Protein AF-A0A7X6TGK0-F1 (afdb_monomer_lite)

Radius of gyration: 31.03 Å; chains: 1; bounding box: 70×60×87 Å

Foldseek 3Di:
DVVVLVVLVVCLVVLAAEEEEEFFFFCQDQVQLVVQLVVLLVLLVDQSAQHYEDELRRNDNPDDLLPLVVSLVSLLVSVLSNQVSQQVDWYQHPVRDTHGREYEYEDDDPLCVVSSLSSVLVNCPPPSNQAPEYHYEFALQALQSQVSLVVLLVSLLVSVVVVGAAYEYEYHNDQCQVVLVVLCQVQVAFRRGDPDVLLSLLSSLLSLLVCLAPSRLRRYQYEHEDPAPLSVVSSCVSNVVRVNLVRYEYEYEPPAPVVSVVVCCVVNVYHYYHYYDYDPVRVVSVVVVVVSVVCQQCPPLGNNVCRPPDDPPDPSNVSNVVSNVSSNVCNVPRRNDTSGDDALVPDDDDLCQFCLNVVDADFDGFDSSSDPNSSVLLVVLCVVLVDDQPPDAAEAFWQFLQDGHDPPFDKDFQFFPVPVVSRHGNHIYGADDLVRLVRLLVLQQVVPVCLQVDDLSRLLLLLSLLLVLLSNCLSVLLSLLCRQVVDDSNRRRVLSSLLSSLSRVQSSVLVVQVPPPPHDAGAQEEEEEEEESPSLRNRSSNSCNNRSSSRGAYDYEYDPSNLRSNSSSVVSSVVSPQGSSRYTGHHHDCPRNVLSNLLDPSHQEYEDEEAPVSVVVSCVSHVPHHYDYDHDDPDDDDDDPPDPVSVVVD

Sequence (650 aa):
HEELHAHLQRRKAQGIRMNINHLGEAVLGEGEAAHRLATYIRDMEDADIEYISIKISTIFSQISSLDFEHTVATLVERLSAIYRVAQQNFFIRPDGTRVAKFVNLDMEEYRDLEITYQAFIATLEQEEFRDYSAGIVLQAYLPDSFAIQRQLTEWARARVAAGGAPIKLRIVKGANMEMERLESVLNNWPLAPYDNKLEVDANYKRMVTFGMEPDNIAAVNLGVASHNLFELAYAAVLAKAKGVSHLFYFEMLEGMADHVRRALQETSGDVLLYAPVAGKDEFINAIAYLIRRLDENTAPENFLRYAPDLQVGSGEWRFLKEGFLAGCRTMATAQDRPNRIQDRTTETFAPEVSTLHRNSFVNAPDTDWSMAPNRRWAATIRDRWMQAPGNEPMQIPLVIGGAEILADRATADCCDPNRADARVVVGRHALATAEDAGRARETAHRDPDGWRSLSAAQRHEVLARVAMELRTSRGDLIGAAAADTGKVFTEADVEVSEAIDFAEFYPHAVREYDRRPNLEVRGRGVALVISPWNFPIAIPCGGIVAALAAGNTVVFKPASDAVFTAWVLCQCFWRAGVSRNTLQFVPCSGAEVGPVLTASPLVDCIILTGGTDTGLRILQQAPSVYLAAETGGKNATIVTDMADKDQAIK

Structure (mmCIF, N/CA/C/O backbone):
data_AF-A0A7X6TGK0-F1
#
_entry.id   AF-A0A7X6TGK0-F1
#
loop_
_atom_site.group_PDB
_atom_site.id
_atom_site.type_symbol
_atom_site.label_atom_id
_atom_site.label_alt_id
_atom_site.label_comp_id
_atom_site.label_asym_id
_atom_site.label_entity_id
_atom_site.label_seq_id
_atom_site.pdbx_PDB_ins_code
_atom_site.Cartn_x
_atom_site.Cartn_y
_atom_site.Cartn_z
_atom_site.occupancy
_atom_site.B_iso_or_equiv
_atom_site.auth_seq_id
_atom_site.auth_comp_id
_atom_site.auth_asym_id
_atom_site.auth_atom_id
_atom_site.pdbx_PDB_model_num
ATOM 1 N N . HIS A 1 1 ? -33.776 13.705 11.544 1.00 70.50 1 HIS A N 1
ATOM 2 C CA . HIS A 1 1 ? -33.590 14.385 12.843 1.00 70.50 1 HIS A CA 1
ATOM 3 C C . HIS A 1 1 ? -34.679 14.038 13.857 1.00 70.50 1 HIS A C 1
ATOM 5 O O . HIS A 1 1 ? -34.328 13.537 14.915 1.00 70.50 1 HIS A O 1
ATOM 11 N N . GLU A 1 2 ? -35.972 14.210 13.558 1.00 82.00 2 GLU A N 1
ATOM 12 C CA . GLU A 1 2 ? -37.053 13.990 14.544 1.00 82.00 2 GLU A CA 1
ATOM 13 C C . GLU A 1 2 ? -37.146 12.537 15.066 1.00 82.00 2 GLU A C 1
ATOM 15 O O . GLU A 1 2 ? -37.227 12.311 16.273 1.00 82.00 2 GLU A O 1
ATOM 20 N N . GLU A 1 3 ? -37.023 11.536 14.185 1.00 87.31 3 GLU A N 1
ATOM 21 C CA . GLU A 1 3 ? -37.020 10.116 14.584 1.00 87.31 3 GLU A CA 1
ATOM 22 C C . GLU A 1 3 ? -35.806 9.733 15.443 1.00 87.31 3 GLU A C 1
ATOM 24 O O . GLU A 1 3 ? -35.946 8.983 16.414 1.00 87.31 3 GLU A O 1
ATOM 29 N N . LEU A 1 4 ? -34.625 10.271 15.110 1.00 89.88 4 LEU A N 1
ATOM 30 C CA . LEU A 1 4 ? -33.403 10.064 15.887 1.00 89.88 4 LEU A CA 1
ATOM 31 C C . LEU A 1 4 ? -33.573 10.657 17.285 1.00 89.88 4 LEU A C 1
ATOM 33 O O . LEU A 1 4 ? -33.394 9.941 18.262 1.00 89.88 4 LEU A O 1
ATOM 37 N N . HIS A 1 5 ? -34.006 11.914 17.389 1.00 91.31 5 HIS A N 1
ATOM 38 C CA . HIS A 1 5 ? -34.250 12.565 18.674 1.00 91.31 5 HIS A CA 1
ATOM 39 C C . HIS A 1 5 ? -35.244 11.764 19.533 1.00 91.31 5 HIS A C 1
ATOM 41 O O . HIS A 1 5 ? -34.952 11.442 20.685 1.00 91.31 5 HIS A O 1
ATOM 47 N N . ALA A 1 6 ? -36.377 11.338 18.963 1.00 93.00 6 ALA A N 1
ATOM 48 C CA . ALA A 1 6 ? -37.344 10.498 19.670 1.00 93.00 6 ALA A CA 1
ATOM 49 C C . ALA A 1 6 ? -36.733 9.160 20.135 1.00 93.00 6 ALA A C 1
ATOM 51 O O . ALA A 1 6 ? -37.035 8.674 21.229 1.00 93.00 6 ALA A O 1
ATOM 52 N N . HIS A 1 7 ? -35.856 8.552 19.332 1.00 93.56 7 HIS A N 1
ATOM 53 C CA . HIS A 1 7 ? -35.113 7.360 19.732 1.00 93.56 7 HIS A CA 1
ATOM 54 C C . HIS A 1 7 ? -34.153 7.644 20.899 1.00 93.56 7 HIS A C 1
ATOM 56 O O . HIS A 1 7 ? -34.184 6.905 21.885 1.00 93.56 7 HIS A O 1
ATOM 62 N N . LEU A 1 8 ? -33.367 8.724 20.835 1.00 94.38 8 LEU A N 1
ATOM 63 C CA . LEU A 1 8 ? -32.431 9.117 21.893 1.00 94.38 8 LEU A CA 1
ATOM 64 C C . LEU A 1 8 ? -33.151 9.403 23.212 1.00 94.38 8 LEU A C 1
ATOM 66 O O . LEU A 1 8 ? -32.730 8.888 24.245 1.00 94.38 8 LEU A O 1
ATOM 70 N N . GLN A 1 9 ? -34.288 10.108 23.188 1.00 92.75 9 GLN A N 1
ATOM 71 C CA . GLN A 1 9 ? -35.087 10.339 24.398 1.00 92.75 9 GLN A CA 1
ATOM 72 C C . GLN A 1 9 ? -35.595 9.033 25.016 1.00 92.75 9 GLN A C 1
ATOM 74 O O . GLN A 1 9 ? -35.533 8.856 26.234 1.00 92.75 9 GLN A O 1
ATOM 79 N N . ARG A 1 10 ? -36.055 8.078 24.195 1.00 93.38 10 ARG A N 1
ATOM 80 C CA . ARG A 1 10 ? -36.480 6.759 24.694 1.00 93.38 10 ARG A CA 1
ATOM 81 C C . ARG A 1 10 ? -35.328 6.001 25.350 1.00 93.38 10 ARG A C 1
ATOM 83 O O . ARG A 1 10 ? -35.527 5.420 26.413 1.00 93.38 10 ARG A O 1
ATOM 90 N N . ARG A 1 11 ? -34.136 6.005 24.745 1.00 92.44 11 ARG A N 1
ATOM 91 C CA . ARG A 1 11 ? -32.946 5.340 25.303 1.00 92.44 11 ARG A CA 1
ATOM 92 C C . ARG A 1 11 ? -32.457 6.025 26.579 1.00 92.44 11 ARG A C 1
ATOM 94 O O . ARG A 1 11 ? -32.209 5.345 27.573 1.00 92.44 11 ARG A O 1
ATOM 101 N N . LYS A 1 12 ? -32.467 7.358 26.610 1.00 90.31 12 LYS A N 1
ATOM 102 C CA . LYS A 1 12 ? -32.185 8.163 27.804 1.00 90.31 12 LYS A CA 1
ATOM 103 C C . LYS A 1 12 ? -33.135 7.827 28.958 1.00 90.31 12 LYS A C 1
ATOM 105 O O . LYS A 1 12 ? -32.675 7.601 30.074 1.00 90.31 12 LYS A O 1
ATOM 110 N N . ALA A 1 13 ? -34.438 7.705 28.692 1.00 89.81 13 ALA A N 1
ATOM 111 C CA . ALA A 1 13 ? -35.435 7.299 29.690 1.00 89.81 13 ALA A CA 1
ATOM 112 C C . ALA A 1 13 ? -35.239 5.859 30.205 1.00 89.81 13 ALA A C 1
ATOM 114 O O . ALA A 1 13 ? -35.655 5.538 31.315 1.00 89.81 13 ALA A O 1
ATOM 115 N N . GLN A 1 14 ? -34.587 4.998 29.421 1.00 89.12 14 GLN A N 1
ATOM 116 C CA . GLN A 1 14 ? -34.208 3.640 29.819 1.00 89.12 14 GLN A CA 1
ATOM 117 C C . GLN A 1 14 ? -32.878 3.587 30.585 1.00 89.12 14 GLN A C 1
ATOM 119 O O . GLN A 1 14 ? -32.455 2.493 30.947 1.00 89.12 14 GLN A O 1
ATOM 124 N N . GLY A 1 15 ? -32.201 4.720 30.813 1.00 87.75 15 GLY A N 1
ATOM 125 C CA . GLY A 1 15 ? -30.879 4.755 31.445 1.00 87.75 15 GLY A CA 1
ATOM 126 C C . GLY A 1 15 ? -29.776 4.158 30.567 1.00 87.75 15 GLY A C 1
ATOM 127 O O . GLY A 1 15 ? -28.842 3.555 31.086 1.00 87.75 15 GLY A O 1
ATOM 128 N N . ILE A 1 16 ? -29.915 4.258 29.243 1.00 90.81 16 ILE A N 1
ATOM 129 C CA . ILE A 1 16 ? -28.948 3.757 28.263 1.00 90.81 16 ILE A CA 1
ATOM 130 C C . ILE A 1 16 ? -28.214 4.947 27.648 1.00 90.81 16 ILE A C 1
ATOM 132 O O . ILE A 1 16 ? -28.851 5.906 27.202 1.00 90.81 16 ILE A O 1
ATOM 136 N N . ARG A 1 17 ? -26.882 4.870 27.586 1.00 93.31 17 ARG A N 1
ATOM 137 C CA . ARG A 1 17 ? -26.058 5.867 26.895 1.00 93.31 17 ARG A CA 1
ATOM 138 C C . ARG A 1 17 ? -25.900 5.485 25.431 1.00 93.31 17 ARG A C 1
ATOM 140 O O . ARG A 1 17 ? -25.778 4.306 25.102 1.00 93.31 17 ARG A O 1
ATOM 147 N N . MET A 1 18 ? -25.861 6.487 24.562 1.00 95.38 18 MET A N 1
ATOM 148 C CA . MET A 1 18 ? -25.811 6.296 23.114 1.00 95.38 18 MET A CA 1
ATOM 149 C C . MET A 1 18 ? -24.537 6.912 22.550 1.00 95.38 18 MET A C 1
ATOM 151 O O . MET A 1 18 ? -24.260 8.079 22.809 1.00 95.38 18 MET A O 1
ATOM 155 N N . ASN A 1 19 ? -23.793 6.132 21.771 1.00 96.31 19 ASN A N 1
ATOM 156 C CA . ASN A 1 19 ? -22.743 6.609 20.885 1.00 96.31 19 ASN A CA 1
ATOM 157 C C . ASN A 1 19 ? -23.269 6.579 19.448 1.00 96.31 19 ASN A C 1
ATOM 159 O O . ASN A 1 19 ? -23.561 5.503 18.929 1.00 96.31 19 ASN A O 1
ATOM 163 N N . ILE A 1 20 ? -23.358 7.743 18.814 1.00 96.56 20 ILE A N 1
ATOM 164 C CA . ILE A 1 20 ? -23.847 7.877 17.444 1.00 96.56 20 ILE A CA 1
ATOM 165 C C . ILE A 1 20 ? -22.706 7.729 16.442 1.00 96.56 20 ILE A C 1
ATOM 167 O O . ILE A 1 20 ? -21.686 8.407 16.535 1.00 96.56 20 ILE A O 1
ATOM 171 N N . ASN A 1 21 ? -22.913 6.875 15.444 1.00 94.19 21 ASN A N 1
ATOM 172 C CA . ASN A 1 21 ? -22.033 6.754 14.290 1.00 94.19 21 ASN A CA 1
ATOM 173 C C . ASN A 1 21 ? -22.849 6.919 13.008 1.00 94.19 21 ASN A C 1
ATOM 175 O O . ASN A 1 21 ? -23.668 6.058 12.676 1.00 94.19 21 ASN A O 1
ATOM 179 N N . HIS A 1 22 ? -22.601 7.997 12.269 1.00 91.12 22 HIS A N 1
ATOM 180 C CA . HIS A 1 22 ? -23.240 8.210 10.973 1.00 91.12 22 HIS A CA 1
ATOM 181 C C . HIS A 1 22 ? -22.670 7.240 9.942 1.00 91.12 22 HIS A C 1
ATOM 183 O O . HIS A 1 22 ? -21.487 7.272 9.610 1.00 91.12 22 HIS A O 1
ATOM 189 N N . LEU A 1 23 ? -23.530 6.369 9.429 1.00 85.81 23 LEU A N 1
ATOM 190 C CA . LEU A 1 23 ? -23.281 5.607 8.219 1.00 85.81 23 LEU A CA 1
ATOM 191 C C . LEU A 1 23 ? -23.401 6.537 7.011 1.00 85.81 23 LEU A C 1
ATOM 193 O O . LEU A 1 23 ? -24.058 7.570 7.060 1.00 85.81 23 LEU A O 1
ATOM 197 N N . GLY A 1 24 ? -22.750 6.182 5.918 1.00 76.00 24 GLY A N 1
ATOM 198 C CA . GLY A 1 24 ? -22.977 6.795 4.619 1.00 76.00 24 GLY A CA 1
ATOM 199 C C . GLY A 1 24 ? -21.943 6.304 3.619 1.00 76.00 24 GLY A C 1
ATOM 200 O O . GLY A 1 24 ? -21.195 5.375 3.935 1.00 76.00 24 GLY A O 1
ATOM 201 N N . GLU A 1 25 ? -21.956 6.912 2.439 1.00 73.00 25 GLU A N 1
ATOM 202 C CA . GLU A 1 25 ? -21.088 6.548 1.314 1.00 73.00 25 GLU A CA 1
ATOM 203 C C . GLU A 1 25 ? -19.610 6.715 1.682 1.00 73.00 25 GLU A C 1
ATOM 205 O O . GLU A 1 25 ? -19.260 7.444 2.627 1.00 73.00 25 GLU A O 1
ATOM 210 N N . ALA A 1 26 ? -18.744 6.006 0.955 1.00 81.81 26 ALA A N 1
ATOM 211 C CA . ALA A 1 26 ? -17.317 6.262 1.034 1.00 81.81 26 ALA A CA 1
ATOM 212 C C . ALA A 1 26 ? -17.069 7.733 0.685 1.00 81.81 26 ALA A C 1
ATOM 214 O O . ALA A 1 26 ? -17.625 8.252 -0.273 1.00 81.81 26 ALA A O 1
ATOM 215 N N . VAL A 1 27 ? -16.240 8.415 1.471 1.00 88.31 27 VAL A N 1
ATOM 216 C CA . VAL A 1 27 ? -15.888 9.808 1.192 1.00 88.31 27 VAL A CA 1
ATOM 217 C C . VAL A 1 27 ? -14.822 9.809 0.101 1.00 88.31 27 VAL A C 1
ATOM 219 O O . VAL A 1 27 ? -13.668 9.469 0.359 1.00 88.31 27 VAL A O 1
ATOM 222 N N . LEU A 1 28 ? -15.220 10.149 -1.124 1.00 88.81 28 LEU A N 1
ATOM 223 C CA . LEU A 1 28 ? -14.357 10.101 -2.311 1.00 88.81 28 LEU A CA 1
ATOM 224 C C . LEU A 1 28 ? -13.767 11.469 -2.660 1.00 88.81 28 LEU A C 1
ATOM 226 O O . LEU A 1 28 ? -12.796 11.554 -3.411 1.00 88.81 28 LEU A O 1
ATOM 230 N N . GLY A 1 29 ? -14.330 12.545 -2.104 1.00 93.56 29 GLY A N 1
ATOM 231 C CA . GLY A 1 29 ? -13.850 13.902 -2.330 1.00 93.56 29 GLY A CA 1
ATOM 232 C C . GLY A 1 29 ? -13.959 14.819 -1.116 1.00 93.56 29 GLY A C 1
ATOM 233 O O . GLY A 1 29 ? -14.688 14.578 -0.154 1.00 93.56 29 GLY A O 1
ATOM 234 N N . GLU A 1 30 ? -13.253 15.946 -1.189 1.00 94.69 30 GLU A N 1
ATOM 235 C CA . GLU A 1 30 ? -13.165 16.905 -0.083 1.00 94.69 30 GLU A CA 1
ATOM 236 C C . GLU A 1 30 ? -14.485 17.627 0.224 1.00 94.69 30 GLU A C 1
ATOM 238 O O . GLU A 1 30 ? -14.712 18.039 1.360 1.00 94.69 30 GLU A O 1
ATOM 243 N N . GLY A 1 31 ? -15.393 17.734 -0.752 1.00 95.44 31 GLY A N 1
ATOM 244 C CA . GLY A 1 31 ? -16.740 18.264 -0.520 1.00 95.44 31 GLY A CA 1
ATOM 245 C C . GLY A 1 31 ? -17.571 17.376 0.414 1.00 95.44 31 GLY A C 1
ATOM 246 O O . GLY A 1 31 ? -18.211 17.877 1.339 1.00 95.44 31 GLY A O 1
ATOM 247 N N . GLU A 1 32 ? -17.516 16.058 0.216 1.00 92.75 32 GLU A N 1
ATOM 248 C CA . GLU A 1 32 ? -18.180 15.070 1.077 1.00 92.75 32 GLU A CA 1
ATOM 249 C C . GLU A 1 32 ? -17.526 15.014 2.459 1.00 92.75 32 GLU A C 1
ATOM 251 O O . GLU A 1 32 ? -18.230 15.016 3.473 1.00 92.75 32 GLU A O 1
ATOM 256 N N . ALA A 1 33 ? -16.189 15.058 2.511 1.00 95.88 33 ALA A N 1
ATOM 257 C CA . ALA A 1 33 ? -15.433 15.121 3.760 1.00 95.88 33 ALA A CA 1
ATOM 258 C C . ALA A 1 33 ? -15.834 16.348 4.596 1.00 95.88 33 ALA A C 1
ATOM 260 O O . ALA A 1 33 ? -16.122 16.235 5.790 1.00 95.88 33 ALA A O 1
ATOM 261 N N . ALA A 1 34 ? -15.922 17.523 3.962 1.00 96.62 34 ALA A N 1
ATOM 262 C CA . ALA A 1 34 ? -16.354 18.759 4.609 1.00 96.62 34 ALA A CA 1
ATOM 263 C C . ALA A 1 34 ? -17.819 18.691 5.073 1.00 96.62 34 ALA A C 1
ATOM 265 O O . ALA A 1 34 ? -18.145 19.151 6.170 1.00 96.62 34 ALA A O 1
ATOM 266 N N . HIS A 1 35 ? -18.707 18.086 4.275 1.00 94.75 35 HIS A N 1
ATOM 267 C CA . HIS A 1 35 ? -20.102 17.884 4.665 1.00 94.75 35 HIS A CA 1
ATOM 268 C C . HIS A 1 35 ? -20.218 16.995 5.909 1.00 94.75 35 HIS A C 1
ATOM 270 O O . HIS A 1 35 ? -20.934 17.337 6.856 1.00 94.75 35 HIS A O 1
ATOM 276 N N . ARG A 1 36 ? -19.477 15.882 5.938 1.00 94.44 36 ARG A N 1
ATOM 277 C CA . ARG A 1 36 ? -19.457 14.957 7.071 1.00 94.44 36 ARG A CA 1
ATOM 278 C C . ARG A 1 36 ? -18.873 15.603 8.325 1.00 94.44 36 ARG A C 1
ATOM 280 O O . ARG A 1 36 ? -19.468 15.486 9.395 1.00 94.44 36 ARG A O 1
ATOM 287 N N . LEU A 1 37 ? -17.774 16.345 8.187 1.00 96.88 37 LEU A N 1
ATOM 288 C CA . LEU A 1 37 ? -17.192 17.140 9.268 1.00 96.88 37 LEU A CA 1
ATOM 289 C C . LEU A 1 37 ? -18.224 18.110 9.868 1.00 96.88 37 LEU A C 1
ATOM 291 O O . LEU A 1 37 ? -18.382 18.175 11.087 1.00 96.88 37 LEU A O 1
ATOM 295 N N . ALA A 1 38 ? -18.983 18.812 9.021 1.00 97.31 38 ALA A N 1
ATOM 296 C CA . ALA A 1 38 ? -20.041 19.712 9.471 1.00 97.31 38 ALA A CA 1
ATOM 297 C C . ALA A 1 38 ? -21.187 18.975 10.189 1.00 97.31 38 ALA A C 1
ATOM 299 O O . ALA A 1 38 ? -21.777 19.528 11.116 1.00 97.31 38 ALA A O 1
ATOM 300 N N . THR A 1 39 ? -21.511 17.740 9.792 1.00 95.44 39 THR A N 1
ATOM 301 C CA . THR A 1 39 ? -22.480 16.894 10.511 1.00 95.44 39 THR A CA 1
ATOM 302 C C . THR A 1 39 ? -21.996 16.567 11.920 1.00 95.44 39 THR A C 1
ATOM 304 O O . THR A 1 39 ? -22.738 16.810 12.868 1.00 95.44 39 THR A O 1
ATOM 307 N N . TYR A 1 40 ? -20.745 16.129 12.081 1.00 97.44 40 TYR A N 1
ATOM 308 C CA . TYR A 1 40 ? -20.187 15.839 13.407 1.00 97.44 40 TYR A CA 1
ATOM 309 C C . TYR A 1 40 ? -20.130 17.075 14.310 1.00 97.44 40 TYR A C 1
ATOM 311 O O . TYR A 1 40 ? -20.412 16.980 15.503 1.00 97.44 40 TYR A O 1
ATOM 319 N N . ILE A 1 41 ? -19.818 18.248 13.750 1.00 98.06 41 ILE A N 1
ATOM 320 C CA . ILE A 1 41 ? -19.872 19.516 14.488 1.00 98.06 41 ILE A CA 1
ATOM 321 C C . ILE A 1 41 ? -21.295 19.790 14.994 1.00 98.06 41 ILE A C 1
ATOM 323 O O . ILE A 1 41 ? -21.466 20.055 16.182 1.00 98.06 41 ILE A O 1
ATOM 327 N N . ARG A 1 42 ? -22.319 19.650 14.139 1.00 97.25 42 ARG A N 1
ATOM 328 C CA . ARG A 1 42 ? -23.725 19.835 14.544 1.00 97.25 42 ARG A CA 1
ATOM 329 C C . ARG A 1 42 ? -24.158 18.849 15.628 1.00 97.25 42 ARG A C 1
ATOM 331 O O . ARG A 1 42 ? -24.855 19.243 16.559 1.00 97.25 42 ARG A O 1
ATOM 338 N N . ASP A 1 43 ? -23.721 17.593 15.566 1.00 96.69 43 ASP A N 1
ATOM 339 C CA . ASP A 1 43 ? -24.009 16.625 16.633 1.00 96.69 43 ASP A CA 1
ATOM 340 C C . ASP A 1 43 ? -23.387 17.058 17.971 1.00 96.69 43 ASP A C 1
ATOM 342 O O . ASP A 1 43 ? -23.987 16.937 19.043 1.00 96.69 43 ASP A O 1
ATOM 346 N N . MET A 1 44 ? -22.180 17.628 17.920 1.00 97.81 44 MET A N 1
ATOM 347 C CA . MET A 1 44 ? -21.518 18.204 19.090 1.00 97.81 44 MET A CA 1
ATOM 348 C C . MET A 1 44 ? -22.157 19.512 19.572 1.00 97.81 44 MET A C 1
ATOM 350 O O . MET A 1 44 ? -21.904 19.920 20.702 1.00 97.81 44 MET A O 1
ATOM 354 N N . GLU A 1 45 ? -23.116 20.086 18.852 1.00 97.12 45 GLU A N 1
ATOM 355 C CA . GLU A 1 45 ? -23.978 21.182 19.325 1.00 97.12 45 GLU A CA 1
ATOM 356 C C . GLU A 1 45 ? -25.329 20.672 19.866 1.00 97.12 45 GLU A C 1
ATOM 358 O O . GLU A 1 45 ? -25.855 21.227 20.827 1.00 97.12 45 GLU A O 1
ATOM 363 N N . ASP A 1 46 ? -25.846 19.551 19.354 1.00 95.88 46 ASP A N 1
ATOM 364 C CA . ASP A 1 46 ? -27.157 18.986 19.721 1.00 95.88 46 ASP A CA 1
ATOM 365 C C . ASP A 1 46 ? -27.247 18.559 21.203 1.00 95.88 46 ASP A C 1
ATOM 367 O O . ASP A 1 46 ? -26.491 17.708 21.674 1.00 95.88 46 ASP A O 1
ATOM 371 N N . ALA A 1 47 ? -28.180 19.131 21.967 1.00 94.31 47 ALA A N 1
ATOM 372 C CA . ALA A 1 47 ? -28.316 18.889 23.406 1.00 94.31 47 ALA A CA 1
ATOM 373 C C . ALA A 1 47 ? -28.633 17.425 23.781 1.00 94.31 47 ALA A C 1
ATOM 375 O O . ALA A 1 47 ? -28.448 17.038 24.940 1.00 94.31 47 ALA A O 1
ATOM 376 N N . ASP A 1 48 ? -29.088 16.612 22.827 1.00 93.88 48 ASP A N 1
ATOM 377 C CA . ASP A 1 48 ? -29.497 15.226 23.050 1.00 93.88 48 ASP A CA 1
ATOM 378 C C . ASP A 1 48 ? -28.421 14.199 22.700 1.00 93.88 48 ASP A C 1
ATOM 380 O O . ASP A 1 48 ? -28.598 13.007 22.967 1.00 93.88 48 ASP A O 1
ATOM 384 N N . ILE A 1 49 ? -27.289 14.653 22.160 1.00 96.06 49 ILE A N 1
ATOM 385 C CA . ILE A 1 49 ? -26.153 13.804 21.810 1.00 96.06 49 ILE A CA 1
ATOM 386 C C . ILE A 1 49 ? -25.031 14.000 22.836 1.00 96.06 49 ILE A C 1
ATOM 388 O O . ILE A 1 49 ? -24.409 15.058 22.927 1.00 96.06 49 ILE A O 1
ATOM 392 N N . GLU A 1 50 ? -24.763 12.951 23.620 1.00 95.69 50 GLU A N 1
ATOM 393 C CA . GLU A 1 50 ? -23.631 12.896 24.560 1.00 95.69 50 GLU A CA 1
ATOM 394 C C . GLU A 1 50 ? -22.324 12.504 23.853 1.00 95.69 50 GLU A C 1
ATOM 396 O O . GLU A 1 50 ? -21.256 13.006 24.200 1.00 95.69 50 GLU A O 1
ATOM 401 N N . TYR A 1 51 ? -22.398 11.574 22.896 1.00 97.44 51 TYR A N 1
ATOM 402 C CA . TYR A 1 51 ? -21.246 10.813 22.418 1.00 97.44 51 TYR A CA 1
ATOM 403 C C . TYR A 1 51 ? -21.372 10.516 20.917 1.00 97.44 51 TYR A C 1
ATOM 405 O O . TYR A 1 51 ? -22.398 9.985 20.484 1.00 97.44 51 TYR A O 1
ATOM 413 N N . ILE A 1 52 ? -20.311 10.775 20.144 1.00 98.12 52 ILE A N 1
ATOM 414 C CA . ILE A 1 52 ? -20.180 10.322 18.747 1.00 98.12 52 ILE A CA 1
ATOM 415 C C . ILE A 1 52 ? -18.922 9.477 18.512 1.00 98.12 52 ILE A C 1
ATOM 417 O O . ILE A 1 52 ? -17.913 9.610 19.212 1.00 98.12 52 ILE A O 1
ATOM 421 N N . SER A 1 53 ? -18.979 8.626 17.493 1.00 97.94 53 SER A N 1
ATOM 422 C CA . SER A 1 53 ? -17.846 7.909 16.917 1.00 97.94 53 SER A CA 1
ATOM 423 C C . SER A 1 53 ? -17.603 8.433 15.505 1.00 97.94 53 SER A C 1
ATOM 425 O O . SER A 1 53 ? -18.543 8.562 14.722 1.00 97.94 53 SER A O 1
ATOM 427 N N . ILE A 1 54 ? -16.346 8.729 15.190 1.00 97.31 54 ILE A N 1
ATOM 428 C CA . ILE A 1 54 ? -15.917 9.250 13.887 1.00 97.31 54 ILE A CA 1
ATOM 429 C C . ILE A 1 54 ? -14.753 8.420 13.352 1.00 97.31 54 ILE A C 1
ATOM 431 O O . ILE A 1 54 ? -14.048 7.771 14.120 1.00 97.31 54 ILE A O 1
ATOM 435 N N . LYS A 1 55 ? -14.530 8.468 12.043 1.00 96.75 55 LYS A N 1
ATOM 436 C CA . LYS A 1 55 ? -13.431 7.782 11.350 1.00 96.75 55 LYS A CA 1
ATOM 437 C C . LYS A 1 55 ? -12.600 8.790 10.575 1.00 96.75 55 LYS A C 1
ATOM 439 O O . LYS A 1 55 ? -13.180 9.739 10.037 1.00 96.75 55 LYS A O 1
ATOM 444 N N . ILE A 1 56 ? -11.289 8.581 10.474 1.00 97.00 56 ILE A N 1
ATOM 445 C CA . ILE A 1 56 ? -10.421 9.511 9.741 1.00 97.00 56 ILE A CA 1
ATOM 446 C C . ILE A 1 56 ? -10.805 9.576 8.257 1.00 97.00 56 ILE A C 1
ATOM 448 O O . ILE A 1 56 ? -10.891 10.675 7.710 1.00 97.00 56 ILE A O 1
ATOM 452 N N . SER A 1 57 ? -11.180 8.440 7.656 1.00 95.62 57 SER A N 1
ATOM 453 C CA . SER A 1 57 ? -11.635 8.360 6.260 1.00 95.62 57 SER A CA 1
ATOM 454 C C . SER A 1 57 ? -12.884 9.196 5.988 1.00 95.62 57 SER A C 1
ATOM 456 O O . SER A 1 57 ? -13.092 9.695 4.889 1.00 95.62 57 SER A O 1
ATOM 458 N N . THR A 1 58 ? -13.721 9.405 7.007 1.00 95.62 58 THR A N 1
ATOM 459 C CA . THR A 1 58 ? -14.971 10.159 6.858 1.00 95.62 58 THR A CA 1
ATOM 460 C C . THR A 1 58 ? -14.768 11.668 6.929 1.00 95.62 58 THR A C 1
ATOM 462 O O . THR A 1 58 ? -15.665 12.421 6.563 1.00 95.62 58 THR A O 1
ATOM 465 N N . ILE A 1 59 ? -13.607 12.118 7.407 1.00 96.56 59 ILE A N 1
ATOM 466 C CA . ILE A 1 59 ? -13.275 13.537 7.511 1.00 96.56 59 ILE A CA 1
ATOM 467 C C . ILE A 1 59 ? -12.127 13.932 6.597 1.00 96.56 59 ILE A C 1
ATOM 469 O O . ILE A 1 59 ? -11.842 15.116 6.558 1.00 96.56 59 ILE A O 1
ATOM 473 N N . PHE A 1 60 ? -11.491 13.024 5.855 1.00 97.25 60 PHE A N 1
ATOM 474 C CA . PHE A 1 60 ? -10.459 13.354 4.872 1.00 97.25 60 PHE A CA 1
ATOM 475 C C . PHE A 1 60 ? -10.432 12.321 3.740 1.00 97.25 60 PHE A C 1
ATOM 477 O O . PHE A 1 60 ? -10.285 11.132 4.005 1.00 97.25 60 PHE A O 1
ATOM 484 N N . SER A 1 61 ? -10.575 12.773 2.487 1.00 95.00 61 SER A N 1
ATOM 485 C CA . SER A 1 61 ? -10.695 11.875 1.325 1.00 95.00 61 SER A CA 1
ATOM 486 C C . SER A 1 61 ? -9.349 11.440 0.738 1.00 95.00 61 SER A C 1
ATOM 488 O O . SER A 1 61 ? -9.287 10.446 0.025 1.00 95.00 61 SER A O 1
ATOM 490 N N . GLN A 1 62 ? -8.269 12.176 1.026 1.00 94.56 62 GLN A N 1
ATOM 491 C CA . GLN A 1 62 ? -6.948 11.989 0.409 1.00 94.56 62 GLN A CA 1
ATOM 492 C C . GLN A 1 62 ? -5.922 11.403 1.393 1.00 94.56 62 GLN A C 1
ATOM 494 O O . GLN A 1 62 ? -4.766 11.823 1.421 1.00 94.56 62 GLN A O 1
ATOM 499 N N . ILE A 1 63 ? -6.342 10.454 2.237 1.00 95.31 63 ILE A N 1
ATOM 500 C CA . ILE A 1 63 ? -5.441 9.787 3.188 1.00 95.31 63 ILE A CA 1
ATOM 501 C C . ILE A 1 63 ? -4.348 9.051 2.413 1.00 95.31 63 ILE A C 1
ATOM 503 O O . ILE A 1 63 ? -4.628 8.183 1.588 1.00 95.31 63 ILE A O 1
ATOM 507 N N . SER A 1 64 ? -3.093 9.380 2.712 1.00 95.00 64 SER A N 1
ATOM 508 C CA . SER A 1 64 ? -1.932 8.752 2.094 1.00 95.00 64 SER A CA 1
ATOM 509 C C . SER A 1 64 ? -0.913 8.384 3.157 1.00 95.00 64 SER A C 1
ATOM 511 O O . SER A 1 64 ? -0.390 9.248 3.862 1.00 95.00 64 SER A O 1
ATOM 513 N N . SER A 1 65 ? -0.571 7.096 3.243 1.00 94.94 65 SER A N 1
ATOM 514 C CA . SER A 1 65 ? 0.528 6.668 4.106 1.00 94.94 65 SER A CA 1
ATOM 515 C C . SER A 1 65 ? 1.847 7.279 3.647 1.00 94.94 65 SER A C 1
ATOM 517 O O . SER A 1 65 ? 2.651 7.648 4.487 1.00 94.94 65 SER A O 1
ATOM 519 N N . LEU A 1 66 ? 2.074 7.438 2.339 1.00 94.12 66 LEU A N 1
ATOM 520 C CA . LEU A 1 66 ? 3.327 7.995 1.829 1.00 94.12 66 LEU A CA 1
ATOM 521 C C . LEU A 1 66 ? 3.485 9.485 2.177 1.00 94.12 66 LEU A C 1
ATOM 523 O O . LEU A 1 66 ? 4.580 9.904 2.547 1.00 94.12 66 LEU A O 1
ATOM 527 N N . ASP A 1 67 ? 2.394 10.255 2.129 1.00 94.81 67 ASP A N 1
ATOM 528 C CA . ASP A 1 67 ? 2.349 11.665 2.544 1.00 94.81 67 ASP A CA 1
ATOM 529 C C . ASP A 1 67 ? 1.877 11.809 4.003 1.00 94.81 67 ASP A C 1
ATOM 531 O O . ASP A 1 67 ? 0.886 12.471 4.332 1.00 94.81 67 ASP A O 1
ATOM 535 N N . PHE A 1 68 ? 2.578 11.098 4.889 1.00 97.25 68 PHE A N 1
ATOM 536 C CA . PHE A 1 68 ? 2.174 10.892 6.279 1.00 97.25 68 PHE A CA 1
ATOM 537 C C . PHE A 1 68 ? 2.028 12.199 7.065 1.00 97.25 68 PHE A C 1
ATOM 539 O O . PHE A 1 68 ? 1.038 12.395 7.766 1.00 97.25 68 PHE A O 1
ATOM 546 N N . GLU A 1 69 ? 3.013 13.095 6.964 1.00 96.81 69 GLU A N 1
ATOM 547 C CA . GLU A 1 69 ? 3.051 14.336 7.748 1.00 96.81 69 GLU A CA 1
ATOM 548 C C . GLU A 1 69 ? 1.911 15.280 7.361 1.00 96.81 69 GLU A C 1
ATOM 550 O O . GLU A 1 69 ? 1.223 15.801 8.240 1.00 96.81 69 GLU A O 1
ATOM 555 N N . HIS A 1 70 ? 1.668 15.458 6.058 1.00 97.56 70 HIS A N 1
ATOM 556 C CA . HIS A 1 70 ? 0.554 16.265 5.568 1.00 97.56 70 HIS A CA 1
ATOM 557 C C . HIS A 1 70 ? -0.790 15.650 5.965 1.00 97.56 70 HIS A C 1
ATOM 559 O O . HIS A 1 70 ? -1.640 16.346 6.520 1.00 97.56 70 HIS A O 1
ATOM 565 N N . THR A 1 71 ? -0.949 14.336 5.772 1.00 98.25 71 THR A N 1
ATOM 566 C CA . THR A 1 71 ? -2.166 13.605 6.148 1.00 98.25 71 THR A CA 1
ATOM 567 C C . THR A 1 71 ? -2.486 13.780 7.632 1.00 98.25 71 THR A C 1
ATOM 569 O O . THR A 1 71 ? -3.608 14.145 7.987 1.00 98.25 71 THR A O 1
ATOM 572 N N . VAL A 1 72 ? -1.501 13.577 8.515 1.00 98.62 72 VAL A N 1
ATOM 573 C CA . VAL A 1 72 ? -1.677 13.771 9.960 1.00 98.62 72 VAL A CA 1
ATOM 574 C C . VAL A 1 72 ? -2.004 15.230 10.276 1.00 98.62 72 VAL A C 1
ATOM 576 O O . VAL A 1 72 ? -2.942 15.473 11.029 1.00 98.62 72 VAL A O 1
ATOM 579 N N . ALA A 1 73 ? -1.309 16.204 9.683 1.00 98.62 73 ALA A N 1
ATOM 580 C CA . ALA A 1 73 ? -1.574 17.623 9.925 1.00 98.62 73 ALA A CA 1
ATOM 581 C C . ALA A 1 73 ? -3.006 18.035 9.532 1.00 98.62 73 ALA A C 1
ATOM 583 O O . ALA A 1 73 ? -3.687 18.716 10.300 1.00 98.62 73 ALA A O 1
ATOM 584 N N . THR A 1 74 ? -3.498 17.578 8.377 1.00 98.56 74 THR A N 1
ATOM 585 C CA . THR A 1 74 ? -4.873 17.838 7.929 1.00 98.56 74 THR A CA 1
ATOM 586 C C . THR A 1 74 ? -5.906 17.166 8.830 1.00 98.56 74 THR A C 1
ATOM 588 O O . THR A 1 74 ? -6.926 17.773 9.162 1.00 98.56 74 THR A O 1
ATOM 591 N N . LEU A 1 75 ? -5.656 15.931 9.271 1.00 98.62 75 LEU A N 1
ATOM 592 C CA . LEU A 1 75 ? -6.539 15.250 10.219 1.00 98.62 75 LEU A CA 1
ATOM 593 C C . LEU A 1 75 ? -6.565 15.959 11.573 1.00 98.62 75 LEU A C 1
ATOM 595 O O . LEU A 1 75 ? -7.642 16.127 12.138 1.00 98.62 75 LEU A O 1
ATOM 599 N N . VAL A 1 76 ? -5.415 16.426 12.061 1.00 98.88 76 VAL A N 1
ATOM 600 C CA . VAL A 1 76 ? -5.311 17.207 13.298 1.00 98.88 76 VAL A CA 1
ATOM 601 C C . VAL A 1 76 ? -6.167 18.471 13.217 1.00 98.88 76 VAL A C 1
ATOM 603 O O . VAL A 1 76 ? -6.956 18.721 14.122 1.00 98.88 76 VAL A O 1
ATOM 606 N N . GLU A 1 77 ? -6.100 19.227 12.118 1.00 98.69 77 GLU A N 1
ATOM 607 C CA . GLU A 1 77 ? -6.939 20.418 11.917 1.00 98.69 77 GLU A CA 1
ATOM 608 C C . GLU A 1 77 ? -8.442 20.096 12.030 1.00 98.69 77 GLU A C 1
ATOM 610 O O . GLU A 1 77 ? -9.196 20.782 12.733 1.00 98.69 77 GLU A O 1
ATOM 615 N N . ARG A 1 78 ? -8.887 19.021 11.370 1.00 98.56 78 ARG A N 1
ATOM 616 C CA . ARG A 1 78 ? -10.305 18.629 11.322 1.00 98.56 78 ARG A CA 1
ATOM 617 C C . ARG A 1 78 ? -10.791 18.040 12.641 1.00 98.56 78 ARG A C 1
ATOM 619 O O . ARG A 1 78 ? -11.897 18.356 13.076 1.00 98.56 78 ARG A O 1
ATOM 626 N N . LEU A 1 79 ? -9.966 17.236 13.308 1.00 98.69 79 LEU A N 1
ATOM 627 C CA . LEU A 1 79 ? -10.250 16.724 14.649 1.00 98.69 79 LEU A CA 1
ATOM 628 C C . LEU A 1 79 ? -10.333 17.871 15.662 1.00 98.69 79 LEU A C 1
ATOM 630 O O . LEU A 1 79 ? -11.299 17.922 16.426 1.00 98.69 79 LEU A O 1
ATOM 634 N N . SER A 1 80 ? -9.405 18.837 15.612 1.00 98.75 80 SER A N 1
ATOM 635 C CA . SER A 1 80 ? -9.446 20.041 16.451 1.00 98.75 80 SER A CA 1
ATOM 636 C C . SER A 1 80 ? -10.766 20.802 16.292 1.00 98.75 80 SER A C 1
ATOM 638 O O . SER A 1 80 ? -11.330 21.270 17.281 1.00 98.75 80 SER A O 1
ATOM 640 N N . ALA A 1 81 ? -11.304 20.915 15.071 1.00 98.50 81 ALA A N 1
ATOM 641 C CA . ALA A 1 81 ? -12.590 21.575 14.838 1.00 98.50 81 ALA A CA 1
ATOM 642 C C . ALA A 1 81 ? -13.753 20.889 15.580 1.00 98.50 81 ALA A C 1
ATOM 644 O O . ALA A 1 81 ? -14.559 21.572 16.213 1.00 98.50 81 ALA A O 1
ATOM 645 N N . ILE A 1 82 ? -13.814 19.553 15.561 1.00 98.50 82 ILE A N 1
ATOM 646 C CA . ILE A 1 82 ? -14.855 18.786 16.266 1.00 98.50 82 ILE A CA 1
ATOM 647 C C . ILE A 1 82 ? -14.645 18.867 17.784 1.00 98.50 82 ILE A C 1
ATOM 649 O O . ILE A 1 82 ? -15.588 19.137 18.529 1.00 98.50 82 ILE A O 1
ATOM 653 N N . TYR A 1 83 ? -13.412 18.657 18.255 1.00 98.50 83 TYR A N 1
ATOM 654 C CA . TYR A 1 83 ? -13.093 18.618 19.686 1.00 98.50 83 TYR A CA 1
ATOM 655 C C . TYR A 1 83 ? -13.364 19.955 20.369 1.00 98.50 83 TYR A C 1
ATOM 657 O O . TYR A 1 83 ? -13.899 19.979 21.475 1.00 98.50 83 TYR A O 1
ATOM 665 N N . ARG A 1 84 ? -13.088 21.072 19.690 1.00 98.25 84 ARG A N 1
ATOM 666 C CA . ARG A 1 84 ? -13.368 22.414 20.211 1.00 98.25 84 ARG A CA 1
ATOM 667 C C . ARG A 1 84 ? -14.853 22.617 20.493 1.00 98.25 84 ARG A C 1
ATOM 669 O O . ARG A 1 84 ? -15.217 23.125 21.5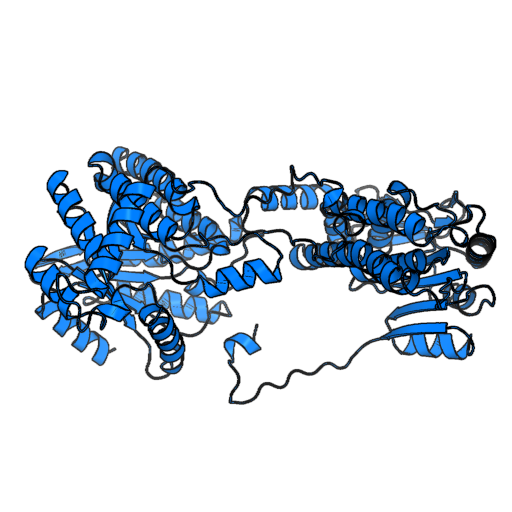50 1.00 98.25 84 ARG A O 1
ATOM 676 N N . VAL A 1 85 ? -15.715 22.174 19.579 1.00 98.19 85 VAL A N 1
ATOM 677 C CA . VAL A 1 85 ? -17.172 22.262 19.746 1.00 98.19 85 VAL A CA 1
ATOM 678 C C . VAL A 1 85 ? -17.647 21.297 20.834 1.00 98.19 85 VAL A C 1
ATOM 680 O O . VAL A 1 85 ? -18.461 21.681 21.674 1.00 98.19 85 VAL A O 1
ATOM 683 N N . ALA A 1 86 ? -17.100 20.080 20.886 1.00 97.81 86 ALA A N 1
ATOM 684 C CA . ALA A 1 86 ? -17.418 19.105 21.929 1.00 97.81 86 ALA A CA 1
ATOM 685 C C . ALA A 1 86 ? -17.046 19.603 23.340 1.00 97.81 86 ALA A C 1
ATOM 687 O O . ALA A 1 86 ? -17.835 19.452 24.269 1.00 97.81 86 ALA A O 1
ATOM 688 N N . GLN A 1 87 ? -15.889 20.252 23.499 1.00 95.94 87 GLN A N 1
ATOM 689 C CA . GLN A 1 87 ? -15.412 20.820 24.767 1.00 95.94 87 GLN A CA 1
ATOM 690 C C . GLN A 1 87 ? -16.243 22.027 25.236 1.00 95.94 87 GLN A C 1
ATOM 692 O O . GLN A 1 87 ? -16.385 22.256 26.437 1.00 95.94 87 GLN A O 1
ATOM 697 N N . GLN A 1 88 ? -16.793 22.810 24.304 1.00 95.75 88 GLN A N 1
ATOM 698 C CA . GLN A 1 88 ? -17.606 23.995 24.607 1.00 95.75 88 GLN A CA 1
ATOM 699 C C . GLN A 1 88 ? -19.063 23.656 24.963 1.00 95.75 88 GLN A C 1
ATOM 701 O O . GLN A 1 88 ? -19.752 24.468 25.586 1.00 95.75 88 GLN A O 1
ATOM 706 N N . ASN A 1 89 ? -19.526 22.457 24.605 1.00 97.06 89 ASN A N 1
ATOM 707 C CA . ASN A 1 89 ? -20.897 21.999 24.802 1.00 97.06 89 ASN A CA 1
ATOM 708 C C . ASN A 1 89 ? -20.987 20.871 25.836 1.00 97.06 89 ASN A C 1
ATOM 710 O O . ASN A 1 89 ? -20.013 20.203 26.174 1.00 97.06 89 ASN A O 1
ATOM 714 N N . PHE A 1 90 ? -22.185 20.668 26.385 1.00 96.12 90 PHE A N 1
ATOM 715 C CA . PHE A 1 90 ? -22.395 19.726 27.482 1.00 96.12 90 PHE A CA 1
ATOM 716 C C . PHE A 1 90 ? -23.699 18.964 27.313 1.00 96.12 90 PHE A C 1
ATOM 718 O O . PHE A 1 90 ? -24.686 19.508 26.822 1.00 96.12 90 PHE A O 1
ATOM 725 N N . PHE A 1 91 ? -23.707 17.726 27.790 1.00 95.94 91 PHE A N 1
ATOM 726 C CA . PHE A 1 91 ? -24.899 16.898 27.879 1.00 95.94 91 PHE A CA 1
ATOM 727 C C . PHE A 1 91 ? -25.403 16.852 29.325 1.00 95.94 91 PHE A C 1
ATOM 729 O O . PHE A 1 91 ? -24.616 16.765 30.272 1.00 95.94 91 PHE A O 1
ATOM 736 N N . ILE A 1 92 ? -26.725 16.910 29.499 1.00 93.69 92 ILE A N 1
ATOM 737 C CA . ILE A 1 92 ? -27.376 16.787 30.808 1.00 93.69 92 ILE A CA 1
ATOM 738 C C . ILE A 1 92 ? -27.935 15.375 30.951 1.00 93.69 92 ILE A C 1
ATOM 740 O O . ILE A 1 92 ? -28.880 14.988 30.250 1.00 93.69 92 ILE A O 1
ATOM 744 N N . ARG A 1 93 ? -27.354 14.605 31.870 1.00 89.94 93 ARG A N 1
ATOM 745 C CA . ARG A 1 93 ? -27.796 13.246 32.195 1.00 89.94 93 ARG A CA 1
ATOM 746 C C . ARG A 1 93 ? -29.143 13.246 32.938 1.00 89.94 93 ARG A C 1
ATOM 748 O O . ARG A 1 93 ? -29.558 14.286 33.450 1.00 89.94 93 ARG A O 1
ATOM 755 N N . PRO A 1 94 ? -29.854 12.101 32.998 1.00 86.19 94 PRO A N 1
ATOM 756 C CA . PRO A 1 94 ? -31.149 12.006 33.685 1.00 86.19 94 PRO A CA 1
ATOM 757 C C . PRO A 1 94 ? -31.123 12.405 35.168 1.00 86.19 94 PRO A C 1
ATOM 759 O O . PRO A 1 94 ? -32.135 12.847 35.699 1.00 86.19 94 PRO A O 1
ATOM 762 N N . ASP A 1 95 ? -29.971 12.272 35.823 1.00 87.50 95 ASP A N 1
ATOM 763 C CA . ASP A 1 95 ? -29.727 12.678 37.212 1.00 87.50 95 ASP A CA 1
ATOM 764 C C . ASP A 1 95 ? -29.437 14.187 37.374 1.00 87.50 95 ASP A C 1
ATOM 766 O O . ASP A 1 95 ? -29.218 14.659 38.487 1.00 87.50 95 ASP A O 1
ATOM 770 N N . GLY A 1 96 ? -29.439 14.954 36.277 1.00 89.25 96 GLY A N 1
ATOM 771 C CA . GLY A 1 96 ? -29.107 16.380 36.246 1.00 89.25 96 GLY A CA 1
ATOM 772 C C . GLY A 1 96 ? -27.609 16.675 36.131 1.00 89.25 96 GLY A C 1
ATOM 773 O O . GLY A 1 96 ? -27.228 17.845 36.044 1.00 89.25 96 GLY A O 1
ATOM 774 N N . THR A 1 97 ? -26.751 15.650 36.096 1.00 92.00 97 THR A N 1
ATOM 775 C CA . THR A 1 97 ? -25.301 15.829 35.989 1.00 92.00 97 THR A CA 1
ATOM 776 C C . THR A 1 97 ? -24.932 16.390 34.617 1.00 92.00 97 THR A C 1
ATOM 778 O O . THR A 1 97 ? -25.340 15.868 33.575 1.00 92.00 97 THR A O 1
ATOM 781 N N . ARG A 1 98 ? -24.122 17.453 34.616 1.00 94.69 98 ARG A N 1
ATOM 782 C CA . ARG A 1 98 ? -23.561 18.064 33.409 1.00 94.69 98 ARG A CA 1
ATOM 783 C C . ARG A 1 98 ? -22.238 17.390 33.061 1.00 94.69 98 ARG A C 1
ATOM 785 O O . ARG A 1 98 ? -21.294 17.461 33.843 1.00 94.69 98 ARG A O 1
ATOM 792 N N . VAL A 1 99 ? -22.168 16.761 31.892 1.00 93.06 99 VAL A N 1
ATOM 793 C CA . VAL A 1 99 ? -20.967 16.070 31.394 1.00 93.06 99 VAL A CA 1
ATOM 794 C C . VAL A 1 99 ? -20.501 16.693 30.084 1.00 93.06 99 VAL A C 1
ATOM 796 O O . VAL A 1 99 ? -21.319 17.192 29.309 1.00 93.06 99 VAL A O 1
ATOM 799 N N . ALA A 1 100 ? -19.189 16.696 29.851 1.00 93.75 100 ALA A N 1
ATOM 800 C CA . ALA A 1 100 ? -18.630 17.100 28.564 1.00 93.75 100 ALA A CA 1
ATOM 801 C C . ALA A 1 100 ? -19.102 16.140 27.466 1.00 93.75 100 ALA A C 1
ATOM 803 O O . ALA A 1 100 ? -19.294 14.946 27.724 1.00 93.75 100 ALA A O 1
ATOM 804 N N . LYS A 1 101 ? -19.286 16.660 26.251 1.00 97.44 101 LYS A N 1
ATOM 805 C CA . LYS A 1 101 ? -19.536 15.800 25.095 1.00 97.44 101 LYS A CA 1
ATOM 806 C C . LYS A 1 101 ? -18.280 15.024 24.730 1.00 97.44 101 LYS A C 1
ATOM 808 O O . LYS A 1 101 ? -17.167 15.468 25.005 1.00 97.44 101 LYS A O 1
ATOM 813 N N . PHE A 1 102 ? -18.474 13.852 24.140 1.00 97.81 102 PHE A N 1
ATOM 814 C CA . PHE A 1 102 ? -17.402 12.893 23.935 1.00 97.81 102 PHE A CA 1
ATOM 815 C C . PHE A 1 102 ? -17.278 12.486 22.468 1.00 97.81 102 PHE A C 1
ATOM 817 O O . PHE A 1 102 ? -18.252 12.075 21.837 1.00 97.81 102 PHE A O 1
ATOM 824 N N . VAL A 1 103 ? -16.054 12.537 21.945 1.00 98.50 103 VAL A N 1
ATOM 825 C CA . VAL A 1 103 ? -15.732 12.089 20.586 1.00 98.50 103 VAL A CA 1
ATOM 826 C C . VAL A 1 103 ? -14.779 10.906 20.664 1.00 98.50 103 VAL A C 1
ATOM 828 O O . VAL A 1 103 ? -13.764 10.952 21.359 1.00 98.50 103 VAL A O 1
ATOM 831 N N . ASN A 1 104 ? -15.113 9.835 19.951 1.00 98.44 104 ASN A N 1
ATOM 832 C CA . ASN A 1 104 ? -14.298 8.633 19.860 1.00 98.44 104 ASN A CA 1
ATOM 833 C C . ASN A 1 104 ? -13.834 8.400 18.429 1.00 98.44 104 ASN A C 1
ATOM 835 O O . ASN A 1 104 ? -14.653 8.284 17.522 1.00 98.44 104 ASN A O 1
ATOM 839 N N . LEU A 1 105 ? -12.530 8.264 18.248 1.00 98.19 105 LEU A N 1
ATOM 840 C CA . LEU A 1 105 ? -11.927 7.936 16.973 1.00 98.19 105 LEU A CA 1
ATOM 841 C C . LEU A 1 105 ? -11.951 6.417 16.769 1.00 98.19 105 LEU A C 1
ATOM 843 O O . LEU A 1 105 ? -11.275 5.666 17.477 1.00 98.19 105 LEU A O 1
ATOM 847 N N . ASP A 1 106 ? -12.796 5.965 15.848 1.00 97.69 106 ASP A N 1
ATOM 848 C CA . ASP A 1 106 ? -12.882 4.572 15.425 1.00 97.69 106 ASP A CA 1
ATOM 849 C C . ASP A 1 106 ? -11.651 4.182 14.589 1.00 97.69 106 ASP A C 1
ATOM 851 O O . ASP A 1 106 ? -11.029 5.022 13.944 1.00 97.69 106 ASP A O 1
ATOM 855 N N . MET A 1 107 ? -11.303 2.892 14.623 1.00 96.75 107 MET A N 1
ATOM 856 C CA . MET A 1 107 ? -10.149 2.329 13.919 1.00 96.75 107 MET A CA 1
ATOM 857 C C . MET A 1 107 ? -10.605 1.500 12.719 1.00 96.75 107 MET A C 1
ATOM 859 O O . MET A 1 107 ? -11.527 0.683 12.849 1.00 96.75 107 MET A O 1
ATOM 863 N N . GLU A 1 108 ? -9.946 1.700 11.581 1.00 93.12 108 GLU A N 1
ATOM 864 C CA . GLU A 1 108 ? -10.320 1.151 10.274 1.00 93.12 108 GLU A CA 1
ATOM 865 C C . GLU A 1 108 ? -9.362 0.021 9.848 1.00 93.12 108 GLU A C 1
ATOM 867 O O . GLU A 1 108 ? -9.138 -0.905 10.638 1.00 93.12 108 GLU A O 1
ATOM 872 N N . GLU A 1 109 ? -8.895 -0.004 8.601 1.00 94.81 109 GLU A N 1
ATOM 873 C CA . GLU A 1 109 ? -7.904 -0.964 8.103 1.00 94.81 109 GLU A CA 1
ATOM 874 C C . GLU A 1 109 ? -6.510 -0.749 8.723 1.00 94.81 109 GLU A C 1
ATOM 876 O O . GLU A 1 109 ? -6.181 0.322 9.239 1.00 94.81 109 GLU A O 1
ATOM 881 N N . TYR A 1 110 ? -5.658 -1.775 8.660 1.00 96.69 110 TYR A N 1
ATOM 882 C CA . TYR A 1 110 ? -4.307 -1.757 9.223 1.00 96.69 110 TYR A CA 1
ATOM 883 C C . TYR A 1 110 ? -3.460 -0.589 8.703 1.00 96.69 110 TYR A C 1
ATOM 885 O O . TYR A 1 110 ? -2.731 0.037 9.475 1.00 96.69 110 TYR A O 1
ATOM 893 N N . ARG A 1 111 ? -3.602 -0.246 7.417 1.00 95.06 111 ARG A N 1
ATOM 894 C CA . ARG A 1 111 ? -2.877 0.863 6.776 1.00 95.06 111 ARG A CA 1
ATOM 895 C C . ARG A 1 111 ? -3.103 2.228 7.444 1.00 95.06 111 ARG A C 1
ATOM 897 O O . ARG A 1 111 ? -2.238 3.099 7.360 1.00 95.06 111 ARG A O 1
ATOM 904 N N . ASP A 1 112 ? -4.237 2.388 8.127 1.00 95.88 112 ASP A N 1
ATOM 905 C CA . ASP A 1 112 ? -4.674 3.629 8.767 1.00 95.88 112 ASP A CA 1
ATOM 906 C C . ASP A 1 112 ? -4.349 3.668 10.269 1.00 95.88 112 ASP A C 1
ATOM 908 O O . ASP A 1 112 ? -4.514 4.708 10.914 1.00 95.88 112 ASP A O 1
ATOM 912 N N . LEU A 1 113 ? -3.848 2.567 10.842 1.00 96.56 113 LEU A N 1
ATOM 913 C CA . LEU A 1 113 ? -3.587 2.422 12.277 1.00 96.56 113 LEU A CA 1
ATOM 914 C C . LEU A 1 113 ? -2.621 3.479 12.816 1.00 96.56 113 LEU A C 1
ATOM 916 O O . LEU A 1 113 ? -2.916 4.149 13.809 1.00 96.56 113 LEU A O 1
ATOM 920 N N . GLU A 1 114 ? -1.468 3.634 12.164 1.00 97.00 114 GLU A N 1
ATOM 921 C CA . GLU A 1 114 ? -0.442 4.586 12.595 1.00 97.00 114 GLU A CA 1
ATOM 922 C C . GLU A 1 114 ? -0.912 6.034 12.400 1.00 97.00 114 GLU A C 1
ATOM 924 O O . GLU A 1 114 ? -0.721 6.864 13.287 1.00 97.00 114 GLU A O 1
ATOM 929 N N . ILE A 1 115 ? -1.580 6.326 11.279 1.00 98.38 115 ILE A N 1
ATOM 930 C CA . ILE A 1 115 ? -2.126 7.657 10.972 1.00 98.38 115 ILE A CA 1
ATOM 931 C C . ILE A 1 115 ? -3.165 8.053 12.024 1.00 98.38 115 ILE A C 1
ATOM 933 O O . ILE A 1 115 ? -3.087 9.138 12.597 1.00 98.38 115 ILE A O 1
ATOM 937 N N . THR A 1 116 ? -4.104 7.155 12.324 1.00 98.31 116 THR A N 1
ATOM 938 C CA . THR A 1 116 ? -5.162 7.368 13.319 1.00 98.31 116 THR A CA 1
ATOM 939 C C . THR A 1 116 ? -4.571 7.601 14.709 1.00 98.31 116 THR A C 1
ATOM 941 O O . THR A 1 116 ? -4.972 8.534 15.407 1.00 98.31 116 THR A O 1
ATOM 944 N N . TYR A 1 117 ? -3.586 6.787 15.105 1.00 98.31 117 TYR A N 1
ATOM 945 C CA . TYR A 1 117 ? -2.876 6.942 16.374 1.00 98.31 117 TYR A CA 1
ATOM 946 C C . TYR A 1 117 ? -2.153 8.294 16.467 1.00 98.31 117 TYR A C 1
ATOM 948 O O . TYR A 1 117 ? -2.350 9.020 17.443 1.00 98.31 117 TYR A O 1
ATOM 956 N N . GLN A 1 118 ? -1.371 8.672 15.451 1.00 98.44 118 GLN A N 1
ATOM 957 C CA . GLN A 1 118 ? -0.621 9.931 15.460 1.00 98.44 118 GLN A CA 1
ATOM 958 C C . GLN A 1 118 ? -1.540 11.155 15.404 1.00 98.44 118 GLN A C 1
ATOM 960 O O . GLN A 1 118 ? -1.336 12.097 16.165 1.00 98.44 118 GLN A O 1
ATOM 965 N N . ALA A 1 119 ? -2.593 11.135 14.580 1.00 98.62 119 ALA A N 1
ATOM 966 C CA . ALA A 1 119 ? -3.570 12.220 14.521 1.00 98.62 119 ALA A CA 1
ATOM 967 C C . ALA A 1 119 ? -4.286 12.419 15.868 1.00 98.62 119 ALA A C 1
ATOM 969 O O . ALA A 1 119 ? -4.476 13.555 16.305 1.00 98.62 119 ALA A O 1
ATOM 970 N N . PHE A 1 120 ? -4.633 11.333 16.567 1.00 98.75 120 PHE A N 1
ATOM 971 C CA . PHE A 1 120 ? -5.241 11.401 17.897 1.00 98.75 120 PHE A CA 1
ATOM 972 C C . PHE A 1 120 ? -4.311 12.049 18.932 1.00 98.75 120 PHE A C 1
ATOM 974 O O . PHE A 1 120 ? -4.722 12.981 19.628 1.00 98.75 120 PHE A O 1
ATOM 981 N N . ILE A 1 121 ? -3.063 11.576 19.011 1.00 98.50 121 ILE A N 1
ATOM 982 C CA . ILE A 1 121 ? -2.049 12.090 19.940 1.00 98.50 121 ILE A CA 1
ATOM 983 C C . ILE A 1 121 ? -1.755 13.564 19.650 1.00 98.50 121 ILE A C 1
ATOM 985 O O . ILE A 1 121 ? -1.942 14.404 20.529 1.00 98.50 121 ILE A O 1
ATOM 989 N N . ALA A 1 122 ? -1.389 13.890 18.408 1.00 98.62 122 ALA A N 1
ATOM 990 C CA . ALA A 1 122 ? -1.005 15.241 18.004 1.00 98.62 122 ALA A CA 1
ATOM 991 C C . ALA A 1 122 ? -2.148 16.257 18.167 1.00 98.62 122 ALA A C 1
ATOM 993 O O . ALA A 1 122 ? -1.905 17.424 18.475 1.00 98.62 122 ALA A O 1
ATOM 994 N N . THR A 1 123 ? -3.407 15.829 18.012 1.00 98.75 123 THR A N 1
ATOM 995 C CA . THR A 1 123 ? -4.553 16.696 18.319 1.00 98.75 123 THR A CA 1
ATOM 996 C C . THR A 1 123 ? -4.594 17.012 19.809 1.00 98.75 123 THR A C 1
ATOM 998 O O . THR A 1 123 ? -4.638 18.177 20.187 1.00 98.75 123 THR A O 1
ATOM 1001 N N . LEU A 1 124 ? -4.535 15.997 20.676 1.00 98.56 124 LEU A N 1
ATOM 1002 C CA . LEU A 1 124 ? -4.642 16.197 22.122 1.00 98.56 124 LEU A CA 1
ATOM 1003 C C . LEU A 1 124 ? -3.417 16.880 22.747 1.00 98.56 124 LEU A C 1
ATOM 1005 O O . LEU A 1 124 ? -3.541 17.427 23.841 1.00 98.56 124 LEU A O 1
ATOM 1009 N N . GLU A 1 125 ? -2.260 16.879 22.088 1.00 98.06 125 GLU A N 1
ATOM 1010 C CA . GLU A 1 125 ? -1.068 17.621 22.525 1.00 98.06 125 GLU A CA 1
ATOM 1011 C C . GLU A 1 125 ? -1.199 19.145 22.395 1.00 98.06 125 GLU A C 1
ATOM 1013 O O . GLU A 1 125 ? -0.426 19.877 23.014 1.00 98.06 125 GLU A O 1
ATOM 1018 N N . GLN A 1 126 ? -2.186 19.649 21.649 1.00 98.50 126 GLN A N 1
ATOM 1019 C CA . GLN A 1 126 ? -2.475 21.083 21.625 1.00 98.50 126 GLN A CA 1
ATOM 1020 C C . GLN A 1 126 ? -2.980 21.547 22.999 1.00 98.50 126 GLN A C 1
ATOM 1022 O O . GLN A 1 126 ? -3.872 20.932 23.587 1.00 98.50 126 GLN A O 1
ATOM 1027 N N . GLU A 1 127 ? -2.457 22.677 23.488 1.00 97.69 127 GLU A N 1
ATOM 1028 C CA . GLU A 1 127 ? -2.774 23.195 24.831 1.00 97.69 127 GLU A CA 1
ATOM 1029 C C . GLU A 1 127 ? -4.283 23.419 25.040 1.00 97.69 127 GLU A C 1
ATOM 1031 O O . GLU A 1 127 ? -4.784 23.191 26.138 1.00 97.69 127 GLU A O 1
ATOM 1036 N N . GLU A 1 128 ? -5.034 23.795 23.992 1.00 97.69 128 GLU A N 1
ATOM 1037 C CA . GLU A 1 128 ? -6.490 24.000 24.091 1.00 97.69 128 GLU A CA 1
ATOM 1038 C C . GLU A 1 128 ? -7.252 22.730 24.514 1.00 97.69 128 GLU A C 1
ATOM 1040 O O . GLU A 1 128 ? -8.286 22.824 25.181 1.00 97.69 128 GLU A O 1
ATOM 1045 N N . PHE A 1 129 ? -6.708 21.546 24.207 1.00 98.12 129 PHE A N 1
ATOM 1046 C CA . PHE A 1 129 ? -7.318 20.258 24.526 1.00 98.12 129 PHE A CA 1
ATOM 1047 C C . PHE A 1 129 ? -6.716 19.588 25.751 1.00 98.12 129 PHE A C 1
ATOM 1049 O O . PHE A 1 129 ? -7.080 18.449 26.022 1.00 98.12 129 PHE A O 1
ATOM 1056 N N . ARG A 1 130 ? -5.836 20.241 26.520 1.00 96.94 130 ARG A N 1
ATOM 1057 C CA . ARG A 1 130 ? -5.193 19.653 27.712 1.00 96.94 130 ARG A CA 1
ATOM 1058 C C . ARG A 1 130 ? -6.188 19.030 28.695 1.00 96.94 130 ARG A C 1
ATOM 1060 O O . ARG A 1 130 ? -5.961 17.915 29.162 1.00 96.94 130 ARG A O 1
ATOM 1067 N N . ASP A 1 131 ? -7.306 19.708 28.941 1.00 96.19 131 ASP A N 1
ATOM 1068 C CA . ASP A 1 131 ? -8.361 19.273 29.868 1.00 96.19 131 ASP A CA 1
ATOM 1069 C C . ASP A 1 131 ? -9.500 18.497 29.179 1.00 96.19 131 ASP A C 1
ATOM 1071 O O . ASP A 1 131 ? -10.484 18.119 29.818 1.00 96.19 131 ASP A O 1
ATOM 1075 N N . TYR A 1 132 ? -9.388 18.250 27.872 1.00 97.62 132 TYR A N 1
ATOM 1076 C CA . TYR A 1 132 ? -10.379 17.502 27.106 1.00 97.62 132 TYR A CA 1
ATOM 1077 C C . TYR A 1 132 ? -10.042 16.004 27.076 1.00 97.62 132 TYR A C 1
ATOM 1079 O O . TYR A 1 132 ? -8.889 15.602 26.883 1.00 97.62 132 TYR A O 1
ATOM 1087 N N . SER A 1 133 ? -11.072 15.174 27.267 1.00 97.69 133 SER A N 1
ATOM 1088 C CA . SER A 1 133 ? -10.993 13.714 27.194 1.00 97.69 133 SER A CA 1
ATOM 1089 C C . SER A 1 133 ? -11.641 13.231 25.900 1.00 97.69 133 SER A C 1
ATOM 1091 O O . SER A 1 133 ? -12.821 13.484 25.664 1.00 97.69 133 SER A O 1
ATOM 1093 N N . ALA A 1 134 ? -10.873 12.515 25.081 1.00 98.31 134 ALA A N 1
ATOM 1094 C CA . ALA A 1 134 ? -11.339 11.888 23.847 1.00 98.31 134 ALA A CA 1
ATOM 1095 C C . ALA A 1 134 ? -11.043 10.383 23.857 1.00 98.31 134 ALA A C 1
ATOM 1097 O O . ALA A 1 134 ? -10.262 9.885 24.677 1.00 98.31 134 ALA A O 1
ATOM 1098 N N . GLY A 1 135 ? -11.694 9.649 22.956 1.00 98.38 135 GLY A N 1
ATOM 1099 C CA . GLY A 1 135 ? -11.542 8.203 22.832 1.00 98.38 135 GLY A CA 1
ATOM 1100 C C . GLY A 1 135 ? -10.826 7.776 21.560 1.00 98.38 135 GLY A C 1
ATOM 1101 O O . GLY A 1 135 ? -10.956 8.432 20.533 1.00 98.38 135 GLY A O 1
ATOM 1102 N N . ILE A 1 136 ? -10.137 6.641 21.612 1.00 98.75 136 ILE A N 1
ATOM 1103 C CA . ILE A 1 136 ? -9.586 5.943 20.444 1.00 98.75 136 ILE A CA 1
ATOM 1104 C C . ILE A 1 136 ? -9.912 4.448 20.529 1.00 98.75 136 ILE A C 1
ATOM 1106 O O . ILE A 1 136 ? -10.054 3.892 21.622 1.00 98.75 136 ILE A O 1
ATOM 1110 N N . VAL A 1 137 ? -10.061 3.785 19.383 1.00 98.69 137 VAL A N 1
ATOM 1111 C CA . VAL A 1 137 ? -10.239 2.329 19.290 1.00 98.69 137 VAL A CA 1
ATOM 1112 C C . VAL A 1 137 ? -8.905 1.633 19.031 1.00 98.69 137 VAL A C 1
ATOM 1114 O O . VAL A 1 137 ? -8.136 2.072 18.184 1.00 98.69 137 VAL A O 1
ATOM 1117 N N . LEU A 1 138 ? -8.665 0.493 19.686 1.00 98.31 138 LEU A N 1
ATOM 1118 C CA . LEU A 1 138 ? -7.652 -0.478 19.254 1.00 98.31 138 LEU A CA 1
ATOM 1119 C C . LEU A 1 138 ? -8.283 -1.857 19.051 1.00 98.31 138 LEU A C 1
ATOM 1121 O O . LEU A 1 138 ? -9.189 -2.270 19.783 1.00 98.31 138 LEU A O 1
ATOM 1125 N N . GLN A 1 139 ? -7.794 -2.562 18.033 1.00 98.00 139 GLN A N 1
ATOM 1126 C CA . GLN A 1 139 ? -8.351 -3.826 17.567 1.00 98.00 139 GLN A CA 1
ATOM 1127 C C . GLN A 1 139 ? -7.461 -4.990 18.023 1.00 98.00 139 GLN A C 1
ATOM 1129 O O . GLN A 1 139 ? -6.343 -5.161 17.543 1.00 98.00 139 GLN A O 1
ATOM 1134 N N . ALA A 1 140 ? -7.963 -5.816 18.937 1.00 97.88 140 ALA A N 1
ATOM 1135 C CA . ALA A 1 140 ? -7.218 -6.925 19.526 1.00 97.88 140 ALA A CA 1
ATOM 1136 C C . ALA A 1 140 ? -6.834 -8.031 18.529 1.00 97.88 140 ALA A C 1
ATOM 1138 O O . ALA A 1 140 ? -6.011 -8.880 18.860 1.00 97.88 140 ALA A O 1
ATOM 1139 N N . TYR A 1 141 ? -7.399 -8.042 17.321 1.00 97.00 141 TYR A N 1
ATOM 1140 C CA . TYR A 1 141 ? -6.997 -8.955 16.257 1.00 97.00 141 TYR A CA 1
ATOM 1141 C C . TYR A 1 141 ? -5.639 -8.620 15.628 1.00 97.00 141 TYR A C 1
ATOM 1143 O O . TYR A 1 141 ? -5.114 -9.451 14.900 1.00 97.00 141 TYR A O 1
ATOM 1151 N N . LEU A 1 142 ? -5.060 -7.452 15.925 1.00 97.69 142 LEU A N 1
ATOM 1152 C CA . LEU A 1 142 ? -3.725 -7.073 15.478 1.00 97.69 142 LEU A CA 1
ATOM 1153 C C . LEU A 1 142 ? -2.723 -7.435 16.571 1.00 97.69 142 LEU A C 1
ATOM 1155 O O . LEU A 1 142 ? -2.934 -7.028 17.722 1.00 97.69 142 LEU A O 1
ATOM 1159 N N . PRO A 1 143 ? -1.620 -8.120 16.247 1.00 96.19 143 PRO A N 1
ATOM 1160 C CA . PRO A 1 143 ? -0.523 -8.323 17.189 1.00 96.19 143 PRO A CA 1
ATOM 1161 C C . PRO A 1 143 ? 0.031 -7.015 17.779 1.00 96.19 143 PRO A C 1
ATOM 1163 O O . PRO A 1 143 ? 0.351 -6.948 18.966 1.00 96.19 143 PRO A O 1
ATOM 1166 N N . ASP A 1 144 ? 0.043 -5.955 16.971 1.00 93.12 144 ASP A N 1
ATOM 1167 C CA . ASP A 1 144 ? 0.581 -4.614 17.256 1.00 93.12 144 ASP A CA 1
ATOM 1168 C C . ASP A 1 144 ? -0.197 -3.849 18.322 1.00 93.12 144 ASP A C 1
ATOM 1170 O O . ASP A 1 144 ? 0.358 -3.044 19.073 1.00 93.12 144 ASP A O 1
ATOM 1174 N N . SER A 1 145 ? -1.506 -4.108 18.391 1.00 96.44 145 SER A N 1
ATOM 1175 C CA . SER A 1 145 ? -2.458 -3.372 19.227 1.00 96.44 145 SER A CA 1
ATOM 1176 C C . SER A 1 145 ? -2.038 -3.300 20.694 1.00 96.44 145 SER A C 1
ATOM 1178 O O . SER A 1 145 ? -2.243 -2.274 21.341 1.00 96.44 145 SER A O 1
ATOM 1180 N N . PHE A 1 146 ? -1.411 -4.353 21.224 1.00 96.88 146 PHE A N 1
ATOM 1181 C CA . PHE A 1 146 ? -0.957 -4.373 22.610 1.00 96.88 146 PHE A CA 1
ATOM 1182 C C . PHE A 1 146 ? 0.270 -3.480 22.833 1.00 96.88 146 PHE A C 1
ATOM 1184 O O . PHE A 1 146 ? 0.337 -2.762 23.832 1.00 96.88 146 PHE A O 1
ATOM 1191 N N . ALA A 1 147 ? 1.221 -3.471 21.898 1.00 96.06 147 ALA A N 1
ATOM 1192 C CA . ALA A 1 147 ? 2.370 -2.572 21.959 1.00 96.06 147 ALA A CA 1
ATOM 1193 C C . ALA A 1 147 ? 1.926 -1.103 21.848 1.00 96.06 147 ALA A C 1
ATOM 1195 O O . ALA A 1 147 ? 2.353 -0.273 22.653 1.00 96.06 147 ALA A O 1
ATOM 1196 N N . ILE A 1 148 ? 0.996 -0.808 20.933 1.00 97.12 148 ILE A N 1
ATOM 1197 C CA . ILE A 1 148 ? 0.412 0.531 20.764 1.00 97.12 148 ILE A CA 1
ATOM 1198 C C . ILE A 1 148 ? -0.361 0.951 22.017 1.00 97.12 148 ILE A C 1
ATOM 1200 O O . ILE A 1 148 ? -0.195 2.072 22.488 1.00 97.12 148 ILE A O 1
ATOM 1204 N N . GLN A 1 149 ? -1.148 0.054 22.624 1.00 98.19 149 GLN A N 1
ATOM 1205 C CA . GLN A 1 149 ? -1.827 0.338 23.891 1.00 98.19 149 GLN A CA 1
ATOM 1206 C C . GLN A 1 149 ? -0.829 0.741 24.981 1.00 98.19 149 GLN A C 1
ATOM 1208 O O . GLN A 1 149 ? -1.079 1.702 25.703 1.00 98.19 149 GLN A O 1
ATOM 1213 N N . ARG A 1 150 ? 0.300 0.034 25.110 1.00 98.12 150 ARG A N 1
ATOM 1214 C CA . ARG A 1 150 ? 1.322 0.364 26.115 1.00 98.12 150 ARG A CA 1
ATOM 1215 C C . ARG A 1 150 ? 1.908 1.759 25.894 1.00 98.12 150 ARG A C 1
ATOM 1217 O O . ARG A 1 150 ? 2.007 2.511 26.859 1.00 98.12 150 ARG A O 1
ATOM 1224 N N . GLN A 1 151 ? 2.238 2.103 24.649 1.00 98.12 151 GLN A N 1
ATOM 1225 C CA . GLN A 1 151 ? 2.742 3.432 24.279 1.00 98.12 151 GLN A CA 1
ATOM 1226 C C . GLN A 1 151 ? 1.699 4.524 24.551 1.00 98.12 151 GLN A C 1
ATOM 1228 O O . GLN A 1 151 ? 2.003 5.540 25.172 1.00 98.12 151 GLN A O 1
ATOM 1233 N N . LEU A 1 152 ? 0.444 4.287 24.158 1.00 98.56 152 LEU A N 1
ATOM 1234 C CA . LEU A 1 152 ? -0.681 5.184 24.416 1.00 98.56 152 LEU A CA 1
ATOM 1235 C C . LEU A 1 152 ? -0.899 5.409 25.921 1.00 98.56 152 LEU A C 1
ATOM 1237 O O . LEU A 1 152 ? -1.118 6.539 26.350 1.00 98.56 152 LEU A O 1
ATOM 1241 N N . THR A 1 153 ? -0.818 4.354 26.735 1.00 98.69 153 THR A N 1
ATOM 1242 C CA . THR A 1 153 ? -0.939 4.451 28.195 1.00 98.69 153 THR A CA 1
ATOM 1243 C C . THR A 1 153 ? 0.225 5.212 28.817 1.00 98.69 153 THR A C 1
ATOM 1245 O O . THR A 1 153 ? -0.003 6.020 29.712 1.00 98.69 153 THR A O 1
ATOM 1248 N N . GLU A 1 154 ? 1.458 4.999 28.359 1.00 98.62 154 GLU A N 1
ATOM 1249 C CA . GLU A 1 154 ? 2.620 5.757 28.835 1.00 98.62 154 GLU A CA 1
ATOM 1250 C C . GLU A 1 154 ? 2.467 7.258 28.552 1.00 98.62 154 GLU A C 1
ATOM 1252 O O . GLU A 1 154 ? 2.582 8.073 29.471 1.00 98.62 154 GLU A O 1
ATOM 1257 N N . TRP A 1 155 ? 2.096 7.612 27.319 1.00 98.62 155 TRP A N 1
ATOM 1258 C CA . TRP A 1 155 ? 1.795 8.992 26.938 1.00 98.62 155 TRP A CA 1
ATOM 1259 C C . TRP A 1 155 ? 0.653 9.588 27.776 1.00 98.62 155 TRP A C 1
ATOM 1261 O O . TRP A 1 155 ? 0.790 10.677 28.337 1.00 98.62 155 TRP A O 1
ATOM 1271 N N . ALA A 1 156 ? -0.453 8.857 27.948 1.00 98.69 156 ALA A N 1
ATOM 1272 C CA . ALA A 1 156 ? -1.601 9.330 28.719 1.00 98.69 156 ALA A CA 1
ATOM 1273 C C . ALA A 1 156 ? -1.258 9.532 30.204 1.00 98.69 156 ALA A C 1
ATOM 1275 O O . ALA A 1 156 ? -1.726 10.486 30.825 1.00 98.69 156 ALA A O 1
ATOM 1276 N N . ARG A 1 157 ? -0.405 8.677 30.785 1.00 98.56 157 ARG A N 1
ATOM 1277 C CA . ARG A 1 157 ? 0.091 8.854 32.159 1.00 98.56 157 ARG A CA 1
ATOM 1278 C C . ARG A 1 157 ? 0.923 10.123 32.288 1.00 98.56 157 ARG A C 1
ATOM 1280 O O . ARG A 1 157 ? 0.737 10.853 33.258 1.00 98.56 157 ARG A O 1
ATOM 1287 N N . ALA A 1 158 ? 1.801 10.404 31.324 1.00 98.31 158 ALA A N 1
ATOM 1288 C CA . ALA A 1 158 ? 2.575 11.644 31.306 1.00 98.31 158 ALA A CA 1
ATOM 1289 C C . ALA A 1 158 ? 1.660 12.875 31.192 1.00 98.31 158 ALA A C 1
ATOM 1291 O O . ALA A 1 158 ? 1.811 13.828 31.956 1.00 98.31 158 ALA A O 1
ATOM 1292 N N . ARG A 1 159 ? 0.652 12.816 30.313 1.00 97.88 159 ARG A N 1
ATOM 1293 C CA . ARG A 1 159 ? -0.380 13.850 30.163 1.00 97.88 159 ARG A CA 1
ATOM 1294 C C . ARG A 1 159 ? -1.136 14.117 31.468 1.00 97.88 159 ARG A C 1
ATOM 1296 O O . ARG A 1 159 ? -1.251 15.270 31.876 1.00 97.88 159 ARG A O 1
ATOM 1303 N N . VAL A 1 160 ? -1.612 13.072 32.148 1.00 98.19 160 VAL A N 1
ATOM 1304 C CA . VAL A 1 160 ? -2.331 13.201 33.429 1.00 98.19 160 VAL A CA 1
ATOM 1305 C C . VAL A 1 160 ? -1.411 13.693 34.545 1.00 98.19 160 VAL A C 1
ATOM 1307 O O . VAL A 1 160 ? -1.804 14.550 35.332 1.00 98.19 160 VAL A O 1
ATOM 1310 N N . ALA A 1 161 ? -0.160 13.227 34.595 1.00 97.75 161 ALA A N 1
ATOM 1311 C CA . ALA A 1 161 ? 0.832 13.720 35.550 1.00 97.75 161 ALA A CA 1
ATOM 1312 C C . ALA A 1 161 ? 1.154 15.211 35.342 1.00 97.75 161 ALA A C 1
ATOM 1314 O O . ALA A 1 161 ? 1.410 15.927 36.308 1.00 97.75 161 ALA A O 1
ATOM 1315 N N . ALA A 1 162 ? 1.084 15.693 34.098 1.00 97.12 162 ALA A N 1
ATOM 1316 C CA . ALA A 1 162 ? 1.172 17.109 33.761 1.00 97.12 162 ALA A CA 1
ATOM 1317 C C . ALA A 1 162 ? -0.135 17.884 34.036 1.00 97.12 162 ALA A C 1
ATOM 1319 O O . ALA A 1 162 ? -0.203 19.076 33.752 1.00 97.12 162 ALA A O 1
ATOM 1320 N N . GLY A 1 163 ? -1.169 17.254 34.598 1.00 96.81 163 GLY A N 1
ATOM 1321 C CA . GLY A 1 163 ? -2.446 17.880 34.947 1.00 96.81 163 GLY A CA 1
ATOM 1322 C C . GLY A 1 163 ? -3.484 17.908 33.825 1.00 96.81 163 GLY A C 1
ATOM 1323 O O . GLY A 1 163 ? -4.487 18.589 33.983 1.00 96.81 163 GLY A O 1
ATOM 1324 N N . GLY A 1 164 ? -3.252 17.213 32.707 1.00 97.62 164 GLY A N 1
ATOM 1325 C CA . GLY A 1 164 ? -4.252 17.050 31.650 1.00 97.62 164 GLY A CA 1
ATOM 1326 C C . GLY A 1 164 ? -5.298 15.974 31.963 1.00 97.62 164 GLY A C 1
ATOM 1327 O O . GLY A 1 164 ? -5.150 15.176 32.891 1.00 97.62 164 GLY A O 1
ATOM 1328 N N . ALA A 1 165 ? -6.356 15.926 31.157 1.00 97.69 165 ALA A N 1
ATOM 1329 C CA . ALA A 1 165 ? -7.421 14.937 31.290 1.00 97.69 165 ALA A CA 1
ATOM 1330 C C . ALA A 1 165 ? -6.988 13.538 30.803 1.00 97.69 165 ALA A C 1
ATOM 1332 O O . ALA A 1 165 ? -6.213 13.434 29.841 1.00 97.69 165 ALA A O 1
ATOM 1333 N N . PRO A 1 166 ? -7.518 12.457 31.415 1.00 98.12 166 PRO A N 1
ATOM 1334 C CA . PRO A 1 166 ? -7.331 11.102 30.912 1.00 98.12 166 PRO A CA 1
ATOM 1335 C C . PRO A 1 166 ? -8.021 10.928 29.556 1.00 98.12 166 PRO A C 1
ATOM 1337 O O . PRO A 1 166 ? -8.912 11.695 29.182 1.00 98.12 166 PRO A O 1
ATOM 1340 N N . ILE A 1 167 ? -7.649 9.880 28.832 1.00 98.56 167 ILE A N 1
ATOM 1341 C CA . ILE A 1 167 ? -8.309 9.484 27.582 1.00 98.56 167 ILE A CA 1
ATOM 1342 C C . ILE A 1 167 ? -9.144 8.222 27.788 1.00 98.56 167 ILE A C 1
ATOM 1344 O O . ILE A 1 167 ? -9.066 7.566 28.827 1.00 98.56 167 ILE A O 1
ATOM 1348 N N . LYS A 1 168 ? -9.907 7.838 26.765 1.00 98.31 168 LYS A N 1
ATOM 1349 C CA . LYS A 1 168 ? -10.575 6.538 26.710 1.00 98.31 168 LYS A CA 1
ATOM 1350 C C . LYS A 1 168 ? -9.955 5.649 25.637 1.00 98.31 168 LYS A C 1
ATOM 1352 O O . LYS A 1 168 ? -9.745 6.082 24.509 1.00 98.31 168 LYS A O 1
ATOM 1357 N N . LEU A 1 169 ? -9.758 4.377 25.957 1.00 98.69 169 LEU A N 1
ATOM 1358 C CA . LEU A 1 169 ? -9.445 3.340 24.982 1.00 98.69 169 LEU A CA 1
ATOM 1359 C C . LEU A 1 169 ? -10.613 2.362 24.878 1.00 98.69 169 LEU A C 1
ATOM 1361 O O . LEU A 1 169 ? -10.923 1.653 25.837 1.00 98.69 169 LEU A O 1
ATOM 1365 N N . ARG A 1 170 ? -11.235 2.280 23.702 1.00 98.50 170 ARG A N 1
ATOM 1366 C CA . ARG A 1 170 ? -12.183 1.210 23.383 1.00 98.50 170 ARG A CA 1
ATOM 1367 C C . ARG A 1 170 ? -11.428 0.023 22.788 1.00 98.50 170 ARG A C 1
ATOM 1369 O O . ARG A 1 170 ? -10.836 0.129 21.717 1.00 98.50 170 ARG A O 1
ATOM 1376 N N . ILE A 1 171 ? -11.506 -1.127 23.448 1.00 98.38 171 ILE A N 1
ATOM 1377 C CA . ILE A 1 171 ? -10.924 -2.380 22.961 1.00 98.38 171 ILE A CA 1
ATOM 1378 C C . ILE A 1 171 ? -12.019 -3.174 22.249 1.00 98.38 171 ILE A C 1
ATOM 1380 O O . ILE A 1 171 ? -12.995 -3.603 22.869 1.00 98.38 171 ILE A O 1
ATOM 1384 N N . VAL A 1 172 ? -11.833 -3.391 20.948 1.00 97.19 172 VAL A N 1
ATOM 1385 C CA . VAL A 1 172 ? -12.652 -4.286 20.114 1.00 97.19 172 VAL A CA 1
ATOM 1386 C C . VAL A 1 172 ? -11.820 -5.497 19.697 1.00 97.19 172 VAL A C 1
ATOM 1388 O O . VAL A 1 172 ? -10.603 -5.495 19.850 1.00 97.19 172 VAL A O 1
ATOM 1391 N N . LYS A 1 173 ? -12.443 -6.534 19.126 1.00 94.75 173 LYS A N 1
ATOM 1392 C CA . LYS A 1 173 ? -11.679 -7.594 18.442 1.00 94.75 173 LYS A CA 1
ATOM 1393 C C . LYS A 1 173 ? -11.141 -7.090 17.101 1.00 94.75 173 LYS A C 1
ATOM 1395 O O . LYS A 1 173 ? -9.937 -7.020 16.925 1.00 94.75 173 LYS A O 1
ATOM 1400 N N . GLY A 1 174 ? -12.020 -6.663 16.203 1.00 92.31 174 GLY A N 1
ATOM 1401 C CA . GLY A 1 174 ? -11.682 -6.168 14.865 1.00 92.31 174 GLY A CA 1
ATOM 1402 C C . GLY A 1 174 ? -12.859 -6.394 13.917 1.00 92.31 174 GLY A C 1
ATOM 1403 O O . GLY A 1 174 ? -13.724 -7.214 14.226 1.00 92.31 174 GLY A O 1
ATOM 1404 N N . ALA A 1 175 ? -12.926 -5.645 12.814 1.00 88.25 175 ALA A N 1
ATOM 1405 C CA . ALA A 1 175 ? -14.087 -5.651 11.910 1.00 88.25 175 ALA A CA 1
ATOM 1406 C C . ALA A 1 175 ? -13.734 -5.747 10.412 1.00 88.25 175 ALA A C 1
ATOM 1408 O O . ALA A 1 175 ? -14.646 -5.762 9.588 1.00 88.25 175 ALA A O 1
ATOM 1409 N N . ASN A 1 176 ? -12.442 -5.817 10.062 1.00 90.06 176 ASN A N 1
ATOM 1410 C CA . ASN A 1 176 ? -11.972 -5.689 8.675 1.00 90.06 176 ASN A CA 1
ATOM 1411 C C . ASN A 1 176 ? -11.213 -6.925 8.156 1.00 90.06 176 ASN A C 1
ATOM 1413 O O . ASN A 1 176 ? -10.543 -6.838 7.138 1.00 90.06 176 ASN A O 1
ATOM 1417 N N . MET A 1 177 ? -11.340 -8.092 8.807 1.00 90.69 177 MET A N 1
ATOM 1418 C CA . MET A 1 177 ? -10.578 -9.316 8.476 1.00 90.69 177 MET A CA 1
ATOM 1419 C C . MET A 1 177 ? -10.565 -9.665 6.977 1.00 90.69 177 MET A C 1
ATOM 1421 O O . MET A 1 177 ? -9.521 -10.031 6.448 1.00 90.69 177 MET A O 1
ATOM 1425 N N . GLU A 1 178 ? -11.700 -9.555 6.283 1.00 88.81 178 GLU A N 1
ATOM 1426 C CA . GLU A 1 178 ? -11.757 -9.892 4.854 1.00 88.81 178 GLU A CA 1
ATOM 1427 C C . GLU A 1 178 ? -11.006 -8.879 3.975 1.00 88.81 178 GLU A C 1
ATOM 1429 O O . GLU A 1 178 ? -10.340 -9.282 3.023 1.00 88.81 178 GLU A O 1
ATOM 1434 N N . MET A 1 179 ? -11.024 -7.589 4.333 1.00 90.38 179 MET A N 1
ATOM 1435 C CA . MET A 1 179 ? -10.219 -6.566 3.651 1.00 90.38 179 MET A CA 1
ATOM 1436 C C . MET A 1 179 ? -8.724 -6.797 3.888 1.00 90.38 179 MET A C 1
ATOM 1438 O O . MET A 1 179 ? -7.945 -6.776 2.942 1.00 90.38 179 MET A O 1
ATOM 1442 N N . GLU A 1 180 ? -8.332 -7.128 5.121 1.00 95.88 180 GLU A N 1
ATOM 1443 C CA . GLU A 1 180 ? -6.934 -7.429 5.466 1.00 95.88 180 GLU A CA 1
ATOM 1444 C C . GLU A 1 180 ? -6.396 -8.664 4.721 1.00 95.88 180 GLU A C 1
ATOM 1446 O O . GLU A 1 180 ? -5.230 -8.707 4.319 1.00 95.88 180 GLU A O 1
ATOM 1451 N N . ARG A 1 181 ? -7.246 -9.679 4.501 1.00 94.94 181 ARG A N 1
ATOM 1452 C CA . ARG A 1 181 ? -6.910 -10.849 3.673 1.00 94.94 181 ARG A CA 1
ATOM 1453 C C . ARG A 1 181 ? -6.754 -10.483 2.206 1.00 94.94 181 ARG A C 1
ATOM 1455 O O . ARG A 1 181 ? -5.817 -10.960 1.570 1.00 94.94 181 ARG A O 1
ATOM 1462 N N . LEU A 1 182 ? -7.652 -9.654 1.678 1.00 94.12 182 LEU A N 1
ATOM 1463 C CA . LEU A 1 182 ? -7.567 -9.188 0.300 1.00 94.12 182 LEU A CA 1
ATOM 1464 C C . LEU A 1 182 ? -6.267 -8.406 0.071 1.00 94.12 182 LEU A C 1
ATOM 1466 O O . LEU A 1 182 ? -5.522 -8.738 -0.848 1.00 94.12 182 LEU A O 1
ATOM 1470 N N . GLU A 1 183 ? -5.951 -7.437 0.933 1.00 93.88 183 GLU A N 1
ATOM 1471 C CA . GLU A 1 183 ? -4.709 -6.660 0.836 1.00 93.88 183 GLU A CA 1
ATOM 1472 C C . GLU A 1 183 ? -3.460 -7.541 0.995 1.00 93.88 183 GLU A C 1
ATOM 1474 O O . GLU A 1 183 ? -2.474 -7.341 0.286 1.00 93.88 183 GLU A O 1
ATOM 1479 N N . SER A 1 184 ? -3.495 -8.539 1.885 1.00 95.06 184 SER A N 1
ATOM 1480 C CA . SER A 1 184 ? -2.413 -9.521 2.035 1.00 95.06 184 SER A CA 1
ATOM 1481 C C . SER A 1 184 ? -2.162 -10.300 0.740 1.00 95.06 184 SER A C 1
ATOM 1483 O O . SER A 1 184 ? -1.014 -10.416 0.313 1.00 95.06 184 SER A O 1
ATOM 1485 N N . VAL A 1 185 ? -3.216 -10.796 0.086 1.00 94.31 185 VAL A N 1
ATOM 1486 C CA . VAL A 1 185 ? -3.087 -11.587 -1.148 1.00 94.31 185 VAL A CA 1
ATOM 1487 C C . VAL A 1 185 ? -2.671 -10.723 -2.336 1.00 94.31 185 VAL A C 1
ATOM 1489 O O . VAL A 1 185 ? -1.756 -11.113 -3.057 1.00 94.31 185 VAL A O 1
ATOM 1492 N N . LEU A 1 186 ? -3.310 -9.564 -2.539 1.00 93.31 186 LEU A N 1
ATOM 1493 C CA . LEU A 1 186 ? -3.043 -8.699 -3.694 1.00 93.31 186 LEU A CA 1
ATOM 1494 C C . LEU A 1 186 ? -1.595 -8.207 -3.731 1.00 93.31 186 LEU A C 1
ATOM 1496 O O . LEU A 1 186 ? -0.983 -8.211 -4.792 1.00 93.31 186 LEU A O 1
ATOM 1500 N N . ASN A 1 187 ? -1.046 -7.837 -2.576 1.00 94.19 187 ASN A N 1
ATOM 1501 C CA . ASN A 1 187 ? 0.291 -7.251 -2.485 1.00 94.19 187 ASN A CA 1
ATOM 1502 C C . ASN A 1 187 ? 1.373 -8.272 -2.087 1.00 94.19 187 ASN A C 1
ATOM 1504 O O . ASN A 1 187 ? 2.527 -7.903 -1.859 1.00 94.19 187 ASN A O 1
ATOM 1508 N N . ASN A 1 188 ? 1.004 -9.552 -1.936 1.00 94.31 188 ASN A N 1
ATOM 1509 C CA . ASN A 1 188 ? 1.850 -10.604 -1.366 1.00 94.31 188 ASN A CA 1
ATOM 1510 C C . ASN A 1 188 ? 2.486 -10.205 -0.012 1.00 94.31 188 ASN A C 1
ATOM 1512 O O . ASN A 1 188 ? 3.666 -10.449 0.256 1.00 94.31 188 ASN A O 1
ATOM 1516 N N . TRP A 1 189 ? 1.702 -9.567 0.856 1.00 95.56 189 TRP A N 1
ATOM 1517 C CA . TRP A 1 189 ? 2.131 -9.212 2.206 1.00 95.56 189 TRP A CA 1
ATOM 1518 C C . TRP A 1 189 ? 1.683 -10.257 3.234 1.00 95.56 189 TRP A C 1
ATOM 1520 O O . TRP A 1 189 ? 0.657 -10.909 3.035 1.00 95.56 189 TRP A O 1
ATOM 1530 N N . PRO A 1 190 ? 2.381 -10.400 4.377 1.00 95.88 190 PRO A N 1
ATOM 1531 C CA . PRO A 1 190 ? 1.873 -11.176 5.511 1.00 95.88 190 PRO A CA 1
ATOM 1532 C C . PRO A 1 190 ? 0.466 -10.712 5.918 1.00 95.88 190 PRO A C 1
ATOM 1534 O O . PRO A 1 190 ? 0.155 -9.532 5.816 1.00 95.88 190 PRO A O 1
ATOM 1537 N N . LEU A 1 191 ? -0.409 -11.585 6.409 1.00 97.06 191 LEU A N 1
ATOM 1538 C CA . LEU A 1 191 ? -1.692 -11.126 6.956 1.00 97.06 191 LEU A CA 1
ATOM 1539 C C . LEU A 1 191 ? -1.435 -10.239 8.187 1.00 97.06 191 LEU A C 1
ATOM 1541 O O . LEU A 1 191 ? -0.728 -10.666 9.094 1.00 97.06 191 LEU A O 1
ATOM 1545 N N . ALA A 1 192 ? -1.966 -9.011 8.225 1.00 97.06 192 ALA A N 1
ATOM 1546 C CA . ALA A 1 192 ? -1.713 -8.094 9.341 1.00 97.06 192 ALA A CA 1
ATOM 1547 C C . ALA A 1 192 ? -2.322 -8.596 10.673 1.00 97.06 192 ALA A C 1
ATOM 1549 O O . ALA A 1 192 ? -1.584 -8.697 11.656 1.00 97.06 192 ALA A O 1
ATOM 1550 N N . PRO A 1 193 ? -3.611 -8.991 10.729 1.00 97.31 193 PRO A N 1
ATOM 1551 C CA . PRO A 1 193 ? -4.187 -9.642 11.906 1.00 97.31 193 PRO A CA 1
ATOM 1552 C C . PRO A 1 193 ? -3.611 -11.032 12.210 1.00 97.31 193 PRO A C 1
ATOM 1554 O O . PRO A 1 193 ? -3.006 -11.671 11.349 1.00 97.31 193 PRO A O 1
ATOM 1557 N N . TYR A 1 194 ? -3.896 -11.555 13.407 1.00 96.75 194 TYR A N 1
ATOM 1558 C CA . TYR A 1 194 ? -3.786 -12.994 13.672 1.00 96.75 194 TYR A CA 1
ATOM 1559 C C . TYR A 1 194 ? -4.661 -13.781 12.691 1.00 96.75 194 TYR A C 1
ATOM 1561 O O . TYR A 1 194 ? -5.794 -13.395 12.396 1.00 96.75 194 TYR A O 1
ATOM 1569 N N . ASP A 1 195 ? -4.172 -14.933 12.247 1.00 93.81 195 ASP A N 1
ATOM 1570 C CA . ASP A 1 195 ? -4.899 -15.828 11.344 1.00 93.81 195 ASP A CA 1
ATOM 1571 C C . ASP A 1 195 ? -5.912 -16.736 12.067 1.00 93.81 195 ASP A C 1
ATOM 1573 O O . ASP A 1 195 ? -6.693 -17.443 11.426 1.00 93.81 195 ASP A O 1
ATOM 1577 N N . ASN A 1 196 ? -5.933 -16.700 13.403 1.00 93.19 196 ASN A N 1
ATOM 1578 C CA . ASN A 1 196 ? -6.749 -17.567 14.238 1.00 93.19 196 ASN A CA 1
ATOM 1579 C C . ASN A 1 196 ? -7.420 -16.805 15.387 1.00 93.19 196 ASN A C 1
ATOM 1581 O O . ASN A 1 196 ? -6.875 -15.873 15.978 1.00 93.19 196 ASN A O 1
ATOM 1585 N N . LYS A 1 197 ? -8.617 -17.258 15.763 1.00 92.62 197 LYS A N 1
ATOM 1586 C CA . LYS A 1 197 ? -9.417 -16.644 16.826 1.00 92.62 197 LYS A CA 1
ATOM 1587 C C . LYS A 1 197 ? -8.790 -16.763 18.216 1.00 92.62 197 LYS A C 1
ATOM 1589 O O . LYS A 1 197 ? -8.988 -15.879 19.047 1.00 92.62 197 LYS A O 1
ATOM 1594 N N . LEU A 1 198 ? -8.083 -17.859 18.497 1.00 95.62 198 LEU A N 1
ATOM 1595 C CA . LEU A 1 198 ? -7.518 -18.113 19.821 1.00 95.62 198 LEU A CA 1
ATOM 1596 C C . LEU A 1 198 ? -6.560 -16.991 20.232 1.00 95.62 198 LEU A C 1
ATOM 1598 O O . LEU A 1 198 ? -6.648 -16.501 21.357 1.00 95.62 198 LEU A O 1
ATOM 1602 N N . GLU A 1 199 ? -5.692 -16.555 19.320 1.00 96.75 199 GLU A N 1
ATOM 1603 C CA . GLU A 1 199 ? -4.771 -15.450 19.570 1.00 96.75 199 GLU A CA 1
ATOM 1604 C C . GLU A 1 199 ? -5.473 -14.092 19.639 1.00 96.75 199 GLU A C 1
ATOM 1606 O O . GLU A 1 199 ? -5.137 -13.299 20.516 1.00 96.75 199 GLU A O 1
ATOM 1611 N N . VAL A 1 200 ? -6.518 -13.853 18.833 1.00 96.56 200 VAL A N 1
ATOM 1612 C CA . VAL A 1 200 ? -7.373 -12.654 18.972 1.00 96.56 200 VAL A CA 1
ATOM 1613 C C . VAL A 1 200 ? -7.968 -12.577 20.383 1.00 96.56 200 VAL A C 1
ATOM 1615 O O . VAL A 1 200 ? -7.902 -11.541 21.047 1.00 96.56 200 VAL A O 1
ATOM 1618 N N . ASP A 1 201 ? -8.536 -13.681 20.868 1.00 96.44 201 ASP A N 1
ATOM 1619 C CA . ASP A 1 201 ? -9.194 -13.753 22.175 1.00 96.44 201 ASP A CA 1
ATOM 1620 C C . ASP A 1 201 ? -8.187 -13.708 23.335 1.00 96.44 201 ASP A C 1
ATOM 1622 O O . ASP A 1 201 ? -8.516 -13.208 24.416 1.00 96.44 201 ASP A O 1
ATOM 1626 N N . ALA A 1 202 ? -6.972 -14.220 23.130 1.00 97.69 202 ALA A N 1
ATOM 1627 C CA . ALA A 1 202 ? -5.862 -14.126 24.072 1.00 97.69 202 ALA A CA 1
ATOM 1628 C C . ALA A 1 202 ? -5.326 -12.689 24.160 1.00 97.69 202 ALA A C 1
ATOM 1630 O O . ALA A 1 202 ? -5.168 -12.156 25.261 1.00 97.69 202 ALA A O 1
ATOM 1631 N N . ASN A 1 203 ? -5.117 -12.029 23.018 1.00 98.12 203 ASN A N 1
ATOM 1632 C CA . ASN A 1 203 ? -4.662 -10.647 22.967 1.00 98.12 203 ASN A CA 1
ATOM 1633 C C . ASN A 1 203 ? -5.714 -9.680 23.526 1.00 98.12 203 ASN A C 1
ATOM 1635 O O . ASN A 1 203 ? -5.367 -8.784 24.289 1.00 98.12 203 ASN A O 1
ATOM 1639 N N . TYR A 1 204 ? -7.006 -9.910 23.262 1.00 98.00 204 TYR A N 1
ATOM 1640 C CA . TYR A 1 204 ? -8.092 -9.128 23.867 1.00 98.00 204 TYR A CA 1
ATOM 1641 C C . TYR A 1 204 ? -8.006 -9.146 25.400 1.00 98.00 204 TYR A C 1
ATOM 1643 O O . TYR A 1 204 ? -8.036 -8.098 26.045 1.00 98.00 204 TYR A O 1
ATOM 1651 N N . LYS A 1 205 ? -7.819 -10.331 26.000 1.00 97.56 205 LYS A N 1
ATOM 1652 C CA . LYS A 1 205 ? -7.648 -10.473 27.457 1.00 97.56 205 LYS A CA 1
ATOM 1653 C C . LYS A 1 205 ? -6.367 -9.820 27.953 1.00 97.56 205 LYS A C 1
ATOM 1655 O O . LYS A 1 205 ? -6.394 -9.185 29.004 1.00 97.56 205 LYS A O 1
ATOM 1660 N N . ARG A 1 206 ? -5.266 -9.947 27.207 1.00 97.38 206 ARG A N 1
ATOM 1661 C CA . ARG A 1 206 ? -3.981 -9.301 27.516 1.00 97.38 206 ARG A CA 1
ATOM 1662 C C . ARG A 1 206 ? -4.141 -7.782 27.595 1.00 97.38 206 ARG A C 1
ATOM 1664 O O . ARG A 1 206 ? -3.735 -7.180 28.587 1.00 97.38 206 ARG A O 1
ATOM 1671 N N . MET A 1 207 ? -4.806 -7.192 26.605 1.00 98.12 207 MET A N 1
ATOM 1672 C CA . MET A 1 207 ? -5.088 -5.759 26.538 1.00 98.12 207 MET A CA 1
ATOM 1673 C C . MET A 1 207 ? -6.017 -5.288 27.664 1.00 98.12 207 MET A C 1
ATOM 1675 O O . MET A 1 207 ? -5.740 -4.277 28.313 1.00 98.12 207 MET A O 1
ATOM 1679 N N . VAL A 1 208 ? -7.093 -6.035 27.946 1.00 98.19 208 VAL A N 1
ATOM 1680 C CA . VAL A 1 208 ? -8.006 -5.739 29.064 1.00 98.19 208 VAL A CA 1
ATOM 1681 C C . VAL A 1 208 ? -7.279 -5.853 30.406 1.00 98.19 208 VAL A C 1
ATOM 1683 O O . VAL A 1 208 ? -7.418 -4.967 31.242 1.00 98.19 208 VAL A O 1
ATOM 1686 N N . THR A 1 209 ? -6.459 -6.891 30.603 1.00 98.00 209 THR A N 1
ATOM 1687 C CA . THR A 1 209 ? -5.697 -7.102 31.846 1.00 98.00 209 THR A CA 1
ATOM 1688 C C . THR A 1 209 ? -4.764 -5.943 32.126 1.00 98.00 209 THR A C 1
ATOM 1690 O O . THR A 1 209 ? -4.812 -5.358 33.203 1.00 98.00 209 THR A O 1
ATOM 1693 N N . PHE A 1 210 ? -3.940 -5.598 31.137 1.00 98.12 210 PHE A N 1
ATOM 1694 C CA . PHE A 1 210 ? -3.002 -4.493 31.245 1.00 98.12 210 PHE A CA 1
ATOM 1695 C C . PHE A 1 210 ? -3.726 -3.171 31.489 1.00 98.12 210 PHE A C 1
ATOM 1697 O O . PHE A 1 210 ? -3.346 -2.414 32.380 1.00 98.12 210 PHE A O 1
ATOM 1704 N N . GLY A 1 211 ? -4.780 -2.899 30.720 1.00 97.94 211 GLY A N 1
ATOM 1705 C CA . GLY A 1 211 ? -5.511 -1.649 30.839 1.00 97.94 211 GLY A CA 1
ATOM 1706 C C . GLY A 1 211 ? -6.267 -1.518 32.163 1.00 97.94 211 GLY A C 1
ATOM 1707 O O . GLY A 1 211 ? -6.431 -0.399 32.614 1.00 97.94 211 GLY A O 1
ATOM 1708 N N . MET A 1 212 ? -6.683 -2.620 32.805 1.00 97.50 212 MET A N 1
ATOM 1709 C CA . MET A 1 212 ? -7.375 -2.618 34.106 1.00 97.50 212 MET A CA 1
ATOM 1710 C C . MET A 1 212 ? -6.447 -2.523 35.326 1.00 97.50 212 MET A C 1
ATOM 1712 O O . MET A 1 212 ? -6.935 -2.524 36.460 1.00 97.50 212 MET A O 1
ATOM 1716 N N . GLU A 1 213 ? -5.128 -2.439 35.141 1.00 98.38 213 GLU A N 1
ATOM 1717 C CA . GLU A 1 213 ? -4.244 -2.094 36.255 1.00 98.38 213 GLU A CA 1
ATOM 1718 C C . GLU A 1 213 ? -4.564 -0.674 36.767 1.00 98.38 213 GLU A C 1
ATOM 1720 O O . GLU A 1 213 ? -4.731 0.228 35.941 1.00 98.38 213 GLU A O 1
ATOM 1725 N N . PRO A 1 214 ? -4.646 -0.438 38.096 1.00 97.75 214 PRO A N 1
ATOM 1726 C CA . PRO A 1 214 ? -5.113 0.836 38.656 1.00 97.75 214 PRO A CA 1
ATOM 1727 C C . PRO A 1 214 ? -4.394 2.074 38.110 1.00 97.75 214 PRO A C 1
ATOM 1729 O O . PRO A 1 214 ? -5.045 3.048 37.737 1.00 97.75 214 PRO A O 1
ATOM 1732 N N . ASP A 1 215 ? -3.068 2.009 37.988 1.00 96.44 215 ASP A N 1
ATOM 1733 C CA . ASP A 1 215 ? -2.253 3.106 37.456 1.00 96.44 215 ASP A CA 1
ATOM 1734 C C . ASP A 1 215 ? -2.515 3.376 35.967 1.00 96.44 215 ASP A C 1
ATOM 1736 O O . ASP A 1 215 ? -2.381 4.509 35.506 1.00 96.44 215 ASP A O 1
ATOM 1740 N N . ASN A 1 216 ? -2.865 2.337 35.205 1.00 98.44 216 ASN A N 1
ATOM 1741 C CA . ASN A 1 216 ? -3.104 2.441 33.770 1.00 98.44 216 ASN A CA 1
ATOM 1742 C C . ASN A 1 216 ? -4.508 2.982 33.500 1.00 98.44 216 ASN A C 1
ATOM 1744 O O . ASN A 1 216 ? -4.659 3.933 32.734 1.00 98.44 216 ASN A O 1
ATOM 1748 N N . ILE A 1 217 ? -5.526 2.426 34.166 1.00 98.25 217 ILE A N 1
ATOM 1749 C CA . ILE A 1 217 ? -6.924 2.807 33.934 1.00 98.25 217 ILE A CA 1
ATOM 1750 C C . ILE A 1 217 ? -7.259 4.213 34.444 1.00 98.25 217 ILE A C 1
ATOM 1752 O O . ILE A 1 217 ? -8.186 4.844 33.945 1.00 98.25 217 ILE A O 1
ATOM 1756 N N . ALA A 1 218 ? -6.491 4.726 35.411 1.00 97.88 218 ALA A N 1
ATOM 1757 C CA . ALA A 1 218 ? -6.605 6.109 35.867 1.00 97.88 218 ALA A CA 1
ATOM 1758 C C . ALA A 1 218 ? -6.222 7.129 34.778 1.00 97.88 218 ALA A C 1
ATOM 1760 O O . ALA A 1 218 ? -6.745 8.240 34.776 1.00 97.88 218 ALA A O 1
ATOM 1761 N N . ALA A 1 219 ? -5.321 6.758 33.861 1.00 98.44 219 ALA A N 1
ATOM 1762 C CA . ALA A 1 219 ? -4.921 7.593 32.728 1.00 98.44 219 ALA A CA 1
ATOM 1763 C C . ALA A 1 219 ? -5.662 7.242 31.428 1.00 98.44 219 ALA A C 1
ATOM 1765 O O . ALA A 1 219 ? -5.847 8.101 30.563 1.00 98.44 219 ALA A O 1
ATOM 1766 N N . VAL A 1 220 ? -6.073 5.979 31.286 1.00 98.62 220 VAL A N 1
ATOM 1767 C CA . VAL A 1 220 ? -6.757 5.444 30.109 1.00 98.62 220 VAL A CA 1
ATOM 1768 C C . VAL A 1 220 ? -7.990 4.658 30.544 1.00 98.62 220 VAL A C 1
ATOM 1770 O O . VAL A 1 220 ? -7.935 3.449 30.769 1.00 98.62 220 VAL A O 1
ATOM 1773 N N . ASN A 1 221 ? -9.129 5.337 30.626 1.00 98.00 221 ASN A N 1
ATOM 1774 C CA . ASN A 1 221 ? -10.411 4.702 30.905 1.00 98.00 221 ASN A CA 1
ATOM 1775 C C . ASN A 1 221 ? -10.732 3.652 29.830 1.00 98.00 221 ASN A C 1
ATOM 1777 O O . ASN A 1 221 ? -10.500 3.878 28.641 1.00 98.00 221 ASN A O 1
ATOM 1781 N N . LEU A 1 222 ? -11.311 2.515 30.218 1.00 97.38 222 LEU A N 1
ATOM 1782 C CA . LEU A 1 222 ? -11.540 1.412 29.280 1.00 97.38 222 LEU A CA 1
ATOM 1783 C C . LEU A 1 222 ? -12.989 1.299 28.808 1.00 97.38 222 LEU A C 1
ATOM 1785 O O . LEU A 1 222 ? -13.922 1.203 29.602 1.00 97.38 222 LEU A O 1
ATOM 1789 N N . GLY A 1 223 ? -13.162 1.214 27.494 1.00 96.88 223 GLY A N 1
ATOM 1790 C CA . GLY A 1 223 ? -14.372 0.730 26.840 1.00 96.88 223 GLY A CA 1
ATOM 1791 C C . GLY A 1 223 ? -14.224 -0.737 26.448 1.00 96.88 223 GLY A C 1
ATOM 1792 O O . GLY A 1 223 ? -13.469 -1.059 25.530 1.00 96.88 223 GLY A O 1
ATOM 1793 N N . VAL A 1 224 ? -14.935 -1.641 27.120 1.00 96.75 224 VAL A N 1
ATOM 1794 C CA . VAL A 1 224 ? -14.918 -3.080 26.817 1.00 96.75 224 VAL A CA 1
ATOM 1795 C C . VAL A 1 224 ? -16.019 -3.368 25.802 1.00 96.75 224 VAL A C 1
ATOM 1797 O O . VAL A 1 224 ? -17.177 -3.576 26.170 1.00 96.75 224 VAL A O 1
ATOM 1800 N N . ALA A 1 225 ? -15.658 -3.345 24.515 1.00 95.69 225 ALA A N 1
ATOM 1801 C CA . ALA A 1 225 ? -16.594 -3.547 23.415 1.00 95.69 225 ALA A CA 1
ATOM 1802 C C . ALA A 1 225 ? -16.661 -5.023 23.001 1.00 95.69 225 ALA A C 1
ATOM 1804 O O . ALA A 1 225 ? -15.756 -5.546 22.344 1.00 95.69 225 ALA A O 1
ATOM 1805 N N . SER A 1 226 ? -17.729 -5.716 23.404 1.00 94.19 226 SER A N 1
ATOM 1806 C CA . SER A 1 226 ? -17.922 -7.141 23.118 1.00 94.19 226 SER A CA 1
ATOM 1807 C C . SER A 1 226 ? -19.380 -7.562 23.295 1.00 94.19 226 SER A C 1
ATOM 1809 O O . SER A 1 226 ? -20.108 -7.013 24.112 1.00 94.19 226 SER A O 1
ATOM 1811 N N . HIS A 1 227 ? -19.783 -8.606 22.571 1.00 92.81 227 HIS A N 1
ATOM 1812 C CA . HIS A 1 227 ? -21.046 -9.317 22.808 1.00 92.81 227 HIS A CA 1
ATOM 1813 C C . HIS A 1 227 ? -20.825 -10.711 23.408 1.00 92.81 227 HIS A C 1
ATOM 1815 O O . HIS A 1 227 ? -21.779 -11.443 23.653 1.00 92.81 227 HIS A O 1
ATOM 1821 N N . ASN A 1 228 ? -19.566 -11.106 23.618 1.00 93.31 228 ASN A N 1
ATOM 1822 C CA . ASN A 1 228 ? -19.235 -12.390 24.214 1.00 93.31 228 ASN A CA 1
ATOM 1823 C C . ASN A 1 228 ? -19.348 -12.290 25.738 1.00 93.31 228 ASN A C 1
ATOM 1825 O O . ASN A 1 228 ? -18.538 -11.619 26.381 1.00 93.31 228 ASN A O 1
ATOM 1829 N N . LEU A 1 229 ? -20.332 -12.996 26.303 1.00 92.44 229 LEU A N 1
ATOM 1830 C CA . LEU A 1 229 ? -20.631 -12.983 27.735 1.00 92.44 229 LEU A CA 1
ATOM 1831 C C . LEU A 1 229 ? -19.422 -13.356 28.604 1.00 92.44 229 LEU A C 1
ATOM 1833 O O . LEU A 1 229 ? -19.255 -12.787 29.679 1.00 92.44 229 LEU A O 1
ATOM 1837 N N . PHE A 1 230 ? -18.561 -14.271 28.148 1.00 94.94 230 PHE A N 1
ATOM 1838 C CA . PHE A 1 230 ? -17.369 -14.656 28.902 1.00 94.94 230 PHE A CA 1
ATOM 1839 C C . PHE A 1 230 ? -16.349 -13.515 28.992 1.00 94.94 230 PHE A C 1
ATOM 1841 O O . PHE A 1 230 ? -15.788 -13.293 30.061 1.00 94.94 230 PHE A O 1
ATOM 1848 N N . GLU A 1 231 ? -16.145 -12.758 27.908 1.00 95.56 231 GLU A N 1
ATOM 1849 C CA . GLU A 1 231 ? -15.240 -11.595 27.909 1.00 95.56 231 GLU A CA 1
ATOM 1850 C C . GLU A 1 231 ? -15.785 -10.465 28.787 1.00 95.56 231 GLU A C 1
ATOM 1852 O O . GLU A 1 231 ? -15.044 -9.840 29.544 1.00 95.56 231 GLU A O 1
ATOM 1857 N N . LEU A 1 232 ? -17.100 -10.235 28.724 1.00 94.69 232 LEU A N 1
ATOM 1858 C CA . LEU A 1 232 ? -17.782 -9.229 29.535 1.00 94.69 232 LEU A CA 1
ATOM 1859 C C . LEU A 1 232 ? -17.695 -9.574 31.029 1.00 94.69 232 LEU A C 1
ATOM 1861 O O . LEU A 1 232 ? -17.326 -8.729 31.843 1.00 94.69 232 LEU A O 1
ATOM 1865 N N . ALA A 1 233 ? -17.970 -10.831 31.389 1.00 94.50 233 ALA A N 1
ATOM 1866 C CA . ALA A 1 233 ? -17.847 -11.316 32.760 1.00 94.50 233 ALA A CA 1
ATOM 1867 C C . ALA A 1 233 ? -16.396 -11.260 33.262 1.00 94.50 233 ALA A C 1
ATOM 1869 O O . ALA A 1 233 ? -16.156 -10.858 34.400 1.00 94.50 233 ALA A O 1
ATOM 1870 N N . TYR A 1 234 ? -15.427 -11.620 32.415 1.00 96.38 234 TYR A N 1
ATOM 1871 C CA . TYR A 1 234 ? -14.003 -11.518 32.724 1.00 96.38 234 TYR A CA 1
ATOM 1872 C C . TYR A 1 234 ? -13.600 -10.086 33.091 1.00 96.38 234 TYR A C 1
ATOM 1874 O O . TYR A 1 234 ? -13.041 -9.867 34.166 1.00 96.38 234 TYR A O 1
ATOM 1882 N N . ALA A 1 235 ? -13.957 -9.114 32.249 1.00 96.06 235 ALA A N 1
ATOM 1883 C CA . ALA A 1 235 ? -13.705 -7.700 32.502 1.00 96.06 235 ALA A CA 1
ATOM 1884 C C . ALA A 1 235 ? -14.392 -7.211 33.791 1.00 96.06 235 ALA A C 1
ATOM 1886 O O . ALA A 1 235 ? -13.756 -6.566 34.621 1.00 96.06 235 ALA A O 1
ATOM 1887 N N . ALA A 1 236 ? -15.662 -7.573 34.010 1.00 94.94 236 ALA A N 1
ATOM 1888 C CA . ALA A 1 236 ? -16.412 -7.185 35.208 1.00 94.94 236 ALA A CA 1
ATOM 1889 C C . ALA A 1 236 ? -15.737 -7.666 36.503 1.00 94.94 236 ALA A C 1
ATOM 1891 O O . ALA A 1 236 ? -15.568 -6.908 37.463 1.00 94.94 236 ALA A O 1
ATOM 1892 N N . VAL A 1 237 ? -15.357 -8.948 36.529 1.00 95.62 237 VAL A N 1
ATOM 1893 C CA . VAL A 1 237 ? -14.727 -9.588 37.688 1.00 95.62 237 VAL A CA 1
ATOM 1894 C C . VAL A 1 237 ? -13.339 -9.010 37.925 1.00 95.62 237 VAL A C 1
ATOM 1896 O O . VAL A 1 237 ? -12.999 -8.722 39.074 1.00 95.62 237 VAL A O 1
ATOM 1899 N N . LEU A 1 238 ? -12.560 -8.790 36.863 1.00 96.88 238 LEU A N 1
ATOM 1900 C CA . LEU A 1 238 ? -11.237 -8.187 36.965 1.00 96.88 238 LEU A CA 1
ATOM 1901 C C . LEU A 1 238 ? -11.313 -6.756 37.512 1.00 96.88 238 LEU A C 1
ATOM 1903 O O . LEU A 1 238 ? -10.613 -6.437 38.472 1.00 96.88 238 LEU A O 1
ATOM 1907 N N . ALA A 1 239 ? -12.213 -5.926 36.980 1.00 95.62 239 ALA A N 1
ATOM 1908 C CA . ALA A 1 239 ? -12.400 -4.557 37.449 1.00 95.62 239 ALA A CA 1
ATOM 1909 C C . ALA A 1 239 ? -12.795 -4.508 38.932 1.00 95.62 239 ALA A C 1
ATOM 1911 O O . ALA A 1 239 ? -12.252 -3.707 39.694 1.00 95.62 239 ALA A O 1
ATOM 1912 N N . LYS A 1 240 ? -13.691 -5.406 39.367 1.00 95.12 240 LYS A N 1
ATOM 1913 C CA . LYS A 1 240 ? -14.077 -5.529 40.779 1.00 95.12 240 LYS A CA 1
ATOM 1914 C C . LYS A 1 240 ? -12.904 -5.969 41.653 1.00 95.12 240 LYS A C 1
ATOM 1916 O O . LYS A 1 240 ? -12.699 -5.396 42.719 1.00 95.12 240 LYS A O 1
ATOM 1921 N N . ALA A 1 241 ? -12.130 -6.959 41.209 1.00 97.31 241 ALA A N 1
ATOM 1922 C CA . ALA A 1 241 ? -10.964 -7.456 41.938 1.00 97.31 241 ALA A CA 1
ATOM 1923 C C . ALA A 1 241 ? -9.868 -6.388 42.094 1.00 97.31 241 ALA A C 1
ATOM 1925 O O . ALA A 1 241 ? -9.172 -6.369 43.105 1.00 97.31 241 ALA A O 1
ATOM 1926 N N . LYS A 1 242 ? -9.737 -5.489 41.113 1.00 97.38 242 LYS A N 1
ATOM 1927 C CA . LYS A 1 242 ? -8.778 -4.375 41.112 1.00 97.38 242 LYS A CA 1
ATOM 1928 C C . LYS A 1 242 ? -9.321 -3.086 41.745 1.00 97.38 242 LYS A C 1
ATOM 1930 O O . LYS A 1 242 ? -8.556 -2.150 41.939 1.00 97.38 242 LYS A O 1
ATOM 1935 N N . GLY A 1 243 ? -10.614 -3.022 42.077 1.00 96.56 243 GLY A N 1
ATOM 1936 C CA . GLY A 1 243 ? -11.250 -1.830 42.655 1.00 96.56 243 GLY A CA 1
ATOM 1937 C C . GLY A 1 243 ? -11.480 -0.680 41.664 1.00 96.56 243 GLY A C 1
ATOM 1938 O O . GLY A 1 243 ? -11.643 0.463 42.081 1.00 96.56 243 GLY A O 1
ATOM 1939 N N . VAL A 1 244 ? -11.514 -0.963 40.358 1.00 96.56 244 VAL A N 1
ATOM 1940 C CA . VAL A 1 244 ? -11.539 0.044 39.274 1.00 96.56 244 VAL A CA 1
ATOM 1941 C C . VAL A 1 244 ? -12.850 0.059 38.481 1.00 96.56 244 VAL A C 1
ATOM 1943 O O . VAL A 1 244 ? -12.915 0.586 37.374 1.00 96.56 244 VAL A O 1
ATOM 1946 N N . SER A 1 245 ? -13.931 -0.495 39.041 1.00 93.38 245 SER A N 1
ATOM 1947 C CA . SER A 1 245 ? -15.230 -0.617 38.356 1.00 93.38 245 SER A CA 1
ATOM 1948 C C . SER A 1 245 ? -15.831 0.704 37.851 1.00 93.38 245 SER A C 1
ATOM 1950 O O . SER A 1 245 ? -16.672 0.670 36.967 1.00 93.38 245 SER A O 1
ATOM 1952 N N . HIS A 1 246 ? -15.410 1.851 38.389 1.00 92.31 246 HIS A N 1
ATOM 1953 C CA . HIS A 1 246 ? -15.897 3.184 38.016 1.00 92.31 246 HIS A CA 1
ATOM 1954 C C . HIS A 1 246 ? -15.125 3.826 36.846 1.00 92.31 246 HIS A C 1
ATOM 1956 O O . HIS A 1 246 ? -15.489 4.909 36.398 1.00 92.31 246 HIS A O 1
ATOM 1962 N N . LEU A 1 247 ? -14.054 3.183 36.363 1.00 94.00 247 LEU A N 1
ATOM 1963 C CA . LEU A 1 247 ? -13.193 3.692 35.286 1.00 94.00 247 LEU A CA 1
ATOM 1964 C C . LEU A 1 247 ? -13.311 2.879 33.987 1.00 94.00 247 LEU A C 1
ATOM 1966 O O . LEU A 1 247 ? -12.624 3.186 33.011 1.00 94.00 247 LEU A O 1
ATOM 1970 N N . PHE A 1 248 ? -14.192 1.873 33.950 1.00 93.38 248 PHE A N 1
ATOM 1971 C CA . PHE A 1 248 ? -14.483 1.087 32.752 1.00 93.38 248 PHE A CA 1
ATOM 1972 C C . PHE A 1 248 ? -15.980 1.084 32.421 1.00 93.38 248 PHE A C 1
ATOM 1974 O O . PHE A 1 248 ? -16.820 1.249 33.301 1.00 93.38 248 PHE A O 1
ATOM 1981 N N . TYR A 1 249 ? -16.299 0.851 31.148 1.00 91.31 249 TYR A N 1
ATOM 1982 C CA . TYR A 1 249 ? -17.663 0.826 30.627 1.00 91.31 249 TYR A CA 1
ATOM 1983 C C . TYR A 1 249 ? -17.860 -0.371 29.702 1.00 91.31 249 TYR A C 1
ATOM 1985 O O . TYR A 1 249 ? -16.954 -0.741 28.949 1.00 91.31 249 TYR A O 1
ATOM 1993 N N . PHE A 1 250 ? -19.059 -0.952 29.721 1.00 95.62 250 PHE A N 1
ATOM 1994 C CA . PHE A 1 250 ? -19.463 -1.921 28.708 1.00 95.62 250 PHE A CA 1
ATOM 1995 C C . PHE A 1 250 ? -19.940 -1.212 27.454 1.00 95.62 250 PHE A C 1
ATOM 1997 O O . PHE A 1 250 ? -20.728 -0.266 27.529 1.00 95.62 250 PHE A O 1
ATOM 2004 N N . GLU A 1 251 ? -19.497 -1.715 26.307 1.00 95.25 251 GLU A N 1
ATOM 2005 C CA . GLU A 1 251 ? -19.914 -1.205 25.011 1.00 95.25 251 GLU A CA 1
ATOM 2006 C C . GLU A 1 251 ? -20.449 -2.324 24.127 1.00 95.25 251 GLU A C 1
ATOM 2008 O O . GLU A 1 251 ? -19.852 -3.397 24.010 1.00 95.25 251 GLU A O 1
ATOM 2013 N N . MET A 1 252 ? -21.591 -2.076 23.498 1.00 94.38 252 MET A N 1
ATOM 2014 C CA . MET A 1 252 ? -22.260 -3.039 22.626 1.00 94.38 252 MET A CA 1
ATOM 2015 C C . MET A 1 252 ? -22.831 -2.324 21.407 1.00 94.38 252 MET A C 1
ATOM 2017 O O . MET A 1 252 ? -23.000 -1.108 21.418 1.00 94.38 252 MET A O 1
ATOM 2021 N N . LEU A 1 253 ? -23.131 -3.068 20.348 1.00 93.06 253 LEU A N 1
ATOM 2022 C CA . LEU A 1 253 ? -23.859 -2.514 19.213 1.00 93.06 253 LEU A CA 1
ATOM 2023 C C . LEU A 1 253 ? -25.349 -2.447 19.549 1.00 93.06 253 LEU A C 1
ATOM 2025 O O . LEU A 1 253 ? -25.918 -3.372 20.133 1.00 93.06 253 LEU A O 1
ATOM 2029 N N . GLU A 1 254 ? -25.977 -1.354 19.141 1.00 92.69 254 GLU A N 1
ATOM 2030 C CA . GLU A 1 254 ? -27.414 -1.163 19.254 1.00 92.69 254 GLU A CA 1
ATOM 2031 C C . GLU A 1 254 ? -28.176 -2.226 18.446 1.00 92.69 254 GLU A C 1
ATOM 2033 O O . GLU A 1 254 ? -27.808 -2.566 17.321 1.00 92.69 254 GLU A O 1
ATOM 2038 N N . GLY A 1 255 ? -29.250 -2.762 19.029 1.00 88.31 255 GLY A N 1
ATOM 2039 C CA . GLY A 1 255 ? -30.114 -3.754 18.376 1.00 88.31 255 GLY A CA 1
ATOM 2040 C C . GLY A 1 255 ? -29.566 -5.187 18.330 1.00 88.31 255 GLY A C 1
ATOM 2041 O O . GLY A 1 255 ? -30.193 -6.049 17.716 1.00 88.31 255 GLY A O 1
ATOM 2042 N N . MET A 1 256 ? -28.436 -5.480 18.988 1.00 86.19 256 MET A N 1
ATOM 2043 C CA . MET A 1 256 ? -27.877 -6.835 19.071 1.00 86.19 256 MET A CA 1
ATOM 2044 C C . MET A 1 256 ? -27.867 -7.374 20.505 1.00 86.19 256 MET A C 1
ATOM 2046 O O . MET A 1 256 ? -27.541 -6.664 21.451 1.00 86.19 256 MET A O 1
ATOM 2050 N N . ALA A 1 257 ? -28.187 -8.665 20.662 1.00 84.31 257 ALA A N 1
ATOM 2051 C CA . ALA A 1 257 ? -28.135 -9.386 21.941 1.00 84.31 257 ALA A CA 1
ATOM 2052 C C . ALA A 1 257 ? -28.785 -8.635 23.124 1.00 84.31 257 ALA A C 1
ATOM 2054 O O . ALA A 1 257 ? -28.219 -8.546 24.214 1.00 84.31 257 ALA A O 1
ATOM 2055 N N . ASP A 1 258 ? -30.010 -8.135 22.932 1.00 85.44 258 ASP A N 1
ATOM 2056 C CA . ASP A 1 258 ? -30.738 -7.321 23.921 1.00 85.44 258 ASP A CA 1
ATOM 2057 C C . ASP A 1 258 ? -30.885 -7.983 25.303 1.00 85.44 258 ASP A C 1
ATOM 2059 O O . ASP A 1 258 ? -30.977 -7.309 26.331 1.00 85.44 258 ASP A O 1
ATOM 2063 N N . HIS A 1 259 ? -30.911 -9.316 25.353 1.00 87.38 259 HIS A N 1
ATOM 2064 C CA . HIS A 1 259 ? -30.919 -10.062 26.609 1.00 87.38 259 HIS A CA 1
ATOM 2065 C C . HIS A 1 259 ? -29.602 -9.901 27.389 1.00 87.38 259 HIS A C 1
ATOM 2067 O O . HIS A 1 259 ? -29.653 -9.687 28.598 1.00 87.38 259 HIS A O 1
ATOM 2073 N N . VAL A 1 260 ? -28.444 -9.915 26.714 1.00 88.19 260 VAL A N 1
ATOM 2074 C CA . VAL A 1 260 ? -27.129 -9.664 27.332 1.00 88.19 260 VAL A CA 1
ATOM 2075 C C . VAL A 1 260 ? -27.034 -8.216 27.795 1.00 88.19 260 VAL A C 1
ATOM 2077 O O . VAL A 1 260 ? -26.654 -7.964 28.935 1.00 88.19 260 VAL A O 1
ATOM 2080 N N . ARG A 1 261 ? -27.451 -7.264 26.952 1.00 90.94 261 ARG A N 1
ATOM 2081 C CA . ARG A 1 261 ? -27.466 -5.837 27.296 1.00 90.94 261 ARG A CA 1
ATOM 2082 C C . ARG A 1 261 ? -28.252 -5.565 28.582 1.00 90.94 261 ARG A C 1
ATOM 2084 O O . ARG A 1 261 ? -27.755 -4.857 29.452 1.00 90.94 261 ARG A O 1
ATOM 2091 N N . ARG A 1 262 ? -29.470 -6.111 28.710 1.00 89.69 262 ARG A N 1
ATOM 2092 C CA . ARG A 1 262 ? -30.292 -5.954 29.926 1.00 89.69 262 ARG A CA 1
ATOM 2093 C C . ARG A 1 262 ? -29.591 -6.511 31.159 1.00 89.69 262 ARG A C 1
ATOM 2095 O O . ARG A 1 262 ? -29.512 -5.813 32.160 1.00 89.69 262 ARG A O 1
ATOM 2102 N N . ALA A 1 263 ? -29.024 -7.713 31.057 1.00 89.19 263 ALA A N 1
ATOM 2103 C CA . ALA A 1 263 ? -28.295 -8.328 32.162 1.00 89.19 263 ALA A CA 1
ATOM 2104 C C . ALA A 1 263 ? -27.081 -7.487 32.601 1.00 89.19 263 ALA A C 1
ATOM 2106 O O . ALA A 1 263 ? -26.837 -7.331 33.798 1.00 89.19 263 ALA A O 1
ATOM 2107 N N . LEU A 1 264 ? -26.340 -6.904 31.650 1.00 89.56 264 LEU A N 1
ATOM 2108 C CA . LEU A 1 264 ? -25.261 -5.968 31.967 1.00 89.56 264 LEU A CA 1
ATOM 2109 C C . LEU A 1 264 ? -25.800 -4.718 32.651 1.00 89.56 264 LEU A C 1
ATOM 2111 O O . LEU A 1 264 ? -25.286 -4.355 33.698 1.00 89.56 264 LEU A O 1
ATOM 2115 N N . GLN A 1 265 ? -26.857 -4.106 32.116 1.00 87.12 265 GLN A N 1
ATOM 2116 C CA . GLN A 1 265 ? -27.456 -2.902 32.688 1.00 87.12 265 GLN A CA 1
ATOM 2117 C C . GLN A 1 265 ? -27.940 -3.121 34.131 1.00 87.12 265 GLN A C 1
ATOM 2119 O O . GLN A 1 265 ? -27.694 -2.281 34.990 1.00 87.12 265 GLN A O 1
ATOM 2124 N N . GLU A 1 266 ? -28.562 -4.265 34.420 1.00 87.81 266 GLU A N 1
ATOM 2125 C CA . GLU A 1 266 ? -28.973 -4.657 35.776 1.00 87.81 266 GLU A CA 1
ATOM 2126 C C . GLU A 1 266 ? -27.778 -4.872 36.722 1.00 87.81 266 GLU A C 1
ATOM 2128 O O . GLU A 1 266 ? -27.910 -4.706 37.934 1.00 87.81 266 GLU A O 1
ATOM 2133 N N . THR A 1 267 ? -26.606 -5.223 36.181 1.00 83.50 267 THR A N 1
ATOM 2134 C CA . THR A 1 267 ? -25.395 -5.528 36.958 1.00 83.50 267 THR A CA 1
ATOM 2135 C C . THR A 1 267 ? -24.484 -4.310 37.156 1.00 83.50 267 THR A C 1
ATOM 2137 O O . THR A 1 267 ? -23.940 -4.130 38.245 1.00 83.50 267 THR A O 1
ATOM 2140 N N . SER A 1 268 ? -24.269 -3.496 36.117 1.00 81.19 268 SER A N 1
ATOM 2141 C CA . SER A 1 268 ? -23.340 -2.357 36.113 1.00 81.19 268 SER A CA 1
ATOM 2142 C C . SER A 1 268 ? -24.023 -1.003 36.274 1.00 81.19 268 SER A C 1
ATOM 2144 O O . SER A 1 268 ? -23.357 -0.047 36.659 1.00 81.19 268 SER A O 1
ATOM 2146 N N . GLY A 1 269 ? -25.314 -0.890 35.949 1.00 77.25 269 GLY A N 1
ATOM 2147 C CA . GLY A 1 269 ? -26.043 0.380 35.909 1.00 77.25 269 GLY A CA 1
ATOM 2148 C C . GLY A 1 269 ? -25.678 1.304 34.738 1.00 77.25 269 GLY A C 1
ATOM 2149 O O . GLY A 1 269 ? -26.394 2.272 34.504 1.00 77.25 269 GLY A O 1
ATOM 2150 N N . ASP A 1 270 ? -24.612 1.005 33.986 1.00 82.81 270 ASP A N 1
ATOM 2151 C CA . ASP A 1 270 ? -24.160 1.791 32.833 1.00 82.81 270 ASP A CA 1
ATOM 2152 C C . ASP A 1 270 ? -23.727 0.877 31.672 1.00 82.81 270 ASP A C 1
ATOM 2154 O O . ASP A 1 270 ? -22.920 -0.046 31.851 1.00 82.81 270 ASP A O 1
ATOM 2158 N N . VAL A 1 271 ? -24.290 1.130 30.487 1.00 91.44 271 VAL A N 1
ATOM 2159 C CA . VAL A 1 271 ? -23.978 0.474 29.209 1.00 91.44 271 VAL A CA 1
ATOM 2160 C C . VAL A 1 271 ? -24.063 1.525 28.103 1.00 91.44 271 VAL A C 1
ATOM 2162 O O . VAL A 1 271 ? -25.067 2.234 27.986 1.00 91.44 271 VAL A O 1
ATOM 2165 N N . LEU A 1 272 ? -23.025 1.590 27.269 1.00 94.69 272 LEU A N 1
ATOM 2166 C CA . LEU A 1 272 ? -22.965 2.462 26.101 1.00 94.69 272 LEU A CA 1
ATOM 2167 C C . LEU A 1 272 ? -23.278 1.659 24.833 1.00 94.69 272 LEU A C 1
ATOM 2169 O O . LEU A 1 272 ? -22.595 0.682 24.522 1.00 94.69 272 LEU A O 1
ATOM 2173 N N . LEU A 1 273 ? -24.300 2.075 24.089 1.00 95.56 273 LEU A N 1
ATOM 2174 C CA . LEU A 1 273 ? -24.683 1.439 22.832 1.00 95.56 273 LEU A CA 1
ATOM 2175 C C . LEU A 1 273 ? -24.179 2.245 21.644 1.00 95.56 273 LEU A C 1
ATOM 2177 O O . LEU A 1 273 ? -24.491 3.425 21.500 1.00 95.56 273 LEU A O 1
ATOM 2181 N N . TYR A 1 274 ? -23.407 1.591 20.786 1.00 95.12 274 TYR A N 1
ATOM 2182 C CA . TYR A 1 274 ? -22.981 2.114 19.499 1.00 95.12 274 TYR A CA 1
ATOM 2183 C C . TYR A 1 274 ? -24.133 1.982 18.506 1.00 95.12 274 TYR A C 1
ATOM 2185 O O . TYR A 1 274 ? -24.512 0.869 1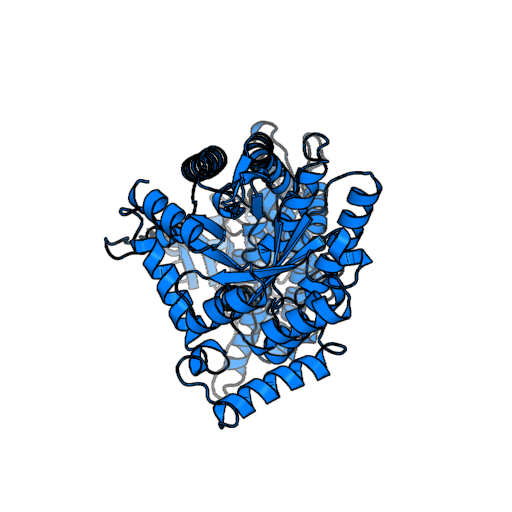8.136 1.00 95.12 274 TYR A O 1
ATOM 2193 N N . ALA A 1 275 ? -24.691 3.115 18.099 1.00 94.38 275 ALA A N 1
ATOM 2194 C CA . ALA A 1 275 ? -25.854 3.231 17.240 1.00 94.38 275 ALA A CA 1
ATOM 2195 C C . ALA A 1 275 ? -25.453 3.760 15.858 1.00 94.38 275 ALA A C 1
ATOM 2197 O O . ALA A 1 275 ? -25.194 4.958 15.701 1.00 94.38 275 ALA A O 1
ATOM 2198 N N . PRO A 1 276 ? -25.417 2.881 14.843 1.00 91.44 276 PRO A N 1
ATOM 2199 C CA . PRO A 1 276 ? -25.329 3.300 13.457 1.00 91.44 276 PRO A CA 1
ATOM 2200 C C . PRO A 1 276 ? -26.587 4.083 13.068 1.00 91.44 276 PRO A C 1
ATOM 2202 O O . PRO A 1 276 ? -27.704 3.611 13.279 1.00 91.44 276 PRO A O 1
ATOM 2205 N N . VAL A 1 277 ? -26.409 5.263 12.482 1.00 91.19 277 VAL A N 1
ATOM 2206 C CA . VAL A 1 277 ? -27.496 6.124 12.002 1.00 91.19 277 VAL A CA 1
ATOM 2207 C C . VAL A 1 277 ? -27.290 6.380 10.519 1.00 91.19 277 VAL A C 1
ATOM 2209 O O . VAL A 1 277 ? -26.182 6.687 10.106 1.00 91.19 277 VAL A O 1
ATOM 2212 N N . ALA A 1 278 ? -28.341 6.250 9.717 1.00 88.31 278 ALA A N 1
ATOM 2213 C CA . ALA A 1 278 ? -28.313 6.575 8.294 1.00 88.31 278 ALA A CA 1
ATOM 2214 C C . ALA A 1 278 ? -29.495 7.485 7.958 1.00 88.31 278 ALA A C 1
ATOM 2216 O O . ALA A 1 278 ? -30.588 7.315 8.513 1.00 88.31 278 ALA A O 1
ATOM 2217 N N . GLY A 1 279 ? -29.293 8.432 7.040 1.00 83.88 279 GLY A N 1
ATOM 2218 C CA . GLY A 1 279 ? -30.403 9.146 6.420 1.00 83.88 279 GLY A CA 1
ATOM 2219 C C . GLY A 1 279 ? -31.298 8.197 5.617 1.00 83.88 279 GLY A C 1
ATOM 2220 O O . GLY A 1 279 ? -30.870 7.129 5.182 1.00 83.88 279 GLY A O 1
ATOM 2221 N N . LYS A 1 280 ? -32.555 8.592 5.378 1.00 83.06 280 LYS A N 1
ATOM 2222 C CA . LYS A 1 280 ? -33.482 7.809 4.540 1.00 83.06 280 LYS A CA 1
ATOM 2223 C C . LYS A 1 280 ? -32.930 7.601 3.125 1.00 83.06 280 LYS A C 1
ATOM 2225 O O . LYS A 1 280 ? -33.075 6.516 2.570 1.00 83.06 280 LYS A O 1
ATOM 2230 N N . ASP A 1 281 ? -32.274 8.624 2.590 1.00 79.62 281 ASP A N 1
ATOM 2231 C CA . ASP A 1 281 ? -31.670 8.600 1.257 1.00 79.62 281 ASP A CA 1
ATOM 2232 C C . ASP A 1 281 ? -30.369 7.775 1.224 1.00 79.62 281 ASP A C 1
ATOM 2234 O O . ASP A 1 281 ? -29.987 7.261 0.181 1.00 79.62 281 ASP A O 1
ATOM 2238 N N . GLU A 1 282 ? -29.744 7.548 2.384 1.00 78.19 282 GLU A N 1
ATOM 2239 C CA . GLU A 1 282 ? -28.517 6.759 2.556 1.00 78.19 282 GLU A CA 1
ATOM 2240 C C . GLU A 1 282 ? -28.801 5.323 3.030 1.00 78.19 282 GLU A C 1
ATOM 2242 O O . GLU A 1 282 ? -27.894 4.604 3.451 1.00 78.19 282 GLU A O 1
ATOM 2247 N N . PHE A 1 283 ? -30.062 4.876 2.991 1.00 82.06 283 PHE A N 1
ATOM 2248 C CA . PHE A 1 283 ? -30.467 3.572 3.525 1.00 82.06 283 PHE A CA 1
ATOM 2249 C C . PHE A 1 283 ? -29.699 2.399 2.895 1.00 82.06 283 PHE A C 1
ATOM 2251 O O . PHE A 1 283 ? -29.415 1.412 3.574 1.00 82.06 283 PHE A O 1
ATOM 2258 N N . ILE A 1 284 ? -29.312 2.510 1.621 1.00 79.19 284 ILE A N 1
ATOM 2259 C CA . ILE A 1 284 ? -28.511 1.490 0.927 1.00 79.19 284 ILE A CA 1
ATOM 2260 C C . ILE A 1 284 ? -27.172 1.251 1.649 1.00 79.19 284 ILE A C 1
ATOM 2262 O O . ILE A 1 284 ? -26.754 0.103 1.792 1.00 79.19 284 ILE A O 1
ATOM 2266 N N . ASN A 1 285 ? -26.560 2.286 2.228 1.00 76.50 285 ASN A N 1
ATOM 2267 C CA . ASN A 1 285 ? -25.303 2.169 2.977 1.00 76.50 285 ASN A CA 1
ATOM 2268 C C . ASN A 1 285 ? -25.475 1.358 4.272 1.00 76.50 285 ASN A C 1
ATOM 2270 O O . ASN A 1 285 ? -24.556 0.673 4.730 1.00 76.50 285 ASN A O 1
ATOM 2274 N N . ALA A 1 286 ? -26.682 1.361 4.844 1.00 83.12 286 ALA A N 1
ATOM 2275 C CA . ALA A 1 286 ? -27.016 0.504 5.975 1.00 83.12 286 ALA A CA 1
ATOM 2276 C C . ALA A 1 286 ? -27.126 -0.981 5.580 1.00 83.12 286 ALA A C 1
ATOM 2278 O O . ALA A 1 286 ? -26.933 -1.843 6.438 1.00 83.12 286 ALA A O 1
ATOM 2279 N N . ILE A 1 287 ? -27.375 -1.307 4.304 1.00 84.44 287 ILE A N 1
ATOM 2280 C CA . ILE A 1 287 ? -27.418 -2.697 3.817 1.00 84.44 287 ILE A CA 1
ATOM 2281 C C . ILE A 1 287 ? -26.018 -3.314 3.835 1.00 84.44 287 ILE A C 1
ATOM 2283 O O . ILE A 1 287 ? -25.859 -4.422 4.344 1.00 84.44 287 ILE A O 1
ATOM 2287 N N . ALA A 1 288 ? -24.993 -2.598 3.361 1.00 79.12 288 ALA A N 1
ATOM 2288 C CA . ALA A 1 288 ? -23.605 -3.065 3.441 1.00 79.12 288 ALA A CA 1
ATOM 2289 C C . ALA A 1 288 ? -23.186 -3.314 4.901 1.00 79.12 288 ALA A C 1
ATOM 2291 O O . ALA A 1 288 ? -22.607 -4.352 5.237 1.00 79.12 288 ALA A O 1
ATOM 2292 N N . TYR A 1 289 ? -23.569 -2.401 5.802 1.00 83.12 289 TYR A N 1
ATOM 2293 C CA . TYR A 1 289 ? -23.387 -2.589 7.238 1.00 83.12 289 TYR A CA 1
ATOM 2294 C C . TYR A 1 289 ? -24.112 -3.846 7.755 1.00 83.12 289 TYR A C 1
ATOM 2296 O O . TYR A 1 289 ? -23.511 -4.633 8.490 1.00 83.12 289 TYR A O 1
ATOM 2304 N N . LEU A 1 290 ? -25.372 -4.060 7.359 1.00 86.75 290 LEU A N 1
ATOM 2305 C CA . LEU A 1 290 ? -26.183 -5.216 7.753 1.00 86.75 290 LEU A CA 1
ATOM 2306 C C . LEU A 1 290 ? -25.572 -6.542 7.285 1.00 86.75 290 LEU A C 1
ATOM 2308 O O . LEU A 1 290 ? -25.473 -7.461 8.094 1.00 86.75 290 LEU A O 1
ATOM 2312 N N . ILE A 1 291 ? -25.137 -6.639 6.024 1.00 85.81 291 ILE A N 1
ATOM 2313 C CA . ILE A 1 291 ? -24.500 -7.849 5.476 1.00 85.81 291 ILE A CA 1
ATOM 2314 C C . ILE A 1 291 ? -23.278 -8.215 6.317 1.00 85.81 291 ILE A C 1
ATOM 2316 O O . ILE A 1 291 ? -23.198 -9.329 6.829 1.00 85.81 291 ILE A O 1
ATOM 2320 N N . ARG A 1 292 ? -22.397 -7.244 6.587 1.00 82.44 292 ARG A N 1
ATOM 2321 C CA . ARG A 1 292 ? -21.227 -7.468 7.445 1.00 82.44 292 ARG A CA 1
ATOM 2322 C C . ARG A 1 292 ? -21.614 -7.949 8.847 1.00 82.44 292 ARG A C 1
ATOM 2324 O O . ARG A 1 292 ? -20.960 -8.829 9.400 1.00 82.44 292 ARG A O 1
ATOM 2331 N N . ARG A 1 293 ? -22.681 -7.401 9.444 1.00 86.31 293 ARG A N 1
ATOM 2332 C CA . ARG A 1 293 ? -23.179 -7.879 10.748 1.00 86.31 293 ARG A CA 1
ATOM 2333 C C . ARG A 1 293 ? -23.700 -9.316 10.673 1.00 86.31 293 ARG A C 1
ATOM 2335 O O . ARG A 1 293 ? -23.471 -10.074 11.612 1.00 86.31 293 ARG A O 1
ATOM 2342 N N . LEU A 1 294 ? -24.393 -9.696 9.599 1.00 86.81 294 LEU A N 1
ATOM 2343 C CA . LEU A 1 294 ? -24.889 -11.062 9.403 1.00 86.81 294 LEU A CA 1
ATOM 2344 C C . LEU A 1 294 ? -23.734 -12.056 9.248 1.00 86.81 294 LEU A C 1
ATOM 2346 O O . LEU A 1 294 ? -23.722 -13.075 9.942 1.00 86.81 294 LEU A O 1
ATOM 2350 N N . ASP A 1 295 ? -22.742 -11.736 8.422 1.00 82.88 295 ASP A N 1
ATOM 2351 C CA . ASP A 1 295 ? -21.565 -12.585 8.211 1.00 82.88 295 ASP A CA 1
ATOM 2352 C C . ASP A 1 295 ? -20.783 -12.779 9.514 1.00 82.88 295 ASP A C 1
ATOM 2354 O O . ASP A 1 295 ? -20.518 -13.909 9.933 1.00 82.88 295 ASP A O 1
ATOM 2358 N N . GLU A 1 296 ? -20.499 -11.688 10.233 1.00 80.19 296 GLU A N 1
ATOM 2359 C CA . GLU A 1 296 ? -19.811 -11.763 11.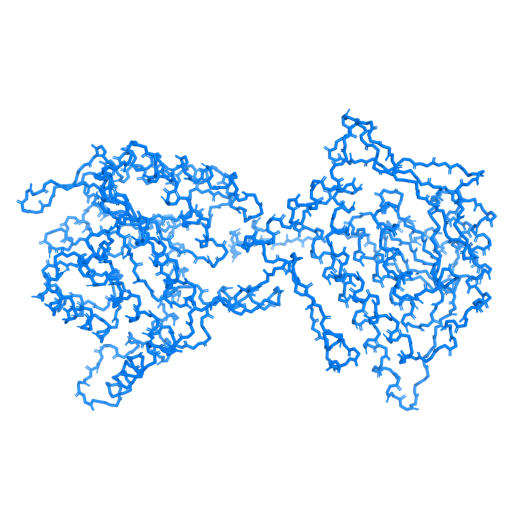520 1.00 80.19 296 GLU A CA 1
ATOM 2360 C C . GLU A 1 296 ? -20.596 -12.602 12.534 1.00 80.19 296 GLU A C 1
ATOM 2362 O O . GLU A 1 296 ? -20.027 -13.491 13.172 1.00 80.19 296 GLU A O 1
ATOM 2367 N N . ASN A 1 297 ? -21.896 -12.341 12.698 1.00 86.00 297 ASN A N 1
ATOM 2368 C CA . ASN A 1 297 ? -22.711 -12.968 13.740 1.00 86.00 297 ASN A CA 1
ATOM 2369 C C . ASN A 1 297 ? -23.001 -14.449 13.472 1.00 86.00 297 ASN A C 1
ATOM 2371 O O . ASN A 1 297 ? -23.257 -15.193 14.419 1.00 86.00 297 ASN A O 1
ATOM 2375 N N . THR A 1 298 ? -22.948 -14.888 12.213 1.00 88.19 298 THR A N 1
ATOM 2376 C CA . THR A 1 298 ? -23.193 -16.284 11.823 1.00 88.19 298 THR A CA 1
ATOM 2377 C C . THR A 1 298 ? -21.920 -17.126 11.744 1.00 88.19 298 THR A C 1
ATOM 2379 O O . THR A 1 298 ? -22.013 -18.352 11.617 1.00 88.19 298 THR A O 1
ATOM 2382 N N . ALA A 1 299 ? -20.734 -16.525 11.888 1.00 88.50 299 ALA A N 1
ATOM 2383 C CA . ALA A 1 299 ? -19.465 -17.246 11.845 1.00 88.50 299 ALA A CA 1
ATOM 2384 C C . ALA A 1 299 ? -19.410 -18.391 12.889 1.00 88.50 299 ALA A C 1
ATOM 2386 O O . ALA A 1 299 ? -19.849 -18.200 14.029 1.00 88.50 299 ALA A O 1
ATOM 2387 N N . PRO A 1 300 ? -18.860 -19.580 12.551 1.00 89.88 300 PRO A N 1
ATOM 2388 C CA . PRO A 1 300 ? -18.917 -20.779 13.401 1.00 89.88 300 PRO A CA 1
ATOM 2389 C C . PRO A 1 300 ? -18.376 -20.595 14.816 1.00 89.88 300 PRO A C 1
ATOM 2391 O O . PRO A 1 300 ? -18.864 -21.222 15.753 1.00 89.88 300 PRO A O 1
ATOM 2394 N N . GLU A 1 301 ? -17.384 -19.728 14.984 1.00 86.62 301 GLU A N 1
ATOM 2395 C CA . GLU A 1 301 ? -16.763 -19.485 16.279 1.00 86.62 301 GLU A CA 1
ATOM 2396 C C . GLU A 1 301 ? -17.312 -18.229 16.982 1.00 86.62 301 GLU A C 1
ATOM 2398 O O . GLU A 1 301 ? -16.876 -17.898 18.087 1.00 86.62 301 GLU A O 1
ATOM 2403 N N . ASN A 1 302 ? -18.219 -17.458 16.369 1.00 88.88 302 ASN A N 1
ATOM 2404 C CA . ASN A 1 302 ? -18.770 -16.258 17.002 1.00 88.88 302 ASN A CA 1
ATOM 2405 C C . ASN A 1 302 ? -19.730 -16.639 18.139 1.00 88.88 302 ASN A C 1
ATOM 2407 O O . ASN A 1 302 ? -20.598 -17.490 17.980 1.00 88.88 302 ASN A O 1
ATOM 2411 N N . PHE A 1 303 ? -19.598 -15.975 19.289 1.00 91.19 303 PHE A N 1
ATOM 2412 C CA . PHE A 1 303 ? -20.491 -16.164 20.432 1.00 91.19 303 PHE A CA 1
ATOM 2413 C C . PHE A 1 303 ? -21.958 -15.891 20.069 1.00 91.19 303 PHE A C 1
ATOM 2415 O O . PHE A 1 303 ? -22.845 -16.637 20.480 1.00 91.19 303 PHE A O 1
ATOM 2422 N N . LEU A 1 304 ? -22.215 -14.847 19.270 1.00 90.81 304 LEU A N 1
ATOM 2423 C CA . LEU A 1 304 ? -23.569 -14.424 18.905 1.00 90.81 304 LEU A CA 1
ATOM 2424 C C . LEU A 1 304 ? -24.344 -15.480 18.112 1.00 90.81 304 LEU A C 1
ATOM 2426 O O . LEU A 1 304 ? -25.563 -15.538 18.246 1.00 90.81 304 LEU A O 1
ATOM 2430 N N . ARG A 1 305 ? -23.649 -16.359 17.379 1.00 91.88 305 ARG A N 1
ATOM 2431 C CA . ARG A 1 305 ? -24.250 -17.499 16.675 1.00 91.88 305 ARG A CA 1
ATOM 2432 C C . ARG A 1 305 ? -25.038 -18.409 17.617 1.00 91.88 305 ARG A C 1
ATOM 2434 O O . ARG A 1 305 ? -26.064 -18.952 17.226 1.00 91.88 305 ARG A O 1
ATOM 2441 N N . TYR A 1 306 ? -24.548 -18.577 18.843 1.00 91.12 306 TYR A N 1
ATOM 2442 C CA . TYR A 1 306 ? -25.113 -19.500 19.828 1.00 91.12 306 TYR A CA 1
ATOM 2443 C C . TYR A 1 306 ? -25.962 -18.794 20.889 1.00 91.12 306 TYR A C 1
ATOM 2445 O O . TYR A 1 306 ? -26.686 -19.462 21.618 1.00 91.12 306 TYR A O 1
ATOM 2453 N N . ALA A 1 307 ? -25.882 -17.463 20.991 1.00 88.50 307 ALA A N 1
ATOM 2454 C CA . ALA A 1 307 ? -26.482 -16.689 22.077 1.00 88.50 307 ALA A CA 1
ATOM 2455 C C . ALA A 1 307 ? -28.008 -16.862 22.262 1.00 88.50 307 ALA A C 1
ATOM 2457 O O . ALA A 1 307 ? -28.417 -16.950 23.419 1.00 88.50 307 ALA A O 1
ATOM 2458 N N . PRO A 1 308 ? -28.857 -16.928 21.208 1.00 86.12 308 PRO A N 1
ATOM 2459 C CA . PRO A 1 308 ? -30.315 -16.974 21.381 1.00 86.12 308 PRO A CA 1
ATOM 2460 C C . PRO A 1 308 ? -30.837 -18.129 22.252 1.00 86.12 308 PRO A C 1
ATOM 2462 O O . PRO A 1 308 ? -31.760 -17.909 23.030 1.00 86.12 308 PRO A O 1
ATOM 2465 N N . ASP A 1 309 ? -30.214 -19.312 22.175 1.00 83.50 309 ASP A N 1
ATOM 2466 C CA . ASP A 1 309 ? -30.651 -20.539 22.866 1.00 83.50 309 ASP A CA 1
ATOM 2467 C C . ASP A 1 309 ? -29.553 -21.137 23.772 1.00 83.50 309 ASP A C 1
ATOM 2469 O O . ASP A 1 309 ? -29.561 -22.328 24.100 1.00 83.50 309 ASP A O 1
ATOM 2473 N N . LEU A 1 310 ? -28.571 -20.326 24.184 1.00 90.38 310 LEU A N 1
ATOM 2474 C CA . LEU A 1 310 ? -27.409 -20.810 24.928 1.00 90.38 310 LEU A CA 1
ATOM 2475 C C . LEU A 1 310 ? -27.781 -21.259 26.351 1.00 90.38 310 LEU A C 1
ATOM 2477 O O . LEU A 1 310 ? -28.033 -20.439 27.233 1.00 90.38 310 LEU A O 1
ATOM 2481 N N . GLN A 1 311 ? -27.737 -22.568 26.610 1.00 93.00 311 GLN A N 1
ATOM 2482 C CA . GLN A 1 311 ? -27.998 -23.137 27.938 1.00 93.00 311 GLN A CA 1
ATOM 2483 C C . GLN A 1 311 ? -26.706 -23.518 28.663 1.00 93.00 311 GLN A C 1
ATOM 2485 O O . GLN A 1 311 ? -25.828 -24.170 28.095 1.00 93.00 311 GLN A O 1
ATOM 2490 N N . VAL A 1 312 ? -26.598 -23.183 29.950 1.00 93.75 312 VAL A N 1
ATOM 2491 C CA . VAL A 1 312 ? -25.446 -23.572 30.776 1.00 93.75 312 VAL A CA 1
ATOM 2492 C C . VAL A 1 312 ? -25.319 -25.099 30.817 1.00 93.75 312 VAL A C 1
ATOM 2494 O O . VAL A 1 312 ? -26.249 -25.806 31.187 1.00 93.75 312 VAL A O 1
ATOM 2497 N N . GLY A 1 313 ? -24.143 -25.608 30.445 1.00 94.56 313 GLY A N 1
ATOM 2498 C CA . GLY A 1 313 ? -23.833 -27.045 30.418 1.00 94.56 313 GLY A CA 1
ATOM 2499 C C . GLY A 1 313 ? -24.106 -27.748 29.081 1.00 94.56 313 GLY A C 1
ATOM 2500 O O . GLY A 1 313 ? -23.627 -28.870 28.891 1.00 94.56 313 GLY A O 1
ATOM 2501 N N . SER A 1 314 ? -24.787 -27.083 28.140 1.00 96.56 314 SER A N 1
ATOM 2502 C CA . SER A 1 314 ? -24.959 -27.556 26.755 1.00 96.56 314 SER A CA 1
ATOM 2503 C C . SER A 1 314 ? -23.618 -27.802 26.044 1.00 96.56 314 SER A C 1
ATOM 2505 O O . SER A 1 314 ? -22.545 -27.441 26.545 1.00 96.56 314 SER A O 1
ATOM 2507 N N . GLY A 1 315 ? -23.660 -28.457 24.879 1.00 96.31 315 GLY A N 1
ATOM 2508 C CA . GLY A 1 315 ? -22.464 -28.663 24.055 1.00 96.31 315 GLY A CA 1
ATOM 2509 C C . GLY A 1 315 ? -21.860 -27.333 23.602 1.00 96.31 315 GLY A C 1
ATOM 2510 O O . GLY A 1 315 ? -20.661 -27.115 23.753 1.00 96.31 315 GLY A O 1
ATOM 2511 N N . GLU A 1 316 ? -22.714 -26.415 23.164 1.00 95.12 316 GLU A N 1
ATOM 2512 C CA . GLU A 1 316 ? -22.395 -25.064 22.706 1.00 95.12 316 GLU A CA 1
ATOM 2513 C C . GLU A 1 316 ? -21.778 -24.233 23.838 1.00 95.12 316 GLU A C 1
ATOM 2515 O O . GLU A 1 316 ? -20.756 -23.573 23.651 1.00 95.12 316 GLU A O 1
ATOM 2520 N N . TRP A 1 317 ? -22.336 -24.320 25.052 1.00 95.88 317 TRP A N 1
ATOM 2521 C CA . TRP A 1 317 ? -21.760 -23.665 26.228 1.00 95.88 317 TRP A CA 1
ATOM 2522 C C . TRP A 1 317 ? -20.376 -24.203 26.574 1.00 95.88 317 TRP A C 1
ATOM 2524 O O . TRP A 1 317 ? -19.474 -23.422 26.876 1.00 95.88 317 TRP A O 1
ATOM 2534 N N . ARG A 1 318 ? -20.190 -25.530 26.541 1.00 96.62 318 ARG A N 1
ATOM 2535 C CA . ARG A 1 318 ? -18.881 -26.150 26.797 1.00 96.62 318 ARG A CA 1
ATOM 2536 C C . ARG A 1 318 ? -17.857 -25.731 25.748 1.00 96.62 318 ARG A C 1
ATOM 2538 O O . ARG A 1 318 ? -16.770 -25.325 26.139 1.00 96.62 318 ARG A O 1
ATOM 2545 N N . PHE A 1 319 ? -18.236 -25.720 24.473 1.00 95.19 319 PHE A N 1
ATOM 2546 C CA . PHE A 1 319 ? -17.400 -25.239 23.375 1.00 95.19 319 PHE A CA 1
ATOM 2547 C C . PHE A 1 319 ? -16.946 -23.783 23.584 1.00 95.19 319 PHE A C 1
ATOM 2549 O O . PHE A 1 319 ? -15.747 -23.503 23.609 1.00 95.19 319 PHE A O 1
ATOM 2556 N N . LEU A 1 320 ? -17.882 -22.858 23.827 1.00 95.31 320 LEU A N 1
ATOM 2557 C CA . LEU A 1 320 ? -17.557 -21.443 24.056 1.00 95.31 320 LEU A CA 1
ATOM 2558 C C . LEU A 1 320 ? -16.713 -21.236 25.324 1.00 95.31 320 LEU A C 1
ATOM 2560 O O . LEU A 1 320 ? -15.765 -20.448 25.322 1.00 95.31 320 LEU A O 1
ATOM 2564 N N . LYS A 1 321 ? -17.022 -21.971 26.400 1.00 96.44 321 LYS A N 1
ATOM 2565 C CA . LYS A 1 321 ? -16.251 -21.953 27.649 1.00 96.44 321 LYS A CA 1
ATOM 2566 C C . LYS A 1 321 ? -14.822 -22.450 27.432 1.00 96.44 321 LYS A C 1
ATOM 2568 O O . LYS A 1 321 ? -13.886 -21.855 27.962 1.00 96.44 321 LYS A O 1
ATOM 2573 N N . GLU A 1 322 ? -14.640 -23.545 26.700 1.00 96.94 322 GLU A N 1
ATOM 2574 C CA . GLU A 1 322 ? -1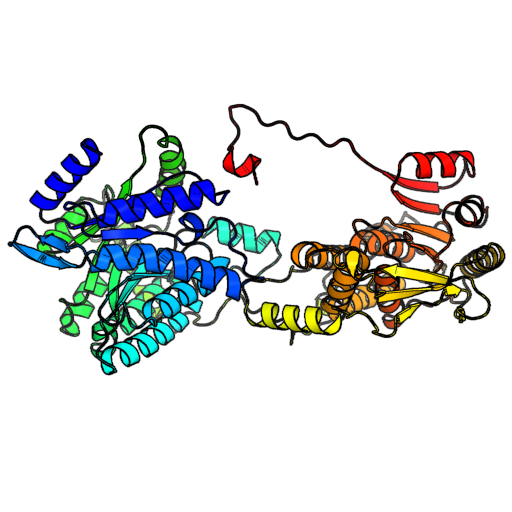3.321 -24.105 26.398 1.00 96.94 322 GLU A CA 1
ATOM 2575 C C . GLU A 1 322 ? -12.483 -23.133 25.568 1.00 96.94 322 GLU A C 1
ATOM 2577 O O . GLU A 1 322 ? -11.325 -22.906 25.926 1.00 96.94 322 GLU A O 1
ATOM 2582 N N . GLY A 1 323 ? -13.078 -22.493 24.555 1.00 95.81 323 GLY A N 1
ATOM 2583 C CA . GLY A 1 323 ? -12.435 -21.431 23.775 1.00 95.81 323 GLY A CA 1
ATOM 2584 C C . GLY A 1 323 ? -12.001 -20.245 24.641 1.00 95.81 323 GLY A C 1
ATOM 2585 O O . GLY A 1 323 ? -10.844 -19.828 24.591 1.00 95.81 323 GLY A O 1
ATOM 2586 N N . PHE A 1 324 ? -12.880 -19.763 25.526 1.00 97.00 324 PHE A N 1
ATOM 2587 C CA . PHE A 1 324 ? -12.540 -18.700 26.478 1.00 97.00 324 PHE A CA 1
ATOM 2588 C C . PHE A 1 324 ? -11.366 -19.089 27.393 1.00 97.00 324 PHE A C 1
ATOM 2590 O O . PHE A 1 324 ? -10.403 -18.331 27.529 1.00 97.00 324 PHE A O 1
ATOM 2597 N N . LEU A 1 325 ? -11.413 -20.282 27.997 1.00 97.81 325 LEU A N 1
ATOM 2598 C CA . LEU A 1 325 ? -10.353 -20.771 28.883 1.00 97.81 325 LEU A CA 1
ATOM 2599 C C . LEU A 1 325 ? -9.036 -21.010 28.136 1.00 97.81 325 LEU A C 1
ATOM 2601 O O . LEU A 1 325 ? -7.969 -20.818 28.719 1.00 97.81 325 LEU A O 1
ATOM 2605 N N . ALA A 1 326 ? -9.095 -21.434 26.872 1.00 97.50 326 ALA A N 1
ATOM 2606 C CA . ALA A 1 326 ? -7.922 -21.534 26.014 1.00 97.50 326 ALA A CA 1
ATOM 2607 C C . ALA A 1 326 ? -7.296 -20.152 25.802 1.00 97.50 326 ALA A C 1
ATOM 2609 O O . ALA A 1 326 ? -6.104 -20.002 26.056 1.00 97.50 326 ALA A O 1
ATOM 2610 N N . GLY A 1 327 ? -8.098 -19.131 25.480 1.00 97.19 327 GLY A N 1
ATOM 2611 C CA . GLY A 1 327 ? -7.625 -17.748 25.383 1.00 97.19 327 GLY A CA 1
ATOM 2612 C C . GLY A 1 327 ? -6.946 -17.260 26.668 1.00 97.19 327 GLY A C 1
ATOM 2613 O O . GLY A 1 327 ? -5.886 -16.644 26.606 1.00 97.19 327 GLY A O 1
ATOM 2614 N N . CYS A 1 328 ? -7.486 -17.598 27.848 1.00 97.19 328 CYS A N 1
ATOM 2615 C CA . CYS A 1 328 ? -6.840 -17.271 29.127 1.00 97.19 328 CYS A CA 1
ATOM 2616 C C . CYS A 1 328 ? -5.468 -17.944 29.297 1.00 97.19 328 CYS A C 1
ATOM 2618 O O . CYS A 1 328 ? -4.547 -17.317 29.814 1.00 97.19 328 CYS A O 1
ATOM 2620 N N . ARG A 1 329 ? -5.320 -19.211 28.883 1.00 97.62 329 ARG A N 1
ATOM 2621 C CA . ARG A 1 329 ? -4.040 -19.940 28.972 1.00 97.62 329 ARG A CA 1
ATOM 2622 C C . ARG A 1 329 ? -3.000 -19.398 27.992 1.00 97.62 329 ARG A C 1
ATOM 2624 O O . ARG A 1 329 ? -1.829 -19.333 28.344 1.00 97.62 329 ARG A O 1
ATOM 2631 N N . THR A 1 330 ? -3.434 -18.992 26.801 1.00 97.31 330 THR A N 1
ATOM 2632 C CA . THR A 1 330 ? -2.559 -18.481 25.734 1.00 97.31 330 THR A CA 1
ATOM 2633 C C . THR A 1 330 ? -2.213 -16.998 25.908 1.00 97.31 330 THR A C 1
ATOM 2635 O O . THR A 1 330 ? -1.280 -16.516 25.281 1.00 97.31 330 THR A O 1
ATOM 2638 N N . MET A 1 331 ? -2.899 -16.260 26.788 1.00 95.50 331 MET A N 1
ATOM 2639 C CA . MET A 1 331 ? -2.727 -14.810 26.983 1.00 95.50 331 MET A CA 1
ATOM 2640 C C . MET A 1 331 ? -1.265 -14.353 27.134 1.00 95.50 331 MET A C 1
ATOM 2642 O O . MET A 1 331 ? -0.882 -13.331 26.570 1.00 95.50 331 MET A O 1
ATOM 2646 N N . ALA A 1 332 ? -0.447 -15.100 27.882 1.00 93.00 332 ALA A N 1
ATOM 2647 C CA . ALA A 1 332 ? 0.957 -14.758 28.123 1.00 93.00 332 ALA A CA 1
ATOM 2648 C C . ALA A 1 332 ? 1.905 -15.156 26.976 1.00 93.00 332 ALA A C 1
ATOM 2650 O O . ALA A 1 332 ? 3.031 -14.673 26.933 1.00 93.00 332 ALA A O 1
ATOM 2651 N N . THR A 1 333 ? 1.471 -16.045 26.080 1.00 93.69 333 THR A N 1
ATOM 2652 C CA . THR A 1 333 ? 2.301 -16.630 25.014 1.00 93.69 333 THR A CA 1
ATOM 2653 C C . THR A 1 333 ? 1.841 -16.262 23.606 1.00 93.69 333 THR A C 1
ATOM 2655 O O . THR A 1 333 ? 2.535 -16.605 22.657 1.00 93.69 333 THR A O 1
ATOM 2658 N N . ALA A 1 334 ? 0.680 -15.616 23.452 1.00 91.81 334 ALA A N 1
ATOM 2659 C CA . ALA A 1 334 ? 0.208 -15.102 22.169 1.00 91.81 334 ALA A CA 1
ATOM 2660 C C . ALA A 1 334 ? 1.243 -14.137 21.582 1.00 91.81 334 ALA A C 1
ATOM 2662 O O . ALA A 1 334 ? 1.831 -13.344 22.329 1.00 91.81 334 ALA A O 1
ATOM 2663 N N . GLN A 1 335 ? 1.445 -14.180 20.265 1.00 91.69 335 GLN A N 1
ATOM 2664 C CA . GLN A 1 335 ? 2.390 -13.290 19.595 1.00 91.69 335 GLN A CA 1
ATOM 2665 C C . GLN A 1 335 ? 2.111 -11.818 19.961 1.00 91.69 335 GLN A C 1
ATOM 2667 O O . GLN A 1 335 ? 0.968 -11.401 20.114 1.00 91.69 335 GLN A O 1
ATOM 2672 N N . ASP A 1 336 ? 3.153 -11.023 20.193 1.00 89.81 336 ASP A N 1
ATOM 2673 C CA . ASP A 1 336 ? 3.057 -9.600 20.567 1.00 89.81 336 ASP A CA 1
ATOM 2674 C C . ASP A 1 336 ? 3.828 -8.685 19.608 1.00 89.81 336 ASP A C 1
ATOM 2676 O O . ASP A 1 336 ? 4.089 -7.521 19.912 1.00 89.81 336 ASP A O 1
ATOM 2680 N N . ARG A 1 337 ? 4.204 -9.232 18.448 1.00 92.62 337 ARG A N 1
ATOM 2681 C CA . ARG A 1 337 ? 4.955 -8.547 17.398 1.00 92.62 337 ARG A CA 1
ATOM 2682 C C . ARG A 1 337 ? 4.132 -8.452 16.116 1.00 92.62 337 ARG A C 1
ATOM 2684 O O . ARG A 1 337 ? 3.433 -9.422 15.820 1.00 92.62 337 ARG A O 1
ATOM 2691 N N . PRO A 1 338 ? 4.274 -7.361 15.347 1.00 94.62 338 PRO A N 1
ATOM 2692 C CA . PRO A 1 338 ? 3.670 -7.222 14.029 1.00 94.62 338 PRO A CA 1
ATOM 2693 C C . PRO A 1 338 ? 3.893 -8.432 13.130 1.00 94.62 338 PRO A C 1
ATOM 2695 O O . PRO A 1 338 ? 5.003 -8.963 13.067 1.00 94.62 338 PRO A O 1
ATOM 2698 N N . ASN A 1 339 ? 2.869 -8.801 12.360 1.00 96.00 339 ASN A N 1
ATOM 2699 C CA . ASN A 1 339 ? 3.058 -9.652 11.183 1.00 96.00 339 ASN A CA 1
ATOM 2700 C C . ASN A 1 339 ? 3.667 -8.860 10.015 1.00 96.00 339 ASN A C 1
ATOM 2702 O O . ASN A 1 339 ? 4.452 -9.398 9.233 1.00 96.00 339 ASN A O 1
ATOM 2706 N N . ARG A 1 340 ? 3.325 -7.570 9.894 1.00 94.81 340 ARG A N 1
ATOM 2707 C CA . ARG A 1 340 ? 3.902 -6.658 8.900 1.00 94.81 340 ARG A CA 1
ATOM 2708 C C . ARG A 1 340 ? 5.253 -6.159 9.389 1.00 94.81 340 ARG A C 1
ATOM 2710 O O . ARG A 1 340 ? 5.328 -5.370 10.321 1.00 94.81 340 ARG A O 1
ATOM 2717 N N . ILE A 1 341 ? 6.324 -6.639 8.762 1.00 94.50 341 ILE A N 1
ATOM 2718 C CA . ILE A 1 341 ? 7.710 -6.354 9.175 1.00 94.50 341 ILE A CA 1
ATOM 2719 C C . ILE A 1 341 ? 8.590 -5.837 8.032 1.00 94.50 341 ILE A C 1
ATOM 2721 O O . ILE A 1 341 ? 9.811 -5.829 8.159 1.00 94.50 341 ILE A O 1
ATOM 2725 N N . GLN A 1 342 ? 7.994 -5.456 6.897 1.00 95.62 342 GLN A N 1
ATOM 2726 C CA . GLN A 1 342 ? 8.765 -4.999 5.744 1.00 95.62 342 GLN A CA 1
ATOM 2727 C C . GLN A 1 342 ? 9.535 -3.721 6.096 1.00 95.62 342 GLN A C 1
ATOM 2729 O O . GLN A 1 342 ? 8.963 -2.747 6.587 1.00 95.62 342 GLN A O 1
ATOM 2734 N N . ASP A 1 343 ? 10.834 -3.744 5.816 1.00 97.06 343 ASP A N 1
ATOM 2735 C CA . ASP A 1 343 ? 11.726 -2.603 5.950 1.00 97.06 343 ASP A CA 1
ATOM 2736 C C . ASP A 1 343 ? 12.681 -2.570 4.754 1.00 97.06 343 ASP A C 1
ATOM 2738 O O . ASP A 1 343 ? 13.710 -3.246 4.733 1.00 97.06 343 ASP A O 1
ATOM 2742 N N . ARG A 1 344 ? 12.348 -1.745 3.758 1.00 96.50 344 ARG A N 1
ATOM 2743 C CA . ARG A 1 344 ? 13.148 -1.564 2.539 1.00 96.50 344 ARG A CA 1
ATOM 2744 C C . ARG A 1 344 ? 14.542 -0.972 2.796 1.00 96.50 344 ARG A C 1
ATOM 2746 O O . ARG A 1 344 ? 15.375 -1.001 1.895 1.00 96.50 344 ARG A O 1
ATOM 2753 N N . THR A 1 345 ? 14.832 -0.443 3.991 1.00 95.50 345 THR A N 1
ATOM 2754 C CA . THR A 1 345 ? 16.172 0.081 4.327 1.00 95.50 345 THR A CA 1
ATOM 2755 C C . THR A 1 345 ? 17.170 -1.010 4.704 1.00 95.50 345 THR A C 1
ATOM 2757 O O . THR A 1 345 ? 18.376 -0.813 4.549 1.00 95.50 345 THR A O 1
ATOM 2760 N N . THR A 1 346 ? 16.683 -2.147 5.206 1.00 94.81 346 THR A N 1
ATOM 2761 C CA . THR A 1 346 ? 17.514 -3.249 5.718 1.00 94.81 346 THR A CA 1
ATOM 2762 C C . THR A 1 346 ? 17.212 -4.591 5.054 1.00 94.81 346 THR A C 1
ATOM 2764 O O . THR A 1 346 ? 17.833 -5.599 5.397 1.00 94.81 346 THR A O 1
ATOM 2767 N N . GLU A 1 347 ? 16.282 -4.614 4.095 1.00 91.75 347 GLU A N 1
ATOM 2768 C CA . GLU A 1 347 ? 15.870 -5.822 3.391 1.00 91.75 347 GLU A CA 1
ATOM 2769 C C . GLU A 1 347 ? 17.061 -6.509 2.714 1.00 91.75 347 GLU A C 1
ATOM 2771 O O . GLU A 1 347 ? 17.853 -5.907 1.986 1.00 91.75 347 GLU A O 1
ATOM 2776 N N . THR A 1 348 ? 17.171 -7.810 2.957 1.00 90.25 348 THR A N 1
ATOM 2777 C CA . THR A 1 348 ? 18.125 -8.685 2.283 1.00 90.25 348 THR A CA 1
ATOM 2778 C C . THR A 1 348 ? 17.360 -9.855 1.697 1.00 90.25 348 THR A C 1
ATOM 2780 O O . THR A 1 348 ? 16.376 -10.328 2.266 1.00 90.25 348 THR A O 1
ATOM 2783 N N . PHE A 1 349 ? 17.804 -10.322 0.538 1.00 90.62 349 PHE A N 1
ATOM 2784 C CA . PHE A 1 349 ? 17.104 -11.351 -0.212 1.00 90.62 349 PHE A CA 1
ATOM 2785 C C . PHE A 1 349 ? 17.954 -12.612 -0.258 1.00 90.62 349 PHE A C 1
ATOM 2787 O O . PHE A 1 349 ? 19.083 -12.606 -0.753 1.00 90.62 349 PHE A O 1
ATOM 2794 N N . ALA A 1 350 ? 17.400 -13.702 0.258 1.00 90.06 350 ALA A N 1
ATOM 2795 C CA . ALA A 1 350 ? 18.022 -15.009 0.152 1.00 90.06 350 ALA A CA 1
ATOM 2796 C C . ALA A 1 350 ? 17.859 -15.553 -1.287 1.00 90.06 350 ALA A C 1
ATOM 2798 O O . ALA A 1 350 ? 16.835 -15.268 -1.923 1.00 90.06 350 ALA A O 1
ATOM 2799 N N . PRO A 1 351 ? 18.818 -16.330 -1.829 1.00 85.88 351 PRO A N 1
ATOM 2800 C CA . PRO A 1 351 ? 18.701 -16.915 -3.169 1.00 85.88 351 PRO A CA 1
ATOM 2801 C C . PRO A 1 351 ? 17.394 -17.696 -3.392 1.00 85.88 351 PRO A C 1
ATOM 2803 O O . PRO A 1 351 ? 16.844 -17.697 -4.491 1.00 85.88 351 PRO A O 1
ATOM 2806 N N . GLU A 1 352 ? 16.851 -18.306 -2.338 1.00 90.12 352 GLU A N 1
ATOM 2807 C CA . GLU A 1 352 ? 15.642 -19.135 -2.329 1.00 90.12 352 GLU A CA 1
ATOM 2808 C C . GLU A 1 352 ? 14.364 -18.386 -2.731 1.00 90.12 352 GLU A C 1
ATOM 2810 O O . GLU A 1 352 ? 13.374 -19.022 -3.097 1.00 90.12 352 GLU A O 1
ATOM 2815 N N . VAL A 1 353 ? 14.377 -17.049 -2.702 1.00 90.38 353 VAL A N 1
ATOM 2816 C CA . VAL A 1 353 ? 13.276 -16.225 -3.221 1.00 90.38 353 VAL A CA 1
ATOM 2817 C C . VAL A 1 353 ? 13.082 -16.423 -4.729 1.00 90.38 353 VAL A C 1
ATOM 2819 O O . VAL A 1 353 ? 11.959 -16.285 -5.213 1.00 90.38 353 VAL A O 1
ATOM 2822 N N . SER A 1 354 ? 14.134 -16.780 -5.475 1.00 94.81 354 SER A N 1
ATOM 2823 C CA . SER A 1 354 ? 14.027 -16.968 -6.921 1.00 94.81 354 SER A CA 1
ATOM 2824 C C . SER A 1 354 ? 13.294 -18.257 -7.303 1.00 94.81 354 SER A C 1
ATOM 2826 O O . SER A 1 354 ? 13.490 -19.334 -6.729 1.00 94.81 354 SER A O 1
ATOM 2828 N N . THR A 1 355 ? 12.518 -18.167 -8.381 1.00 94.88 355 THR A N 1
ATOM 2829 C CA . THR A 1 355 ? 11.858 -19.288 -9.067 1.00 94.88 355 THR A CA 1
ATOM 2830 C C . THR A 1 355 ? 12.814 -20.394 -9.503 1.00 94.88 355 THR A C 1
ATOM 2832 O O . THR A 1 355 ? 12.387 -21.544 -9.662 1.00 94.88 355 THR A O 1
ATOM 2835 N N . LEU A 1 356 ? 14.102 -20.077 -9.680 1.00 94.19 356 LEU A N 1
ATOM 2836 C CA . LEU A 1 356 ? 15.150 -21.054 -9.956 1.00 94.19 356 LEU A CA 1
ATOM 2837 C C . LEU A 1 356 ? 15.187 -22.136 -8.870 1.00 94.19 356 LEU A C 1
ATOM 2839 O O . LEU A 1 356 ? 15.162 -23.328 -9.191 1.00 94.19 356 LEU A O 1
ATOM 2843 N N . HIS A 1 357 ? 15.176 -21.706 -7.605 1.00 92.81 357 HIS A N 1
ATOM 2844 C CA . HIS A 1 357 ? 15.283 -22.560 -6.422 1.00 92.81 357 HIS A CA 1
ATOM 2845 C C . HIS A 1 357 ? 13.914 -23.019 -5.917 1.00 92.81 357 HIS A C 1
ATOM 2847 O O . HIS A 1 357 ? 13.736 -24.193 -5.596 1.00 92.81 357 HIS A O 1
ATOM 2853 N N . ARG A 1 358 ? 12.930 -22.113 -5.891 1.00 89.94 358 ARG A N 1
ATOM 2854 C CA . ARG A 1 358 ? 11.590 -22.380 -5.349 1.00 89.94 358 ARG A CA 1
ATOM 2855 C C . ARG A 1 358 ? 10.766 -23.338 -6.212 1.00 89.94 358 ARG A C 1
ATOM 2857 O O . ARG A 1 358 ? 9.865 -24.000 -5.708 1.00 89.94 358 ARG A O 1
ATOM 2864 N N . ASN A 1 359 ? 11.058 -23.404 -7.515 1.00 87.38 359 ASN A N 1
ATOM 2865 C CA . ASN A 1 359 ? 10.308 -24.184 -8.506 1.00 87.38 359 ASN A CA 1
ATOM 2866 C C . ASN A 1 359 ? 8.793 -23.861 -8.535 1.00 87.38 359 ASN A C 1
ATOM 2868 O O . ASN A 1 359 ? 7.994 -24.672 -8.994 1.00 87.38 359 ASN A O 1
ATOM 2872 N N . SER A 1 360 ? 8.415 -22.668 -8.070 1.00 93.69 360 SER A N 1
ATOM 2873 C CA . SER A 1 360 ? 7.075 -22.085 -8.150 1.00 93.69 360 SER A CA 1
ATOM 2874 C C . SER A 1 360 ? 7.198 -20.575 -8.331 1.00 93.69 360 SER A C 1
ATOM 2876 O O . SER A 1 360 ? 8.061 -19.962 -7.697 1.00 93.69 360 SER A O 1
ATOM 2878 N N . PHE A 1 361 ? 6.320 -19.980 -9.133 1.00 94.94 361 PHE A N 1
ATOM 2879 C CA . PHE A 1 361 ? 6.219 -18.530 -9.272 1.00 94.94 361 PHE A CA 1
ATOM 2880 C C . PHE A 1 361 ? 5.402 -17.913 -8.132 1.00 94.94 361 PHE A C 1
ATOM 2882 O O . PHE A 1 361 ? 4.352 -18.438 -7.766 1.00 94.94 361 PHE A O 1
ATOM 2889 N N . VAL A 1 362 ? 5.910 -16.815 -7.574 1.00 94.38 362 VAL A N 1
ATOM 2890 C CA . VAL A 1 362 ? 5.233 -15.969 -6.587 1.00 94.38 362 VAL A CA 1
ATOM 2891 C C . VAL A 1 362 ? 5.588 -14.528 -6.918 1.00 94.38 362 VAL A C 1
ATOM 2893 O O . VAL A 1 362 ? 6.774 -14.232 -7.071 1.00 94.38 362 VAL A O 1
ATOM 2896 N N . ASN A 1 363 ? 4.573 -13.670 -7.017 1.00 96.12 363 ASN A N 1
ATOM 2897 C CA . ASN A 1 363 ? 4.751 -12.257 -7.326 1.00 96.12 363 ASN A CA 1
ATOM 2898 C C . ASN A 1 363 ? 5.633 -11.553 -6.285 1.00 96.12 363 ASN A C 1
ATOM 2900 O O . ASN A 1 363 ? 5.591 -11.861 -5.088 1.00 96.12 363 ASN A O 1
ATOM 2904 N N . ALA A 1 364 ? 6.445 -10.607 -6.735 1.00 96.56 364 ALA A N 1
ATOM 2905 C CA . ALA A 1 364 ? 7.250 -9.758 -5.884 1.00 96.56 364 ALA A CA 1
ATOM 2906 C C . ALA A 1 364 ? 6.327 -8.909 -4.994 1.00 96.56 364 ALA A C 1
ATOM 2908 O O . ALA A 1 364 ? 5.382 -8.313 -5.501 1.00 96.56 364 ALA A O 1
ATOM 2909 N N . PRO A 1 365 ? 6.579 -8.842 -3.675 1.00 96.62 365 PRO A N 1
ATOM 2910 C CA . PRO A 1 365 ? 5.760 -8.025 -2.796 1.00 96.62 365 PRO A CA 1
ATOM 2911 C C . PRO A 1 365 ? 5.992 -6.540 -3.077 1.00 96.62 365 PRO A C 1
ATOM 2913 O O . PRO A 1 365 ? 7.147 -6.084 -3.107 1.00 96.62 365 PRO A O 1
ATOM 2916 N N . ASP A 1 366 ? 4.900 -5.792 -3.199 1.00 96.69 366 ASP A N 1
ATOM 2917 C CA . ASP A 1 366 ? 4.918 -4.332 -3.277 1.00 96.69 366 ASP A CA 1
ATOM 2918 C C . ASP A 1 366 ? 5.412 -3.719 -1.964 1.00 96.69 366 ASP A C 1
ATOM 2920 O O . ASP A 1 366 ? 5.565 -4.395 -0.936 1.00 96.69 366 ASP A O 1
ATOM 2924 N N . THR A 1 367 ? 5.755 -2.437 -1.990 1.00 97.56 367 THR A N 1
ATOM 2925 C CA . THR A 1 367 ? 6.176 -1.715 -0.793 1.00 97.56 367 THR A CA 1
ATOM 2926 C C . THR A 1 367 ? 4.966 -1.327 0.055 1.00 97.56 367 THR A C 1
ATOM 2928 O O . THR A 1 367 ? 4.085 -0.593 -0.381 1.00 97.56 367 THR A O 1
ATOM 2931 N N . ASP A 1 368 ? 4.943 -1.793 1.302 1.00 97.19 368 ASP A N 1
ATOM 2932 C CA . ASP A 1 368 ? 3.931 -1.437 2.294 1.00 97.19 368 ASP A CA 1
ATOM 2933 C C . ASP A 1 368 ? 4.223 -0.035 2.849 1.00 97.19 368 ASP A C 1
ATOM 2935 O O . ASP A 1 368 ? 5.022 0.143 3.774 1.00 97.19 368 ASP A O 1
ATOM 2939 N N . TRP A 1 369 ? 3.608 0.989 2.257 1.00 96.38 369 TRP A N 1
ATOM 2940 C CA . TRP A 1 369 ? 3.815 2.390 2.644 1.00 96.38 369 TRP A CA 1
ATOM 2941 C C . TRP A 1 369 ? 3.247 2.741 4.026 1.00 96.38 369 TRP A C 1
ATOM 2943 O O . TRP A 1 369 ? 3.613 3.779 4.587 1.00 96.38 369 TRP A O 1
ATOM 2953 N N . SER A 1 370 ? 2.411 1.875 4.615 1.00 95.25 370 SER A N 1
ATOM 2954 C CA . SER A 1 370 ? 1.942 2.043 5.998 1.00 95.25 370 SER A CA 1
ATOM 2955 C C . SER A 1 370 ? 3.071 1.858 7.018 1.00 95.25 370 SER A C 1
ATOM 2957 O O . SER A 1 370 ? 2.990 2.357 8.137 1.00 95.25 370 SER A O 1
ATOM 2959 N N . MET A 1 371 ? 4.180 1.231 6.615 1.00 96.06 371 MET A N 1
ATOM 2960 C CA . MET A 1 371 ? 5.339 0.983 7.468 1.00 96.06 371 MET A CA 1
ATOM 2961 C C . MET A 1 371 ? 6.291 2.188 7.512 1.00 96.06 371 MET A C 1
ATOM 2963 O O . MET A 1 371 ? 6.890 2.580 6.507 1.00 96.06 371 MET A O 1
ATOM 2967 N N . ALA A 1 372 ? 6.530 2.736 8.708 1.00 95.94 372 ALA A N 1
ATOM 2968 C CA . ALA A 1 372 ? 7.417 3.887 8.906 1.00 95.94 372 ALA A CA 1
ATOM 2969 C C . ALA A 1 372 ? 8.841 3.743 8.310 1.00 95.94 372 ALA A C 1
ATOM 2971 O O . ALA A 1 372 ? 9.343 4.725 7.752 1.00 95.94 372 ALA A O 1
ATOM 2972 N N . PRO A 1 373 ? 9.522 2.575 8.376 1.00 97.75 373 PRO A N 1
ATOM 2973 C CA . PRO A 1 373 ? 10.816 2.399 7.712 1.00 97.75 373 PRO A CA 1
ATOM 2974 C C . PRO A 1 373 ? 10.764 2.612 6.194 1.00 97.75 373 PRO A C 1
ATOM 2976 O O . PRO A 1 373 ? 11.656 3.255 5.641 1.00 97.75 373 PRO A O 1
ATOM 2979 N N . ASN A 1 374 ? 9.689 2.176 5.534 1.00 98.19 374 ASN A N 1
ATOM 2980 C CA . ASN A 1 374 ? 9.516 2.325 4.089 1.00 98.19 374 ASN A CA 1
ATOM 2981 C C . ASN A 1 374 ? 9.280 3.784 3.683 1.00 98.19 374 ASN A C 1
ATOM 2983 O O . ASN A 1 374 ? 9.781 4.228 2.652 1.00 98.19 374 ASN A O 1
ATOM 2987 N N . ARG A 1 375 ? 8.597 4.572 4.521 1.00 97.69 375 ARG A N 1
ATOM 2988 C CA . ARG A 1 375 ? 8.446 6.022 4.299 1.00 97.69 375 ARG A CA 1
ATOM 2989 C C . ARG A 1 375 ? 9.771 6.765 4.432 1.00 97.69 375 ARG A C 1
ATOM 2991 O O . ARG A 1 375 ? 10.095 7.615 3.606 1.00 97.69 375 ARG A O 1
ATOM 2998 N N . ARG A 1 376 ? 10.585 6.406 5.434 1.00 97.50 376 ARG A N 1
ATOM 2999 C CA . ARG A 1 376 ? 11.949 6.947 5.569 1.00 97.50 376 ARG A CA 1
ATOM 3000 C C . ARG A 1 376 ? 12.808 6.579 4.365 1.00 97.50 376 ARG A C 1
ATOM 3002 O O . ARG A 1 376 ? 13.503 7.438 3.834 1.00 97.50 376 ARG A O 1
ATOM 3009 N N . TRP A 1 377 ? 12.723 5.335 3.903 1.00 98.06 377 TRP A N 1
ATOM 3010 C CA . TRP A 1 377 ? 13.384 4.893 2.680 1.00 98.06 377 TRP A CA 1
ATOM 3011 C C . TRP A 1 377 ? 12.953 5.721 1.459 1.00 98.06 377 TRP A C 1
ATOM 3013 O O . TRP A 1 377 ? 13.819 6.237 0.752 1.00 98.06 377 TRP A O 1
ATOM 3023 N N . ALA A 1 378 ? 11.651 5.954 1.264 1.00 98.12 378 ALA A N 1
ATOM 3024 C CA . ALA A 1 378 ? 11.149 6.816 0.192 1.00 98.12 378 ALA A CA 1
ATOM 3025 C C . ALA A 1 378 ? 11.720 8.239 0.255 1.00 98.12 378 ALA A C 1
ATOM 3027 O O . ALA A 1 378 ? 12.151 8.769 -0.769 1.00 98.12 378 ALA A O 1
ATOM 3028 N N . ALA A 1 379 ? 11.799 8.838 1.446 1.00 96.94 379 ALA A N 1
ATOM 3029 C CA . ALA A 1 379 ? 12.421 10.149 1.616 1.00 96.94 379 ALA A CA 1
ATOM 3030 C C . ALA A 1 379 ? 13.894 10.145 1.160 1.00 96.94 379 ALA A C 1
ATOM 3032 O O . ALA A 1 379 ? 14.308 11.052 0.443 1.00 96.94 379 ALA A O 1
ATOM 3033 N N . THR A 1 380 ? 14.665 9.091 1.467 1.00 97.38 380 THR A N 1
ATOM 3034 C CA . THR A 1 380 ? 16.060 8.988 0.988 1.00 97.38 380 THR A CA 1
ATOM 3035 C C . THR A 1 380 ? 16.174 8.855 -0.532 1.00 97.38 380 THR A C 1
ATOM 3037 O O . THR A 1 380 ? 17.126 9.369 -1.118 1.00 97.38 380 THR A O 1
ATOM 3040 N N . ILE A 1 381 ? 15.211 8.192 -1.183 1.00 97.81 381 ILE A N 1
ATOM 3041 C CA . ILE A 1 381 ? 15.149 8.105 -2.648 1.00 97.81 381 ILE A CA 1
ATOM 3042 C C . ILE A 1 381 ? 14.857 9.488 -3.220 1.00 97.81 381 ILE A C 1
ATOM 3044 O O . ILE A 1 381 ? 15.588 9.947 -4.095 1.00 97.81 381 ILE A O 1
ATOM 3048 N N . ARG A 1 382 ? 13.831 10.174 -2.700 1.00 95.56 382 ARG A N 1
ATOM 3049 C CA . ARG A 1 382 ? 13.492 11.538 -3.115 1.00 95.56 382 ARG A CA 1
ATOM 3050 C C . ARG A 1 382 ? 14.717 12.441 -3.010 1.00 95.56 382 ARG A C 1
ATOM 3052 O O . ARG A 1 382 ? 15.090 13.055 -3.998 1.00 95.56 382 ARG A O 1
ATOM 3059 N N . ASP A 1 383 ? 15.379 12.471 -1.859 1.00 94.56 383 ASP A N 1
ATOM 3060 C CA . ASP A 1 383 ? 16.516 13.366 -1.623 1.00 94.56 383 ASP A CA 1
ATOM 3061 C C . ASP A 1 383 ? 17.712 13.056 -2.543 1.00 94.56 383 ASP A C 1
ATOM 3063 O O . ASP A 1 383 ? 18.437 13.963 -2.947 1.00 94.56 383 ASP A O 1
ATOM 3067 N N . ARG A 1 384 ? 17.909 11.783 -2.917 1.00 94.06 384 ARG A N 1
ATOM 3068 C CA . ARG A 1 384 ? 18.962 11.361 -3.855 1.00 94.06 384 ARG A CA 1
ATOM 3069 C C . ARG A 1 384 ? 18.653 11.738 -5.306 1.00 94.06 384 ARG A C 1
ATOM 3071 O O . ARG A 1 384 ? 19.555 12.152 -6.032 1.00 94.06 384 ARG A O 1
ATOM 3078 N N . TRP A 1 385 ? 17.413 11.533 -5.746 1.00 94.56 385 TRP A N 1
ATOM 3079 C CA . TRP A 1 385 ? 17.036 11.601 -7.164 1.00 94.56 385 TRP A CA 1
ATOM 3080 C C . TRP A 1 385 ? 16.409 12.940 -7.571 1.00 94.56 385 TRP A C 1
ATOM 3082 O O . TRP A 1 385 ? 16.423 13.292 -8.750 1.00 94.56 385 TRP A O 1
ATOM 3092 N N . MET A 1 386 ? 15.932 13.737 -6.614 1.00 91.81 386 MET A N 1
ATOM 3093 C CA . MET A 1 386 ? 15.370 15.066 -6.850 1.00 91.81 386 MET A CA 1
ATOM 3094 C C . MET A 1 386 ? 16.477 16.100 -7.128 1.00 91.81 386 MET A C 1
ATOM 3096 O O . MET A 1 386 ? 16.869 16.877 -6.262 1.00 91.81 386 MET A O 1
ATOM 3100 N N . GLN A 1 387 ? 16.960 16.157 -8.372 1.00 88.81 387 GLN A N 1
ATOM 3101 C CA . GLN A 1 387 ? 17.992 17.119 -8.803 1.00 88.81 387 GLN A CA 1
ATOM 3102 C C . GLN A 1 387 ? 17.500 18.571 -8.754 1.00 88.81 387 GLN A C 1
ATOM 3104 O O . GLN A 1 387 ? 16.332 18.822 -9.014 1.00 88.81 387 GLN A O 1
ATOM 3109 N N . ALA A 1 388 ? 18.352 19.548 -8.466 1.00 87.12 388 ALA A N 1
ATOM 3110 C CA . ALA A 1 388 ? 18.018 20.971 -8.540 1.00 87.12 388 ALA A CA 1
ATOM 3111 C C . ALA A 1 388 ? 18.557 21.609 -9.840 1.00 87.12 388 ALA A C 1
ATOM 3113 O O . ALA A 1 388 ? 19.415 21.034 -10.519 1.00 87.12 388 ALA A O 1
ATOM 3114 N N . PRO A 1 389 ? 18.086 22.813 -10.218 1.00 85.94 389 PRO A N 1
ATOM 3115 C CA . PRO A 1 389 ? 18.692 23.561 -11.313 1.00 85.94 389 PRO A CA 1
ATOM 3116 C C . PRO A 1 389 ? 20.191 23.783 -11.068 1.00 85.94 389 PRO A C 1
ATOM 3118 O O . PRO A 1 389 ? 20.587 24.280 -10.015 1.00 85.94 389 PRO A O 1
ATOM 3121 N N . GLY A 1 390 ? 21.021 23.432 -12.051 1.00 82.88 390 GLY A N 1
ATOM 3122 C CA . GLY A 1 390 ? 22.478 23.575 -11.973 1.00 82.88 390 GLY A CA 1
ATOM 3123 C C . GLY A 1 390 ? 23.235 22.343 -11.467 1.00 82.88 390 GLY A C 1
ATOM 3124 O O . GLY A 1 390 ? 24.463 22.355 -11.520 1.00 82.88 390 GLY A O 1
ATOM 3125 N N . ASN A 1 391 ? 22.549 21.275 -11.038 1.00 89.75 391 ASN A N 1
ATOM 3126 C CA . ASN A 1 391 ? 23.188 19.968 -10.871 1.00 89.75 391 ASN A CA 1
ATOM 3127 C C . ASN A 1 391 ? 23.784 19.490 -12.205 1.00 89.75 391 ASN A C 1
ATOM 3129 O O . ASN A 1 391 ? 23.201 19.707 -13.269 1.00 89.75 391 ASN A O 1
ATOM 3133 N N . GLU A 1 392 ? 24.950 18.842 -12.151 1.00 93.12 392 GLU A N 1
ATOM 3134 C CA . GLU A 1 392 ? 25.567 18.258 -13.341 1.00 93.12 392 GLU A CA 1
ATOM 3135 C C . GLU A 1 392 ? 24.744 17.043 -13.807 1.00 93.12 392 GLU A C 1
ATOM 3137 O O . GLU A 1 392 ? 24.568 16.103 -13.027 1.00 93.12 392 GLU A O 1
ATOM 3142 N N . PRO A 1 393 ? 24.230 17.032 -15.053 1.00 94.62 393 PRO A N 1
ATOM 3143 C CA . PRO A 1 393 ? 23.438 15.912 -15.544 1.00 94.62 393 PRO A CA 1
ATOM 3144 C C . PRO A 1 393 ? 24.268 14.636 -15.664 1.00 94.62 393 PRO A C 1
ATOM 3146 O O . PRO A 1 393 ? 25.407 14.670 -16.145 1.00 94.62 393 PRO A O 1
ATOM 3149 N N . MET A 1 394 ? 23.667 13.489 -15.339 1.00 95.75 394 MET A N 1
ATOM 3150 C CA . MET A 1 394 ? 24.299 12.191 -15.583 1.00 95.75 394 MET A CA 1
ATOM 3151 C C . MET A 1 394 ? 24.576 12.010 -17.077 1.00 95.75 394 MET A C 1
ATOM 3153 O O . MET A 1 394 ? 23.666 12.112 -17.899 1.00 95.75 394 MET A O 1
ATOM 3157 N N . GLN A 1 395 ? 25.820 11.705 -17.437 1.00 97.75 395 GLN A N 1
ATOM 3158 C CA . GLN A 1 395 ? 26.166 11.381 -18.818 1.00 97.75 395 GLN A CA 1
ATOM 3159 C C . GLN A 1 395 ? 25.817 9.919 -19.110 1.00 97.75 395 GLN A C 1
ATOM 3161 O O . GLN A 1 395 ? 26.313 9.014 -18.439 1.00 97.75 395 GLN A O 1
ATOM 3166 N N . ILE A 1 396 ? 24.971 9.690 -20.112 1.00 98.38 396 ILE A N 1
ATOM 3167 C CA . ILE A 1 396 ? 24.470 8.368 -20.494 1.00 98.38 396 ILE A CA 1
ATOM 3168 C C . ILE A 1 396 ? 25.056 7.981 -21.862 1.00 98.38 396 ILE A C 1
ATOM 3170 O O . ILE A 1 396 ? 24.684 8.567 -22.886 1.00 98.38 396 ILE A O 1
ATOM 3174 N N . PRO A 1 397 ? 25.980 7.008 -21.920 1.00 98.44 397 PRO A N 1
ATOM 3175 C CA . PRO A 1 397 ? 26.567 6.559 -23.174 1.00 98.44 397 PRO A CA 1
ATOM 3176 C C . PRO A 1 397 ? 25.645 5.581 -23.921 1.00 98.44 397 PRO A C 1
ATOM 3178 O O . PRO A 1 397 ? 24.715 4.999 -23.363 1.00 98.44 397 PRO A O 1
ATOM 3181 N N . LEU A 1 398 ? 25.958 5.331 -25.193 1.00 98.50 398 LEU A N 1
ATOM 3182 C CA . LEU A 1 398 ? 25.519 4.113 -25.883 1.00 98.50 398 LEU A CA 1
ATOM 3183 C C . LEU A 1 398 ? 26.308 2.917 -25.340 1.00 98.50 398 LEU A C 1
ATOM 3185 O O . LEU A 1 398 ? 27.467 3.087 -24.968 1.00 98.50 398 LEU A O 1
ATOM 3189 N N . VAL A 1 399 ? 25.749 1.706 -25.389 1.00 98.62 399 VAL A N 1
ATOM 3190 C CA . VAL A 1 399 ? 26.505 0.466 -25.125 1.00 98.62 399 VAL A CA 1
ATOM 3191 C C . VAL A 1 399 ? 26.400 -0.454 -26.326 1.00 98.62 399 VAL A C 1
ATOM 3193 O O . VAL A 1 399 ? 25.361 -1.074 -26.553 1.00 98.62 399 VAL A O 1
ATOM 3196 N N . ILE A 1 400 ? 27.475 -0.510 -27.114 1.00 98.00 400 ILE A N 1
ATOM 3197 C CA . ILE A 1 400 ? 27.515 -1.200 -28.408 1.00 98.00 400 ILE A CA 1
ATOM 3198 C C . ILE A 1 400 ? 28.817 -1.982 -28.521 1.00 98.00 400 ILE A C 1
ATOM 3200 O O . ILE A 1 400 ? 29.907 -1.426 -28.383 1.00 98.00 400 ILE A O 1
ATOM 3204 N N . GLY A 1 401 ? 28.704 -3.283 -28.789 1.00 95.25 401 GLY A N 1
ATOM 3205 C CA . GLY A 1 401 ? 29.848 -4.190 -28.864 1.00 95.25 401 GLY A CA 1
ATOM 3206 C C . GLY A 1 401 ? 30.737 -4.154 -27.621 1.00 95.25 401 GLY A C 1
ATOM 3207 O O . GLY A 1 401 ? 31.960 -4.101 -27.738 1.00 95.25 401 GLY A O 1
ATOM 3208 N N . GLY A 1 402 ? 30.116 -4.106 -26.438 1.00 93.81 402 GLY A N 1
ATOM 3209 C CA . GLY A 1 402 ? 30.813 -4.128 -25.153 1.00 93.81 402 GLY A CA 1
ATOM 3210 C C . GLY A 1 402 ? 31.389 -2.782 -24.701 1.00 93.81 402 GLY A C 1
ATOM 3211 O O . GLY A 1 402 ? 31.780 -2.662 -23.541 1.00 93.81 402 GLY A O 1
ATOM 3212 N N . ALA A 1 403 ? 31.410 -1.769 -25.571 1.00 96.88 403 ALA A N 1
ATOM 3213 C CA . ALA A 1 403 ? 31.983 -0.458 -25.288 1.00 96.88 403 ALA A CA 1
ATOM 3214 C C . ALA A 1 403 ? 30.912 0.591 -24.962 1.00 96.88 403 ALA A C 1
ATOM 3216 O O . ALA A 1 403 ? 29.854 0.625 -25.594 1.00 96.88 403 ALA A O 1
ATOM 3217 N N . GLU A 1 404 ? 31.226 1.475 -24.013 1.00 98.06 404 GLU A N 1
ATOM 3218 C CA . GLU A 1 404 ? 30.472 2.705 -23.760 1.00 98.06 404 GLU A CA 1
ATOM 3219 C C . GLU A 1 404 ? 30.927 3.802 -24.734 1.00 98.06 404 GLU A C 1
ATOM 3221 O O . GLU A 1 404 ? 32.123 4.071 -24.856 1.00 98.06 404 GLU A O 1
ATOM 3226 N N . ILE A 1 405 ? 29.985 4.424 -25.449 1.00 97.69 405 ILE A N 1
ATOM 3227 C CA . ILE A 1 405 ? 30.267 5.429 -26.483 1.00 97.69 405 ILE A CA 1
ATOM 3228 C C . ILE A 1 405 ? 29.510 6.720 -26.164 1.00 97.69 405 ILE A C 1
ATOM 3230 O O . ILE A 1 405 ? 28.281 6.751 -26.193 1.00 97.69 405 ILE A O 1
ATOM 3234 N N . LEU A 1 406 ? 30.264 7.787 -25.897 1.00 94.88 406 LEU A N 1
ATOM 3235 C CA . LEU A 1 406 ? 29.747 9.144 -25.668 1.00 94.88 406 LEU A CA 1
ATOM 3236 C C . LEU A 1 406 ? 30.417 10.175 -26.588 1.00 94.88 406 LEU A C 1
ATOM 3238 O O . LEU A 1 406 ? 29.755 11.076 -27.095 1.00 94.88 406 LEU A O 1
ATOM 3242 N N . ALA A 1 407 ? 31.727 10.033 -26.814 1.00 92.00 407 ALA A N 1
ATOM 3243 C CA . ALA A 1 407 ? 32.501 10.935 -27.661 1.00 92.00 407 ALA A CA 1
ATOM 3244 C C . ALA A 1 407 ? 32.007 10.922 -29.117 1.00 92.00 407 ALA A C 1
ATOM 3246 O O . ALA A 1 407 ? 31.584 9.886 -29.632 1.00 92.00 407 ALA A O 1
ATOM 3247 N N . ASP A 1 408 ? 32.084 12.081 -29.773 1.00 93.25 408 ASP A N 1
ATOM 3248 C CA . ASP A 1 408 ? 31.712 12.278 -31.180 1.00 93.25 408 ASP A CA 1
ATOM 3249 C C . ASP A 1 408 ? 30.277 11.837 -31.517 1.00 93.25 408 ASP A C 1
ATOM 3251 O O . ASP A 1 408 ? 29.989 11.352 -32.616 1.00 93.25 408 ASP A O 1
ATOM 3255 N N . ARG A 1 409 ? 29.354 11.976 -30.559 1.00 96.00 409 ARG A N 1
ATOM 3256 C CA . ARG A 1 409 ? 27.924 11.725 -30.751 1.00 96.00 409 ARG A CA 1
ATOM 3257 C C . ARG A 1 409 ? 27.110 12.965 -30.437 1.00 96.00 409 ARG A C 1
ATOM 3259 O O . ARG A 1 409 ? 27.423 13.728 -29.525 1.00 96.00 409 ARG A O 1
ATOM 3266 N N . ALA A 1 410 ? 26.034 13.145 -31.199 1.00 96.19 410 ALA A N 1
ATOM 3267 C CA . ALA A 1 410 ? 24.982 14.063 -30.800 1.00 96.19 410 ALA A CA 1
ATOM 3268 C C . ALA A 1 410 ? 24.393 13.590 -29.466 1.00 96.19 410 ALA A C 1
ATOM 3270 O O . ALA A 1 410 ? 24.338 12.386 -29.200 1.00 96.19 410 ALA A O 1
ATOM 3271 N N . THR A 1 411 ? 23.958 14.534 -28.639 1.00 97.12 411 THR A N 1
ATOM 3272 C CA . THR A 1 411 ? 23.353 14.241 -27.339 1.00 97.12 411 THR A CA 1
ATOM 3273 C C . THR A 1 411 ? 21.973 14.871 -27.224 1.00 97.12 411 THR A C 1
ATOM 3275 O O . THR A 1 411 ? 21.666 15.834 -27.930 1.00 97.12 411 THR A O 1
ATOM 3278 N N . ALA A 1 412 ? 21.144 14.315 -26.347 1.00 96.62 412 ALA A N 1
ATOM 3279 C CA . ALA A 1 412 ? 19.847 14.863 -25.975 1.00 96.62 412 ALA A CA 1
ATOM 3280 C C . ALA A 1 412 ? 19.688 14.873 -24.448 1.00 96.62 412 ALA A C 1
ATOM 3282 O O . ALA A 1 412 ? 20.267 14.042 -23.745 1.00 96.62 412 ALA A O 1
ATOM 3283 N N . ASP A 1 413 ? 18.940 15.855 -23.949 1.00 96.06 413 ASP A N 1
ATOM 3284 C CA . ASP A 1 413 ? 18.702 16.065 -22.522 1.00 96.06 413 ASP A CA 1
ATOM 3285 C C . ASP A 1 413 ? 17.485 15.245 -22.057 1.00 96.06 413 ASP A C 1
ATOM 3287 O O . ASP A 1 413 ? 16.420 15.315 -22.668 1.00 96.06 413 ASP A O 1
ATOM 3291 N N . CYS A 1 414 ? 17.626 14.536 -20.939 1.00 95.81 414 CYS A N 1
ATOM 3292 C CA . CYS A 1 414 ? 16.529 13.986 -20.142 1.00 95.81 414 CYS A CA 1
ATOM 3293 C C . CYS A 1 414 ? 16.125 15.048 -19.114 1.00 95.81 414 CYS A C 1
ATOM 3295 O O . CYS A 1 414 ? 16.940 15.430 -18.267 1.00 95.81 414 CYS A O 1
ATOM 3297 N N . CYS A 1 415 ? 14.903 15.565 -19.214 1.00 94.50 415 CYS A N 1
ATOM 3298 C CA . CYS A 1 415 ? 14.416 16.654 -18.367 1.00 94.50 415 CYS A CA 1
ATOM 3299 C C . CYS A 1 415 ? 13.335 16.147 -17.414 1.00 94.50 415 CYS A C 1
ATOM 3301 O O . CYS A 1 415 ? 12.452 15.419 -17.847 1.00 94.50 415 CYS A O 1
ATOM 3303 N N . ASP A 1 416 ? 13.376 16.595 -16.159 1.00 94.75 416 ASP A N 1
ATOM 3304 C CA . ASP A 1 416 ? 12.359 16.268 -15.154 1.00 94.75 416 ASP A CA 1
ATOM 3305 C C . ASP A 1 416 ? 11.016 16.924 -15.535 1.00 94.75 416 ASP A C 1
ATOM 3307 O O . ASP A 1 416 ? 10.908 18.160 -15.489 1.00 94.75 416 ASP A O 1
ATOM 3311 N N . PRO A 1 417 ? 9.985 16.140 -15.907 1.00 93.44 417 PRO A N 1
ATOM 3312 C CA . PRO A 1 417 ? 8.716 16.690 -16.373 1.00 93.44 417 PRO A CA 1
ATOM 3313 C C . PRO A 1 417 ? 7.940 17.395 -15.253 1.00 93.44 417 PRO A C 1
ATOM 3315 O O . PRO A 1 417 ? 7.171 18.313 -15.537 1.00 93.44 417 PRO A O 1
ATOM 3318 N N . ASN A 1 418 ? 8.184 17.049 -13.983 1.00 90.50 418 ASN A N 1
ATOM 3319 C CA . ASN A 1 418 ? 7.551 17.702 -12.833 1.00 90.50 418 ASN A CA 1
ATOM 3320 C C . ASN A 1 418 ? 8.150 19.083 -12.543 1.00 90.50 418 ASN A C 1
ATOM 3322 O O . ASN A 1 418 ? 7.602 19.856 -11.756 1.00 90.50 418 ASN A O 1
ATOM 3326 N N . ARG A 1 419 ? 9.296 19.405 -13.156 1.00 87.69 419 ARG A N 1
ATOM 3327 C CA . ARG A 1 419 ? 10.019 20.672 -12.977 1.00 87.69 419 ARG A CA 1
ATOM 3328 C C . ARG A 1 419 ? 10.384 21.315 -14.309 1.00 87.69 419 ARG A C 1
ATOM 3330 O O . ARG A 1 419 ? 11.432 21.954 -14.441 1.00 87.69 419 ARG A O 1
ATOM 3337 N N . ALA A 1 420 ? 9.475 21.191 -15.275 1.00 81.56 420 ALA A N 1
ATOM 3338 C CA . ALA A 1 420 ? 9.611 21.745 -16.616 1.00 81.56 420 ALA A CA 1
ATOM 3339 C C . ALA A 1 420 ? 9.894 23.260 -16.611 1.00 81.56 420 ALA A C 1
ATOM 3341 O O . ALA A 1 420 ? 10.754 23.714 -17.366 1.00 81.56 420 ALA A O 1
ATOM 3342 N N . ASP A 1 421 ? 9.266 24.023 -15.707 1.00 87.38 421 ASP A N 1
ATOM 3343 C CA . ASP A 1 421 ? 9.464 25.478 -15.587 1.00 87.38 421 ASP A CA 1
ATOM 3344 C C . ASP A 1 421 ? 10.917 25.859 -15.278 1.00 87.38 421 ASP A C 1
ATOM 3346 O O . ASP A 1 421 ? 11.441 26.847 -15.792 1.00 87.38 421 ASP A O 1
ATOM 3350 N N . ALA A 1 422 ? 11.591 25.053 -14.456 1.00 87.75 422 ALA A N 1
ATOM 3351 C CA . ALA A 1 422 ? 12.990 25.254 -14.096 1.00 87.75 422 ALA A CA 1
ATOM 3352 C C . ALA A 1 422 ? 13.963 24.528 -15.044 1.00 87.75 422 ALA A C 1
ATOM 3354 O O . ALA A 1 422 ? 15.178 24.662 -14.885 1.00 87.75 422 ALA A O 1
ATOM 3355 N N . ARG A 1 423 ? 13.437 23.762 -16.015 1.00 89.44 423 ARG A N 1
ATOM 3356 C CA . ARG A 1 423 ? 14.171 22.939 -16.988 1.00 89.44 423 ARG A CA 1
ATOM 3357 C C . ARG A 1 423 ? 15.312 22.141 -16.342 1.00 89.44 423 ARG A C 1
ATOM 3359 O O . ARG A 1 423 ? 16.466 22.212 -16.765 1.00 89.44 423 ARG A O 1
ATOM 3366 N N . VAL A 1 424 ? 14.986 21.398 -15.287 1.00 93.94 424 VAL A N 1
ATOM 3367 C CA . VAL A 1 424 ? 15.954 20.540 -14.591 1.00 93.94 424 VAL A CA 1
ATOM 3368 C C . VAL A 1 424 ? 16.348 19.380 -15.508 1.00 93.94 424 VAL A C 1
ATOM 3370 O O . VAL A 1 424 ? 15.507 18.562 -15.868 1.00 93.94 424 VAL A O 1
ATOM 3373 N N . VAL A 1 425 ? 17.627 19.312 -15.884 1.00 95.19 425 VAL A N 1
ATOM 3374 C CA . VAL A 1 425 ? 18.183 18.233 -16.713 1.00 95.19 425 VAL A CA 1
ATOM 3375 C C . VAL A 1 425 ? 18.784 17.170 -15.797 1.00 95.19 425 VAL A C 1
ATOM 3377 O O . VAL A 1 425 ? 19.808 17.408 -15.160 1.00 95.19 425 VAL A O 1
ATOM 3380 N N . VAL A 1 426 ? 18.146 16.002 -15.723 1.00 95.12 426 VAL A N 1
ATOM 3381 C CA . VAL A 1 426 ? 18.563 14.895 -14.842 1.00 95.12 426 VAL A CA 1
ATOM 3382 C C . VAL A 1 426 ? 19.640 14.027 -15.492 1.00 95.12 426 VAL A C 1
ATOM 3384 O O . VAL A 1 426 ? 20.520 13.495 -14.814 1.00 95.12 426 VAL A O 1
ATOM 3387 N N . GLY A 1 427 ? 19.642 13.957 -16.823 1.00 96.19 427 GLY A N 1
ATOM 3388 C CA . GLY A 1 427 ? 20.655 13.252 -17.593 1.00 96.19 427 GLY A CA 1
ATOM 3389 C C . GLY A 1 427 ? 20.827 13.810 -18.994 1.00 96.19 427 GLY A C 1
ATOM 3390 O O . GLY A 1 427 ? 20.000 14.566 -19.491 1.00 96.19 427 GLY A O 1
ATOM 3391 N N . ARG A 1 428 ? 21.922 13.428 -19.642 1.00 97.25 428 ARG A N 1
ATOM 3392 C CA . ARG A 1 428 ? 22.207 13.727 -21.042 1.00 97.25 428 ARG A CA 1
ATOM 3393 C C . ARG A 1 428 ? 22.709 12.468 -21.715 1.00 97.25 428 ARG A C 1
ATOM 3395 O O . ARG A 1 428 ? 23.718 11.909 -21.291 1.00 97.25 428 ARG A O 1
ATOM 3402 N N . HIS A 1 429 ? 22.025 12.032 -22.762 1.00 98.00 429 HIS A N 1
ATOM 3403 C CA . HIS A 1 429 ? 22.324 10.768 -23.416 1.00 98.00 429 HIS A CA 1
ATOM 3404 C C . HIS A 1 429 ? 22.874 10.951 -24.826 1.00 98.00 429 HIS A C 1
ATOM 3406 O O . HIS A 1 429 ? 22.454 11.845 -25.560 1.00 98.00 429 HIS A O 1
ATOM 3412 N N . ALA A 1 430 ? 23.799 10.078 -25.221 1.00 97.94 430 ALA A N 1
ATOM 3413 C CA . ALA A 1 430 ? 24.250 9.971 -26.602 1.00 97.94 430 ALA A CA 1
ATOM 3414 C C . ALA A 1 430 ? 23.129 9.449 -27.517 1.00 97.94 430 ALA A C 1
ATOM 3416 O O . ALA A 1 430 ? 22.251 8.691 -27.096 1.00 97.94 430 ALA A O 1
ATOM 3417 N N . LEU A 1 431 ? 23.175 9.837 -28.791 1.00 97.75 431 LEU A N 1
ATOM 3418 C CA . LEU A 1 431 ? 22.293 9.346 -29.846 1.00 97.75 431 LEU A CA 1
ATOM 3419 C C . LEU A 1 431 ? 23.080 8.458 -30.807 1.00 97.75 431 LEU A C 1
ATOM 3421 O O . LEU A 1 431 ? 24.068 8.891 -31.405 1.00 97.75 431 LEU A O 1
ATOM 3425 N N . ALA A 1 432 ? 22.625 7.217 -30.978 1.00 97.88 432 ALA A N 1
ATOM 3426 C CA . ALA A 1 432 ? 23.235 6.293 -31.922 1.00 97.88 432 ALA A CA 1
ATOM 3427 C C . ALA A 1 432 ? 23.018 6.760 -33.362 1.00 97.88 432 ALA A C 1
ATOM 3429 O O . ALA A 1 432 ? 21.913 7.151 -33.742 1.00 97.88 432 ALA A O 1
ATOM 3430 N N . THR A 1 433 ? 24.074 6.665 -34.164 1.00 97.38 433 THR A N 1
ATOM 3431 C CA . THR A 1 433 ? 24.042 6.879 -35.613 1.00 97.38 433 THR A CA 1
ATOM 3432 C C . THR A 1 433 ? 23.594 5.611 -36.353 1.00 97.38 433 THR A C 1
ATOM 3434 O O . THR A 1 433 ? 23.472 4.531 -35.771 1.00 97.38 433 THR A O 1
ATOM 3437 N N . ALA A 1 434 ? 23.384 5.704 -37.670 1.00 95.62 434 ALA A N 1
ATOM 3438 C CA . ALA A 1 434 ? 23.120 4.528 -38.502 1.00 95.62 434 ALA A CA 1
ATOM 3439 C C . ALA A 1 434 ? 24.287 3.515 -38.490 1.00 95.62 434 ALA A C 1
ATOM 3441 O O . ALA A 1 434 ? 24.051 2.306 -38.542 1.00 95.62 434 ALA A O 1
ATOM 3442 N N . GLU A 1 435 ? 25.534 3.991 -38.383 1.00 96.19 435 GLU A N 1
ATOM 3443 C CA . GLU A 1 435 ? 26.721 3.134 -38.273 1.00 96.19 435 GLU A CA 1
ATOM 3444 C C . GLU A 1 435 ? 26.730 2.376 -36.940 1.00 96.19 435 GLU A C 1
ATOM 3446 O O . GLU A 1 435 ? 26.922 1.159 -36.914 1.00 96.19 435 GLU A O 1
ATOM 3451 N N . ASP A 1 436 ? 26.441 3.075 -35.841 1.00 97.69 436 ASP A N 1
ATOM 3452 C CA . ASP A 1 436 ? 26.309 2.474 -34.512 1.00 97.69 436 ASP A CA 1
ATOM 3453 C C . ASP A 1 436 ? 25.220 1.395 -34.491 1.00 97.69 436 ASP A C 1
ATOM 3455 O O . ASP A 1 436 ? 25.451 0.282 -34.018 1.00 97.69 436 ASP A O 1
ATOM 3459 N N . ALA A 1 437 ? 24.054 1.685 -35.078 1.00 96.50 437 ALA A N 1
ATOM 3460 C CA . ALA A 1 437 ? 22.966 0.721 -35.231 1.00 96.50 437 ALA A CA 1
ATOM 3461 C C . ALA A 1 437 ? 23.394 -0.513 -36.048 1.00 96.50 437 ALA A C 1
ATOM 3463 O O . ALA A 1 437 ? 23.044 -1.646 -35.707 1.00 96.50 437 ALA A O 1
ATOM 3464 N N . GLY A 1 438 ? 24.187 -0.315 -37.106 1.00 96.31 438 GLY A N 1
ATOM 3465 C CA . GLY A 1 438 ? 24.805 -1.395 -37.874 1.00 96.31 438 GLY A CA 1
ATOM 3466 C C . GLY A 1 438 ? 25.705 -2.280 -37.014 1.00 96.31 438 GLY A C 1
ATOM 3467 O O . GLY A 1 438 ? 25.500 -3.494 -36.961 1.00 96.31 438 GLY A O 1
ATOM 3468 N N . ARG A 1 439 ? 26.643 -1.667 -36.284 1.00 97.69 439 ARG A N 1
ATOM 3469 C CA . ARG A 1 439 ? 27.575 -2.361 -35.382 1.00 97.69 439 ARG A CA 1
ATOM 3470 C C . ARG A 1 439 ? 26.864 -3.113 -34.258 1.00 97.69 439 ARG A C 1
ATOM 3472 O O . ARG A 1 439 ? 27.292 -4.216 -33.909 1.00 97.69 439 ARG A O 1
ATOM 3479 N N . ALA A 1 440 ? 25.787 -2.547 -33.713 1.00 98.12 440 ALA A N 1
ATOM 3480 C CA . ALA A 1 440 ? 25.010 -3.176 -32.652 1.00 98.12 440 ALA A CA 1
ATOM 3481 C C . ALA A 1 440 ? 24.377 -4.489 -33.122 1.00 98.12 440 ALA A C 1
ATOM 3483 O O . ALA A 1 440 ? 24.559 -5.531 -32.490 1.00 98.12 440 ALA A O 1
ATOM 3484 N N . ARG A 1 441 ? 23.710 -4.472 -34.280 1.00 96.56 441 ARG A N 1
ATOM 3485 C CA . ARG A 1 441 ? 23.095 -5.680 -34.852 1.00 96.56 441 ARG A CA 1
ATOM 3486 C C . ARG A 1 441 ? 24.127 -6.721 -35.245 1.00 9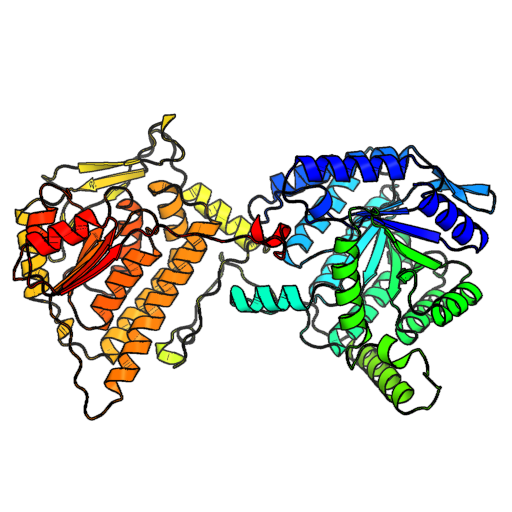6.56 441 ARG A C 1
ATOM 3488 O O . ARG A 1 441 ? 23.925 -7.888 -34.952 1.00 96.56 441 ARG A O 1
ATOM 3495 N N . GLU A 1 442 ? 25.237 -6.306 -35.853 1.00 98.06 442 GLU A N 1
ATOM 3496 C CA . GLU A 1 442 ? 26.312 -7.231 -36.224 1.00 98.06 442 GLU A CA 1
ATOM 3497 C C . GLU A 1 442 ? 26.910 -7.910 -34.986 1.00 98.06 442 GLU A C 1
ATOM 3499 O O . GLU A 1 442 ? 27.175 -9.108 -34.979 1.00 98.06 442 GLU A O 1
ATOM 3504 N N . THR A 1 443 ? 27.091 -7.169 -33.892 1.00 98.50 443 THR A N 1
ATOM 3505 C CA . THR A 1 443 ? 27.603 -7.753 -32.646 1.00 98.50 443 THR A CA 1
ATOM 3506 C C . THR A 1 443 ? 26.590 -8.696 -32.003 1.00 98.50 443 THR A C 1
ATOM 3508 O O . THR A 1 443 ? 26.962 -9.805 -31.623 1.00 98.50 443 THR A O 1
ATOM 3511 N N . ALA A 1 444 ? 25.310 -8.315 -31.964 1.00 98.19 444 ALA A N 1
ATOM 3512 C CA . ALA A 1 444 ? 24.246 -9.189 -31.477 1.00 98.19 444 ALA A CA 1
ATOM 3513 C C . ALA A 1 444 ? 24.127 -10.463 -32.333 1.00 98.19 444 ALA A C 1
ATOM 3515 O O . ALA A 1 444 ? 23.937 -11.553 -31.796 1.00 98.19 444 ALA A O 1
ATOM 3516 N N . HIS A 1 445 ? 24.275 -10.337 -33.655 1.00 98.06 445 HIS A N 1
ATOM 3517 C CA . HIS A 1 445 ? 24.202 -11.448 -34.595 1.00 98.06 445 HIS A CA 1
ATOM 3518 C C . HIS A 1 445 ? 25.396 -12.394 -34.472 1.00 98.06 445 HIS A C 1
ATOM 3520 O O . HIS A 1 445 ? 25.198 -13.605 -34.532 1.00 98.06 445 HIS A O 1
ATOM 3526 N N . ARG A 1 446 ? 26.615 -11.878 -34.264 1.00 98.06 446 ARG A N 1
ATOM 3527 C CA . ARG A 1 446 ? 27.809 -12.706 -34.030 1.00 98.06 446 ARG A CA 1
ATOM 3528 C C . ARG A 1 446 ? 27.793 -13.403 -32.672 1.00 98.06 446 ARG A C 1
ATOM 3530 O O . ARG A 1 446 ? 28.327 -14.500 -32.585 1.00 98.06 446 ARG A O 1
ATOM 3537 N N . ASP A 1 447 ? 27.173 -12.790 -31.658 1.00 98.25 447 ASP A N 1
ATOM 3538 C CA . ASP A 1 447 ? 27.064 -13.324 -30.290 1.00 98.25 447 ASP A CA 1
ATOM 3539 C C . ASP A 1 447 ? 28.427 -13.784 -29.728 1.00 98.25 447 ASP A C 1
ATOM 3541 O O . ASP A 1 447 ? 28.629 -14.971 -29.465 1.00 98.25 447 ASP A O 1
ATOM 3545 N N . PRO A 1 448 ? 29.405 -12.866 -29.584 1.00 97.88 448 PRO A N 1
ATOM 3546 C CA . PRO A 1 448 ? 30.784 -13.223 -29.237 1.00 97.88 448 PRO A CA 1
ATOM 3547 C C . PRO A 1 448 ? 30.922 -13.909 -27.870 1.00 97.88 448 PRO A C 1
ATOM 3549 O O . PRO A 1 448 ? 31.889 -14.634 -27.659 1.00 97.88 448 PRO A O 1
ATOM 3552 N N . ASP A 1 449 ? 29.954 -13.707 -26.972 1.00 97.69 449 ASP A N 1
ATOM 3553 C CA . ASP A 1 449 ? 29.934 -14.305 -25.632 1.00 97.69 449 ASP A CA 1
ATOM 3554 C C . ASP A 1 449 ? 29.075 -15.581 -25.558 1.00 97.69 449 ASP A C 1
ATOM 3556 O O . ASP A 1 449 ? 28.937 -16.179 -24.492 1.00 97.69 449 ASP A O 1
ATOM 3560 N N . GLY A 1 450 ? 28.508 -16.020 -26.688 1.00 97.25 450 GLY A N 1
ATOM 3561 C CA . GLY A 1 450 ? 27.830 -17.308 -26.821 1.00 97.25 450 GLY A CA 1
ATOM 3562 C C . GLY A 1 450 ? 26.533 -17.442 -26.023 1.00 97.25 450 GLY A C 1
ATOM 3563 O O . GLY A 1 450 ? 26.210 -18.551 -25.591 1.00 97.25 450 GLY A O 1
ATOM 3564 N N . TRP A 1 451 ? 25.772 -16.357 -25.833 1.00 98.31 451 TRP A N 1
ATOM 3565 C CA . TRP A 1 451 ? 24.510 -16.384 -25.084 1.00 98.31 451 TRP A CA 1
ATOM 3566 C C . TRP A 1 451 ? 23.515 -17.399 -25.650 1.00 98.31 451 TRP A C 1
ATOM 3568 O O . TRP A 1 451 ? 22.869 -18.138 -24.904 1.00 98.31 451 TRP A O 1
ATOM 3578 N N . ARG A 1 452 ? 23.405 -17.471 -26.981 1.00 96.62 452 ARG A N 1
ATOM 3579 C CA . ARG A 1 452 ? 22.447 -18.351 -27.669 1.00 96.62 452 ARG A CA 1
ATOM 3580 C C . ARG A 1 452 ? 22.810 -19.832 -27.540 1.00 96.62 452 ARG A C 1
ATOM 3582 O O . ARG A 1 452 ? 21.955 -20.686 -27.756 1.00 96.62 452 ARG A O 1
ATOM 3589 N N . SER A 1 453 ? 24.056 -20.127 -27.166 1.00 95.88 453 SER A N 1
ATOM 3590 C CA . SER A 1 453 ? 24.558 -21.483 -26.926 1.00 95.88 453 SER A CA 1
ATOM 3591 C C . SER A 1 453 ? 24.337 -21.962 -25.488 1.00 95.88 453 SER A C 1
ATOM 3593 O O . SER A 1 453 ? 24.496 -23.152 -25.219 1.00 95.88 453 SER A O 1
ATOM 3595 N N . LEU A 1 454 ? 23.986 -21.067 -24.555 1.00 96.75 454 LEU A N 1
ATOM 3596 C CA . LEU A 1 454 ? 23.667 -21.445 -23.177 1.00 96.75 454 LEU A CA 1
ATOM 3597 C C . LEU A 1 454 ? 22.395 -22.294 -23.130 1.00 96.75 454 LEU A C 1
ATOM 3599 O O . LEU A 1 454 ? 21.447 -22.042 -23.874 1.00 96.75 454 LEU A O 1
ATOM 3603 N N . SER A 1 455 ? 22.330 -23.254 -22.210 1.00 94.69 455 SER A N 1
ATOM 3604 C CA . SER A 1 455 ? 21.098 -24.002 -21.937 1.00 94.69 455 SER A CA 1
ATOM 3605 C C . SER A 1 455 ? 20.029 -23.116 -21.283 1.00 94.69 455 SER A C 1
ATOM 3607 O O . SER A 1 455 ? 20.332 -22.062 -20.716 1.00 94.69 455 SER A O 1
ATOM 3609 N N . ALA A 1 456 ? 18.765 -23.551 -21.310 1.00 94.50 456 ALA A N 1
ATOM 3610 C CA . ALA A 1 456 ? 17.684 -22.853 -20.608 1.00 94.50 456 ALA A CA 1
ATOM 3611 C C . ALA A 1 456 ? 17.988 -22.676 -19.108 1.00 94.50 456 ALA A C 1
ATOM 3613 O O . ALA A 1 456 ? 17.752 -21.603 -18.556 1.00 94.50 456 ALA A O 1
ATOM 3614 N N . ALA A 1 457 ? 18.582 -23.692 -18.472 1.00 94.75 457 ALA A N 1
ATOM 3615 C CA . ALA A 1 457 ? 18.997 -23.639 -17.071 1.00 94.75 457 ALA A CA 1
ATOM 3616 C C . ALA A 1 457 ? 20.092 -22.587 -16.819 1.00 94.75 457 ALA A C 1
ATOM 3618 O O . ALA A 1 457 ? 19.953 -21.772 -15.912 1.00 94.75 457 ALA A O 1
ATOM 3619 N N . GLN A 1 458 ? 21.130 -22.535 -17.661 1.00 96.94 458 GLN A N 1
ATOM 3620 C CA . GLN A 1 458 ? 22.205 -21.540 -17.535 1.00 96.94 458 GLN A CA 1
ATOM 3621 C C . GLN A 1 458 ? 21.688 -20.108 -17.726 1.00 96.94 458 GLN A C 1
ATOM 3623 O O . GLN A 1 458 ? 22.101 -19.192 -17.016 1.00 96.94 458 GLN A O 1
ATOM 3628 N N . ARG A 1 459 ? 20.745 -19.899 -18.654 1.00 97.88 459 ARG A N 1
ATOM 3629 C CA . ARG A 1 459 ? 20.093 -18.591 -18.815 1.00 97.88 459 ARG A CA 1
ATOM 3630 C C . ARG A 1 459 ? 19.219 -18.245 -17.609 1.00 97.88 459 ARG A C 1
ATOM 3632 O O . ARG A 1 459 ? 19.245 -17.097 -17.174 1.00 97.88 459 ARG A O 1
ATOM 3639 N N . HIS A 1 460 ? 18.497 -19.213 -17.034 1.00 97.38 460 HIS A N 1
ATOM 3640 C CA . HIS A 1 460 ? 17.725 -19.005 -15.800 1.00 97.38 460 HIS A CA 1
ATOM 3641 C C . HIS A 1 460 ? 18.634 -18.591 -14.640 1.00 97.38 460 HIS A C 1
ATOM 3643 O O . HIS A 1 460 ? 18.304 -17.644 -13.943 1.00 97.38 460 HIS A O 1
ATOM 3649 N N . GLU A 1 461 ? 19.809 -19.199 -14.472 1.00 97.69 461 GLU A N 1
ATOM 3650 C CA . GLU A 1 461 ? 20.772 -18.790 -13.436 1.00 97.69 461 GLU A CA 1
ATOM 3651 C C . GLU A 1 461 ? 21.198 -17.320 -13.558 1.00 97.69 461 GLU A C 1
ATOM 3653 O O . GLU A 1 461 ? 21.308 -16.617 -12.553 1.00 97.69 461 GLU A O 1
ATOM 3658 N N . VAL A 1 462 ? 21.431 -16.834 -14.781 1.00 98.44 462 VAL A N 1
ATOM 3659 C CA . VAL A 1 462 ? 21.765 -15.421 -15.020 1.00 98.44 462 VAL A CA 1
ATOM 3660 C C . VAL A 1 462 ? 20.558 -14.526 -14.740 1.00 98.44 462 VAL A C 1
ATOM 3662 O O . VAL A 1 462 ? 20.688 -13.524 -14.042 1.00 98.44 462 VAL A O 1
ATOM 3665 N N . LEU A 1 463 ? 19.376 -14.887 -15.241 1.00 98.62 463 LEU A N 1
ATOM 3666 C CA . LEU A 1 463 ? 18.160 -14.086 -15.071 1.00 98.62 463 LEU A CA 1
ATOM 3667 C C . LEU A 1 463 ? 17.646 -14.077 -13.621 1.00 98.62 463 LEU A C 1
ATOM 3669 O O . LEU A 1 463 ? 17.099 -13.073 -13.180 1.00 98.62 463 LEU A O 1
ATOM 3673 N N . ALA A 1 464 ? 17.921 -15.120 -12.837 1.00 98.25 464 ALA A N 1
ATOM 3674 C CA . ALA A 1 464 ? 17.697 -15.121 -11.393 1.00 98.25 464 ALA A CA 1
ATOM 3675 C C . ALA A 1 464 ? 18.572 -14.072 -10.683 1.00 98.25 464 ALA A C 1
ATOM 3677 O O . ALA A 1 464 ? 18.105 -13.381 -9.777 1.00 98.25 464 ALA A O 1
ATOM 3678 N N . ARG A 1 465 ? 19.825 -13.881 -11.129 1.00 98.50 465 ARG A N 1
ATOM 3679 C CA . ARG A 1 465 ? 20.669 -12.773 -10.646 1.00 98.50 465 ARG A CA 1
ATOM 3680 C C . ARG A 1 465 ? 20.149 -11.415 -11.105 1.00 98.50 465 ARG A C 1
ATOM 3682 O O . ARG A 1 465 ? 20.220 -10.471 -10.331 1.00 98.50 465 ARG A O 1
ATOM 3689 N N . VAL A 1 466 ? 19.581 -11.313 -12.310 1.00 98.81 466 VAL A N 1
ATOM 3690 C CA . VAL A 1 466 ? 18.904 -10.081 -12.759 1.00 98.81 466 VAL A CA 1
ATOM 3691 C C . VAL A 1 466 ? 17.740 -9.752 -11.828 1.00 98.81 466 VAL A C 1
ATOM 3693 O O . VAL A 1 466 ? 17.665 -8.632 -11.339 1.00 98.81 466 VAL A O 1
ATOM 3696 N N . ALA A 1 467 ? 16.877 -10.721 -11.515 1.00 98.69 467 ALA A N 1
ATOM 3697 C CA . ALA A 1 467 ? 15.777 -10.518 -10.575 1.00 98.69 467 ALA A CA 1
ATOM 3698 C C . ALA A 1 467 ? 16.277 -10.071 -9.189 1.00 98.69 467 ALA A C 1
ATOM 3700 O O . ALA A 1 467 ? 15.632 -9.263 -8.524 1.00 98.69 467 ALA A O 1
ATOM 3701 N N . MET A 1 468 ? 17.438 -10.566 -8.747 1.00 97.81 468 MET A N 1
ATOM 3702 C CA . MET A 1 468 ? 18.082 -10.109 -7.514 1.00 97.81 468 MET A CA 1
ATOM 3703 C C . MET A 1 468 ? 18.566 -8.654 -7.606 1.00 97.81 468 MET A C 1
ATOM 3705 O O . MET A 1 468 ? 18.279 -7.863 -6.713 1.00 97.81 468 MET A O 1
ATOM 3709 N N . GLU A 1 469 ? 19.234 -8.279 -8.699 1.00 98.31 469 GLU A N 1
ATOM 3710 C CA . GLU A 1 469 ? 19.674 -6.898 -8.939 1.00 98.31 469 GLU A CA 1
ATOM 3711 C C . GLU A 1 469 ? 18.499 -5.918 -9.038 1.00 98.31 469 GLU A C 1
ATOM 3713 O O . GLU A 1 469 ? 18.599 -4.794 -8.553 1.00 98.31 469 GLU A O 1
ATOM 3718 N N . LEU A 1 470 ? 17.366 -6.326 -9.619 1.00 98.75 470 LEU A N 1
ATOM 3719 C CA . LEU A 1 470 ? 16.154 -5.500 -9.663 1.00 98.75 470 LEU A CA 1
ATOM 3720 C C . LEU A 1 470 ? 15.579 -5.266 -8.259 1.00 98.75 470 LEU A C 1
ATOM 3722 O O . LEU A 1 470 ? 15.190 -4.145 -7.937 1.00 98.75 470 LEU A O 1
ATOM 3726 N N . ARG A 1 471 ? 15.577 -6.295 -7.398 1.00 98.06 471 ARG A N 1
ATOM 3727 C CA . ARG A 1 471 ? 15.146 -6.177 -5.995 1.00 98.06 471 ARG A CA 1
ATOM 3728 C C . ARG A 1 471 ? 16.022 -5.206 -5.210 1.00 98.06 471 ARG A C 1
ATOM 3730 O O . ARG A 1 471 ? 15.497 -4.318 -4.545 1.00 98.06 471 ARG A O 1
ATOM 3737 N N . THR A 1 472 ? 17.343 -5.346 -5.309 1.00 96.56 472 THR A N 1
ATOM 3738 C CA . THR A 1 472 ? 18.292 -4.477 -4.594 1.00 96.56 472 THR A CA 1
ATOM 3739 C C . THR A 1 472 ? 18.314 -3.053 -5.151 1.00 96.56 472 THR A C 1
ATOM 3741 O O . THR A 1 472 ? 18.519 -2.105 -4.397 1.00 96.56 472 THR A O 1
ATOM 3744 N N . SER A 1 473 ? 18.043 -2.886 -6.448 1.00 97.94 473 SER A N 1
ATOM 3745 C CA . SER A 1 473 ? 18.016 -1.582 -7.126 1.00 97.94 473 SER A CA 1
ATOM 3746 C C . SER A 1 473 ? 16.635 -0.921 -7.128 1.00 97.94 473 SER A C 1
ATOM 3748 O O . SER A 1 473 ? 16.471 0.116 -7.767 1.00 97.94 473 SER A O 1
ATOM 3750 N N . ARG A 1 474 ? 15.637 -1.477 -6.419 1.00 98.50 474 ARG A N 1
ATOM 3751 C CA . ARG A 1 474 ? 14.245 -0.989 -6.429 1.00 98.50 474 ARG A CA 1
ATOM 3752 C C . ARG A 1 474 ? 14.145 0.516 -6.190 1.00 98.50 474 ARG A C 1
ATOM 3754 O O . ARG A 1 474 ? 13.466 1.207 -6.940 1.00 98.50 474 ARG A O 1
ATOM 3761 N N . GLY A 1 475 ? 14.856 1.031 -5.187 1.00 98.25 475 GLY A N 1
ATOM 3762 C CA . GLY A 1 475 ? 14.821 2.458 -4.864 1.00 98.25 475 GLY A CA 1
ATOM 3763 C C . GLY A 1 475 ? 15.420 3.345 -5.958 1.00 98.25 475 GLY A C 1
ATOM 3764 O O . GLY A 1 475 ? 14.900 4.423 -6.227 1.00 98.25 475 GLY A O 1
ATOM 3765 N N . ASP A 1 476 ? 16.474 2.876 -6.627 1.00 98.25 476 ASP A N 1
ATOM 3766 C CA . ASP A 1 476 ? 17.108 3.604 -7.727 1.00 98.25 476 ASP A CA 1
ATOM 3767 C C . ASP A 1 476 ? 16.253 3.571 -9.002 1.00 98.25 476 ASP A C 1
ATOM 3769 O O . ASP A 1 476 ? 16.174 4.570 -9.710 1.00 98.25 476 ASP A O 1
ATOM 3773 N N . LEU A 1 477 ? 15.543 2.468 -9.262 1.00 98.81 477 LEU A N 1
ATOM 3774 C CA . LEU A 1 477 ? 14.573 2.377 -10.358 1.00 98.81 477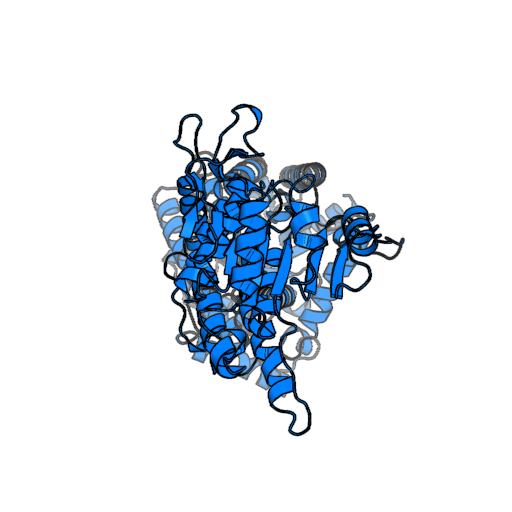 LEU A CA 1
ATOM 3775 C C . LEU A 1 477 ? 13.370 3.307 -10.130 1.00 98.81 477 LEU A C 1
ATOM 3777 O O . LEU A 1 477 ? 13.003 4.047 -11.041 1.00 98.81 477 LEU A O 1
ATOM 3781 N N . ILE A 1 478 ? 12.808 3.328 -8.913 1.00 98.69 478 ILE A N 1
ATOM 3782 C CA . ILE A 1 478 ? 11.728 4.257 -8.529 1.00 98.69 478 ILE A CA 1
ATOM 3783 C C . ILE A 1 478 ? 12.186 5.707 -8.702 1.00 98.69 478 ILE A C 1
ATOM 3785 O O . ILE A 1 478 ? 11.501 6.504 -9.341 1.00 98.69 478 ILE A O 1
ATOM 3789 N N . GLY A 1 479 ? 13.357 6.046 -8.156 1.00 98.12 479 GLY A N 1
ATOM 3790 C CA . GLY A 1 479 ? 13.909 7.394 -8.236 1.00 98.12 479 GLY A CA 1
ATOM 3791 C C . GLY A 1 479 ? 14.182 7.843 -9.671 1.00 98.12 479 GLY A C 1
ATOM 3792 O O . GLY A 1 479 ? 13.860 8.976 -10.026 1.00 98.12 479 GLY A O 1
ATOM 3793 N N . ALA A 1 480 ? 14.709 6.951 -10.514 1.00 98.00 480 ALA A N 1
ATOM 3794 C CA . ALA A 1 480 ? 14.947 7.241 -11.922 1.00 98.00 480 ALA A CA 1
ATOM 3795 C C . ALA A 1 480 ? 13.643 7.487 -12.694 1.00 98.00 480 ALA A C 1
ATOM 3797 O O . ALA A 1 480 ? 13.548 8.494 -13.391 1.00 98.00 480 ALA A O 1
ATOM 3798 N N . ALA A 1 481 ? 12.621 6.643 -12.515 1.00 98.25 481 ALA A N 1
ATOM 3799 C CA . ALA A 1 481 ? 11.322 6.831 -13.166 1.00 98.25 481 ALA A CA 1
ATOM 3800 C C . ALA A 1 481 ? 10.611 8.112 -12.701 1.00 98.25 481 ALA A C 1
ATOM 3802 O O . ALA A 1 481 ? 10.018 8.828 -13.511 1.00 98.25 481 ALA A O 1
ATOM 3803 N N . ALA A 1 482 ? 10.709 8.454 -11.415 1.00 97.19 482 ALA A N 1
ATOM 3804 C CA . ALA A 1 482 ? 10.174 9.713 -10.904 1.00 97.19 482 ALA A CA 1
ATOM 3805 C C . ALA A 1 482 ? 10.862 10.934 -11.539 1.00 97.19 482 ALA A C 1
ATOM 3807 O O . ALA A 1 482 ? 10.192 11.900 -11.901 1.00 97.19 482 ALA A O 1
ATOM 3808 N N . ALA A 1 483 ? 12.187 10.878 -11.704 1.00 95.56 483 ALA A N 1
ATOM 3809 C CA . ALA A 1 483 ? 12.994 11.972 -12.239 1.00 95.56 483 ALA A CA 1
ATOM 3810 C C . ALA A 1 483 ? 12.943 12.107 -13.774 1.00 95.56 483 ALA A C 1
ATOM 3812 O O . ALA A 1 483 ? 13.173 13.198 -14.284 1.00 95.56 483 ALA A O 1
ATOM 3813 N N . ASP A 1 484 ? 12.682 11.021 -14.505 1.00 95.12 484 ASP A N 1
ATOM 3814 C CA . ASP A 1 484 ? 12.725 10.971 -15.977 1.00 95.12 484 ASP A CA 1
ATOM 3815 C C . ASP A 1 484 ? 11.326 11.055 -16.603 1.00 95.12 484 ASP A C 1
ATOM 3817 O O . ASP A 1 484 ? 11.102 11.825 -17.530 1.00 95.12 484 ASP A O 1
ATOM 3821 N N . THR A 1 485 ? 10.352 10.309 -16.064 1.00 96.44 485 THR A N 1
ATOM 3822 C CA . THR A 1 485 ? 8.998 10.200 -16.643 1.00 96.44 485 THR A CA 1
ATOM 3823 C C . THR A 1 485 ? 7.903 10.774 -15.751 1.00 96.44 485 THR A C 1
ATOM 3825 O O . THR A 1 485 ? 6.728 10.715 -16.105 1.00 96.44 485 THR A O 1
ATOM 3828 N N . GLY A 1 486 ? 8.260 11.300 -14.578 1.00 95.81 486 GLY A N 1
ATOM 3829 C CA . GLY A 1 486 ? 7.321 11.915 -13.644 1.00 95.81 486 GLY A CA 1
ATOM 3830 C C . GLY A 1 486 ? 6.423 10.937 -12.889 1.00 95.81 486 GLY A C 1
ATOM 3831 O O . GLY A 1 486 ? 5.419 11.360 -12.323 1.00 95.81 486 GLY A O 1
ATOM 3832 N N . LYS A 1 487 ? 6.772 9.644 -12.861 1.00 96.25 487 LYS A N 1
ATOM 3833 C CA . LYS A 1 487 ? 6.016 8.625 -12.118 1.00 96.25 487 LYS A CA 1
ATOM 3834 C C . LYS A 1 487 ? 5.969 8.964 -10.630 1.00 96.25 487 LYS A C 1
ATOM 3836 O O . LYS A 1 487 ? 6.993 9.290 -10.026 1.00 96.25 487 LYS A O 1
ATOM 3841 N N . VAL A 1 488 ? 4.799 8.820 -10.014 1.00 96.00 488 VAL A N 1
ATOM 3842 C CA . VAL A 1 488 ? 4.707 8.841 -8.549 1.00 96.00 488 VAL A CA 1
ATOM 3843 C C . VAL A 1 488 ? 5.209 7.515 -7.977 1.00 96.00 488 VAL A C 1
ATOM 3845 O O . VAL A 1 488 ? 5.203 6.485 -8.649 1.00 96.00 488 VAL A O 1
ATOM 3848 N N . PHE A 1 489 ? 5.658 7.520 -6.722 1.00 97.19 489 PHE A N 1
ATOM 3849 C CA . PHE A 1 489 ? 6.312 6.354 -6.112 1.00 97.19 489 PHE A CA 1
ATOM 3850 C C . PHE A 1 489 ? 5.394 5.130 -6.059 1.00 97.19 489 PHE A C 1
ATOM 3852 O O . PHE A 1 489 ? 5.862 4.015 -6.259 1.00 97.19 489 PHE A O 1
ATOM 3859 N N . THR A 1 490 ? 4.095 5.338 -5.838 1.00 95.69 490 THR A N 1
ATOM 3860 C CA . THR A 1 490 ? 3.086 4.271 -5.828 1.00 95.69 490 THR A CA 1
ATOM 3861 C C . THR A 1 490 ? 2.898 3.619 -7.198 1.00 95.69 490 THR A C 1
ATOM 3863 O O . THR A 1 490 ? 2.598 2.435 -7.258 1.00 95.69 490 THR A O 1
ATOM 3866 N N . GLU A 1 491 ? 3.125 4.347 -8.294 1.00 97.12 491 GLU A N 1
ATOM 3867 C CA . GLU A 1 491 ? 3.078 3.801 -9.657 1.00 97.12 491 GLU A CA 1
ATOM 3868 C C . GLU A 1 491 ? 4.409 3.157 -10.066 1.00 97.12 491 GLU A C 1
ATOM 3870 O O . GLU A 1 491 ? 4.422 2.134 -10.745 1.00 97.12 491 GLU A O 1
ATOM 3875 N N . ALA A 1 492 ? 5.543 3.740 -9.667 1.00 98.25 492 ALA A N 1
ATOM 3876 C CA . ALA A 1 492 ? 6.858 3.201 -10.006 1.00 98.25 492 ALA A CA 1
ATOM 3877 C C . ALA A 1 492 ? 7.200 1.928 -9.210 1.00 98.25 492 ALA A C 1
ATOM 3879 O O . ALA A 1 492 ? 7.863 1.037 -9.735 1.00 98.25 492 ALA A O 1
ATOM 3880 N N . ASP A 1 493 ? 6.764 1.822 -7.952 1.00 98.38 493 ASP A N 1
ATOM 3881 C CA . ASP A 1 493 ? 7.047 0.663 -7.098 1.00 98.38 493 ASP A CA 1
ATOM 3882 C C . ASP A 1 493 ? 6.415 -0.626 -7.638 1.00 98.38 493 ASP A C 1
ATOM 3884 O O . ASP A 1 493 ? 7.103 -1.648 -7.726 1.00 98.38 493 ASP A O 1
ATOM 3888 N N . VAL A 1 494 ? 5.156 -0.558 -8.082 1.00 97.56 494 VAL A N 1
ATOM 3889 C CA . VAL A 1 494 ? 4.464 -1.703 -8.695 1.00 97.56 494 VAL A CA 1
ATOM 3890 C C . VAL A 1 494 ? 5.103 -2.098 -10.029 1.00 97.56 494 VAL A C 1
ATOM 3892 O O . VAL A 1 494 ? 5.205 -3.282 -10.332 1.00 97.56 494 VAL A O 1
ATOM 3895 N N . GLU A 1 495 ? 5.651 -1.143 -10.792 1.00 98.56 495 GLU A N 1
ATOM 3896 C CA . GLU A 1 495 ? 6.421 -1.461 -12.001 1.00 98.56 495 GLU A CA 1
ATOM 3897 C C . GLU A 1 495 ? 7.733 -2.189 -11.702 1.00 98.56 495 GLU A C 1
ATOM 3899 O O . GLU A 1 495 ? 8.155 -3.049 -12.477 1.00 98.56 495 GLU A O 1
ATOM 3904 N N . VAL A 1 496 ? 8.404 -1.865 -10.592 1.00 98.81 496 VAL A N 1
ATOM 3905 C CA . VAL A 1 496 ? 9.582 -2.634 -10.179 1.00 98.81 496 VAL A CA 1
ATOM 3906 C C . VAL A 1 496 ? 9.176 -4.052 -9.782 1.00 98.81 496 VAL A C 1
ATOM 3908 O O . VAL A 1 496 ? 9.871 -4.999 -10.155 1.00 98.81 496 VAL A O 1
ATOM 3911 N N . SER A 1 497 ? 8.062 -4.217 -9.060 1.00 98.56 497 SER A N 1
ATOM 3912 C CA . SER A 1 497 ? 7.516 -5.543 -8.744 1.00 98.56 497 SER A CA 1
ATOM 3913 C C . SER A 1 497 ? 7.214 -6.332 -10.020 1.00 98.56 497 SER A C 1
ATOM 3915 O O . SER A 1 497 ? 7.690 -7.456 -10.160 1.00 98.56 497 SER A O 1
ATOM 3917 N N . GLU A 1 498 ? 6.557 -5.715 -11.001 1.00 98.69 498 GLU A N 1
ATOM 3918 C CA . GLU A 1 498 ? 6.260 -6.330 -12.297 1.00 98.69 498 GLU A CA 1
ATOM 3919 C C . GLU A 1 498 ? 7.537 -6.675 -13.094 1.00 98.69 498 GLU A C 1
ATOM 3921 O O . GLU A 1 498 ? 7.639 -7.744 -13.697 1.00 98.69 498 GLU A O 1
ATOM 3926 N N . ALA A 1 499 ? 8.569 -5.826 -13.056 1.00 98.88 499 ALA A N 1
ATOM 3927 C CA . ALA A 1 499 ? 9.867 -6.113 -13.672 1.00 98.88 499 ALA A CA 1
ATOM 3928 C C . ALA A 1 499 ? 10.567 -7.325 -13.031 1.00 98.88 499 ALA A C 1
ATOM 3930 O O . ALA A 1 499 ? 11.118 -8.177 -13.738 1.00 98.88 499 ALA A O 1
ATOM 3931 N N . ILE A 1 500 ? 10.537 -7.425 -11.698 1.00 98.81 500 ILE A N 1
ATOM 3932 C CA . ILE A 1 500 ? 11.038 -8.597 -10.965 1.00 98.81 500 ILE A CA 1
ATOM 3933 C C . ILE A 1 500 ? 10.221 -9.832 -11.350 1.00 98.81 500 ILE A C 1
ATOM 3935 O O . ILE A 1 500 ? 10.800 -10.889 -11.611 1.00 98.81 500 ILE A O 1
ATOM 3939 N N . ASP A 1 501 ? 8.901 -9.694 -11.446 1.00 98.69 501 ASP A N 1
ATOM 3940 C CA . ASP A 1 501 ? 8.005 -10.774 -11.839 1.00 98.69 501 ASP A CA 1
ATOM 3941 C C . ASP A 1 501 ? 8.312 -11.279 -13.240 1.00 98.69 501 ASP A C 1
ATOM 3943 O O . ASP A 1 501 ? 8.413 -12.486 -13.425 1.00 98.69 501 ASP A O 1
ATOM 3947 N N . PHE A 1 502 ? 8.570 -10.404 -14.212 1.00 98.81 502 PHE A N 1
ATOM 3948 C CA . PHE A 1 502 ? 9.028 -10.827 -15.533 1.00 98.81 502 PHE A CA 1
ATOM 3949 C C . PHE A 1 502 ? 10.371 -11.562 -15.476 1.00 98.81 502 PHE A C 1
ATOM 3951 O O . PHE A 1 502 ? 10.507 -12.626 -16.092 1.00 98.81 502 PHE A O 1
ATOM 3958 N N . ALA A 1 503 ? 11.342 -11.028 -14.723 1.00 98.69 503 ALA A N 1
ATOM 3959 C CA . ALA A 1 503 ? 12.668 -11.623 -14.531 1.00 98.69 503 ALA A CA 1
ATOM 3960 C C . ALA A 1 503 ? 12.616 -13.029 -13.907 1.00 98.69 503 ALA A C 1
ATOM 3962 O O . ALA A 1 503 ? 13.465 -13.868 -14.211 1.00 98.69 503 ALA A O 1
ATOM 3963 N N . GLU A 1 504 ? 11.606 -13.307 -13.085 1.00 98.25 504 GLU A N 1
ATOM 3964 C CA . GLU A 1 504 ? 11.365 -14.613 -12.471 1.00 98.25 504 GLU A CA 1
ATOM 3965 C C . GLU A 1 504 ? 10.490 -15.527 -13.346 1.00 98.25 504 GLU A C 1
ATOM 3967 O O . GLU A 1 504 ? 10.812 -16.697 -13.568 1.00 98.25 504 GLU A O 1
ATOM 3972 N N . PHE A 1 505 ? 9.385 -15.000 -13.870 1.00 98.25 505 PHE A N 1
ATOM 3973 C CA . PHE A 1 505 ? 8.353 -15.757 -14.568 1.00 98.25 505 PHE A CA 1
ATOM 3974 C C . PHE A 1 505 ? 8.833 -16.293 -15.912 1.00 98.25 505 PHE A C 1
ATOM 3976 O O . PHE A 1 505 ? 8.642 -17.474 -16.198 1.00 98.25 505 PHE A O 1
ATOM 3983 N N . TYR A 1 506 ? 9.469 -15.469 -16.747 1.00 98.12 506 TYR A N 1
ATOM 3984 C CA . TYR A 1 506 ? 9.841 -15.894 -18.097 1.00 98.12 506 TYR A CA 1
ATOM 3985 C C . TYR A 1 506 ? 10.850 -17.048 -18.132 1.00 98.12 506 TYR A C 1
ATOM 3987 O O . TYR A 1 506 ? 10.570 -18.038 -18.816 1.00 98.12 506 TYR A O 1
ATOM 3995 N N . PRO A 1 507 ? 11.989 -17.016 -17.412 1.00 96.75 507 PRO A N 1
ATOM 3996 C CA . PRO A 1 507 ? 12.879 -18.173 -17.390 1.00 96.75 507 PRO A CA 1
ATOM 3997 C C . PRO A 1 507 ? 12.250 -19.390 -16.692 1.00 96.75 507 PRO A C 1
ATOM 3999 O O . PRO A 1 507 ? 12.494 -20.518 -17.124 1.00 96.75 507 PRO A O 1
ATOM 4002 N N . HIS A 1 508 ? 11.385 -19.190 -15.688 1.00 95.69 508 HIS A N 1
ATOM 4003 C CA . HIS A 1 508 ? 10.602 -20.277 -15.093 1.00 95.69 508 HIS A CA 1
ATOM 4004 C C . HIS A 1 508 ? 9.671 -20.942 -16.120 1.00 95.69 508 HIS A C 1
ATOM 4006 O O . HIS A 1 508 ? 9.675 -22.164 -16.248 1.00 95.69 508 HIS A O 1
ATOM 4012 N N . ALA A 1 509 ? 8.945 -20.155 -16.916 1.00 95.50 509 ALA A N 1
ATOM 4013 C CA . ALA A 1 509 ? 8.057 -20.650 -17.964 1.00 95.50 509 ALA A CA 1
ATOM 4014 C C . ALA A 1 509 ? 8.819 -21.383 -19.080 1.00 95.50 509 ALA A C 1
ATOM 4016 O O . ALA A 1 509 ? 8.335 -22.390 -19.597 1.00 95.50 509 ALA A O 1
ATOM 4017 N N . VAL A 1 510 ? 10.036 -20.940 -19.429 1.00 94.50 510 VAL A N 1
ATOM 4018 C CA . VAL A 1 510 ? 10.877 -21.629 -20.426 1.00 94.50 510 VAL A CA 1
ATOM 4019 C C . VAL A 1 510 ? 11.201 -23.068 -20.003 1.00 94.50 510 VAL A C 1
ATOM 4021 O O . VAL A 1 510 ? 11.198 -23.967 -20.849 1.00 94.50 510 VAL A O 1
ATOM 4024 N N . ARG A 1 511 ? 11.405 -23.325 -18.702 1.00 89.94 511 ARG A N 1
ATOM 4025 C CA . ARG A 1 511 ? 11.672 -24.681 -18.181 1.00 89.94 511 ARG A CA 1
ATOM 4026 C C . ARG A 1 511 ? 10.528 -25.658 -18.440 1.00 89.94 511 ARG A C 1
ATOM 4028 O O . ARG A 1 511 ? 10.786 -26.846 -18.617 1.00 89.94 511 ARG A O 1
ATOM 4035 N N . GLU A 1 512 ? 9.284 -25.187 -18.496 1.00 88.62 512 GLU A N 1
ATOM 4036 C CA . GLU A 1 512 ? 8.126 -26.042 -18.790 1.00 88.62 512 GLU A CA 1
ATOM 4037 C C . GLU A 1 512 ? 8.131 -26.573 -20.228 1.00 88.62 512 GLU A C 1
ATOM 4039 O O . GLU A 1 512 ? 7.592 -27.651 -20.493 1.00 88.62 512 GLU A O 1
ATOM 4044 N N . TYR A 1 513 ? 8.764 -25.853 -21.158 1.00 90.12 513 TYR A N 1
ATOM 4045 C CA . TYR A 1 513 ? 8.989 -26.348 -22.515 1.00 90.12 513 TYR A CA 1
ATOM 4046 C C . TYR A 1 513 ? 10.178 -27.310 -22.568 1.00 90.12 513 TYR A C 1
ATOM 4048 O O . TYR A 1 513 ? 10.058 -28.371 -23.173 1.00 90.12 513 TYR A O 1
ATOM 4056 N N . ASP A 1 514 ? 11.277 -26.984 -21.881 1.00 84.88 514 ASP A N 1
ATOM 4057 C CA . ASP A 1 514 ? 12.507 -27.796 -21.833 1.00 84.88 514 ASP A CA 1
ATOM 4058 C C . ASP A 1 514 ? 12.280 -29.184 -21.195 1.00 84.88 514 ASP A C 1
ATOM 4060 O O . ASP A 1 514 ? 12.915 -30.174 -21.547 1.00 84.88 514 ASP A O 1
ATOM 4064 N N . ARG A 1 515 ? 11.293 -29.296 -20.294 1.00 87.81 515 ARG A N 1
ATOM 4065 C CA . ARG A 1 515 ? 10.861 -30.568 -19.684 1.00 87.81 515 ARG A CA 1
ATOM 4066 C C . ARG A 1 515 ? 10.122 -31.507 -20.646 1.00 87.81 515 ARG A C 1
ATOM 4068 O O . ARG A 1 515 ? 9.850 -32.651 -20.275 1.00 87.81 515 ARG A O 1
ATOM 4075 N N . ARG A 1 516 ? 9.750 -31.062 -21.852 1.00 91.88 516 ARG A N 1
ATOM 4076 C CA . ARG A 1 516 ? 8.976 -31.872 -22.806 1.00 91.88 516 ARG A CA 1
ATOM 4077 C C . ARG A 1 516 ? 9.926 -32.634 -23.741 1.00 91.88 516 ARG A C 1
ATOM 4079 O O . ARG A 1 516 ? 10.512 -32.020 -24.624 1.00 91.88 516 ARG A O 1
ATOM 4086 N N . PRO A 1 517 ? 10.019 -33.975 -23.649 1.00 88.25 517 PRO A N 1
ATOM 4087 C CA . PRO A 1 517 ? 11.067 -34.753 -24.325 1.00 88.25 517 PRO A CA 1
ATOM 4088 C C . PRO A 1 517 ? 11.025 -34.714 -25.862 1.00 88.25 517 PRO A C 1
ATOM 4090 O O . PRO A 1 517 ? 12.019 -35.032 -26.503 1.00 88.25 517 PRO A O 1
ATOM 4093 N N . ASN A 1 518 ? 9.890 -34.331 -26.456 1.00 93.50 518 ASN A N 1
ATOM 4094 C CA . ASN A 1 518 ? 9.690 -34.279 -27.909 1.00 93.50 518 ASN A CA 1
ATOM 4095 C C . ASN A 1 518 ? 9.558 -32.839 -28.442 1.00 93.50 518 ASN A C 1
ATOM 4097 O O . ASN A 1 518 ? 9.001 -32.636 -29.521 1.00 93.50 518 ASN A O 1
ATOM 4101 N N . LEU A 1 519 ? 9.991 -31.837 -27.671 1.00 93.06 519 LEU A N 1
ATOM 4102 C CA . LEU A 1 519 ? 9.922 -30.427 -28.044 1.00 93.06 519 LEU A CA 1
ATOM 4103 C C . LEU A 1 519 ? 11.320 -29.808 -27.968 1.00 93.06 519 LEU A C 1
ATOM 4105 O O . LEU A 1 519 ? 11.928 -29.786 -26.906 1.00 93.06 519 LEU A O 1
ATOM 4109 N N . GLU A 1 520 ? 11.799 -29.261 -29.082 1.00 88.62 520 GLU A N 1
ATOM 4110 C CA . GLU A 1 520 ? 13.011 -28.439 -29.113 1.00 88.62 520 GLU A CA 1
ATOM 4111 C C . GLU A 1 520 ? 12.607 -26.969 -29.259 1.00 88.62 520 GLU A C 1
ATOM 4113 O O . GLU A 1 520 ? 11.899 -26.601 -30.201 1.00 88.62 520 GLU A O 1
ATOM 4118 N N . VAL A 1 521 ? 13.047 -26.121 -28.326 1.00 89.62 521 VAL A N 1
ATOM 4119 C CA . VAL A 1 521 ? 12.813 -24.672 -28.367 1.00 89.62 521 VAL A CA 1
ATOM 4120 C C . VAL A 1 521 ? 14.152 -23.955 -28.403 1.00 89.62 521 VAL A C 1
ATOM 4122 O O . VAL A 1 521 ? 15.027 -24.202 -27.578 1.00 89.62 521 VAL A O 1
ATOM 4125 N N . ARG A 1 522 ? 14.297 -23.028 -29.349 1.00 90.06 522 ARG A N 1
ATOM 4126 C CA . ARG A 1 522 ? 15.485 -22.187 -29.501 1.00 90.06 522 ARG A CA 1
ATOM 4127 C C . ARG A 1 522 ? 15.091 -20.747 -29.797 1.00 90.06 522 ARG A C 1
ATOM 4129 O O . ARG A 1 522 ? 14.026 -20.501 -30.368 1.00 90.06 522 ARG A O 1
ATOM 4136 N N . GLY A 1 523 ? 15.967 -19.817 -29.429 1.00 92.75 523 GLY A N 1
ATOM 4137 C CA . GLY A 1 523 ? 15.828 -18.410 -29.787 1.00 92.75 523 GLY A CA 1
ATOM 4138 C C . GLY A 1 523 ? 15.773 -18.225 -31.304 1.00 92.75 523 GLY A C 1
ATOM 4139 O O . GLY A 1 523 ? 16.267 -19.056 -32.069 1.00 92.75 523 GLY A O 1
ATOM 4140 N N . ARG A 1 524 ? 15.162 -17.125 -31.744 1.00 95.44 524 ARG A N 1
ATOM 4141 C CA . ARG A 1 524 ? 15.118 -16.732 -33.156 1.00 95.44 524 ARG A CA 1
ATOM 4142 C C . ARG A 1 524 ? 16.458 -16.169 -33.633 1.00 95.44 524 ARG A C 1
ATOM 4144 O O . ARG A 1 524 ? 16.808 -16.402 -34.779 1.00 95.44 524 ARG A O 1
ATOM 4151 N N . GLY A 1 525 ? 17.201 -15.492 -32.756 1.00 97.12 525 GLY A N 1
ATOM 4152 C CA . GLY A 1 525 ? 18.509 -14.913 -33.060 1.00 97.12 525 GLY A CA 1
ATOM 4153 C C . GLY A 1 525 ? 18.696 -13.572 -32.356 1.00 97.12 525 GLY A C 1
ATOM 4154 O O . GLY A 1 525 ? 18.933 -13.554 -31.149 1.00 97.12 525 GLY A O 1
ATOM 4155 N N . VAL A 1 526 ? 18.615 -12.469 -33.097 1.00 98.38 526 VAL A N 1
ATOM 4156 C CA . VAL A 1 526 ? 18.674 -11.099 -32.568 1.00 98.38 526 VAL A CA 1
ATOM 4157 C C . VAL A 1 526 ? 17.264 -10.560 -32.342 1.00 98.38 526 VAL A C 1
ATOM 4159 O O . VAL A 1 526 ? 16.472 -10.445 -33.279 1.00 98.38 526 VAL A O 1
ATOM 4162 N N . ALA A 1 527 ? 16.977 -10.169 -31.104 1.00 98.62 527 ALA A N 1
ATOM 4163 C CA . ALA A 1 527 ? 15.762 -9.468 -30.725 1.00 98.62 527 ALA A CA 1
ATOM 4164 C C . ALA A 1 527 ? 16.010 -7.955 -30.651 1.00 98.62 527 ALA A C 1
ATOM 4166 O O . ALA A 1 527 ? 16.911 -7.494 -29.947 1.00 98.62 527 ALA A O 1
ATOM 4167 N N . LEU A 1 528 ? 15.184 -7.174 -31.344 1.00 98.62 528 LEU A N 1
ATOM 4168 C CA . LEU A 1 528 ? 15.104 -5.727 -31.165 1.00 98.62 528 LEU A CA 1
ATOM 4169 C C . LEU A 1 528 ? 13.950 -5.409 -30.211 1.00 98.62 528 LEU A C 1
ATOM 4171 O O . LEU A 1 528 ? 12.788 -5.641 -30.541 1.00 98.62 528 LEU A O 1
ATOM 4175 N N . VAL A 1 529 ? 14.268 -4.867 -29.039 1.00 98.75 529 VAL A N 1
ATOM 4176 C CA . VAL A 1 529 ? 13.268 -4.430 -28.055 1.00 98.75 529 VAL A CA 1
ATOM 4177 C C . VAL A 1 529 ? 13.077 -2.924 -28.192 1.00 98.75 529 VAL A C 1
ATOM 4179 O O . VAL A 1 529 ? 14.041 -2.165 -28.082 1.00 98.75 529 VAL A O 1
ATOM 4182 N N . ILE A 1 530 ? 11.839 -2.499 -28.446 1.00 98.31 530 ILE A N 1
ATOM 4183 C CA . ILE A 1 530 ? 11.425 -1.097 -28.545 1.00 98.31 530 ILE A CA 1
ATOM 4184 C C . ILE A 1 530 ? 10.350 -0.856 -27.486 1.00 98.31 530 ILE A C 1
ATOM 4186 O O . ILE A 1 530 ? 9.232 -1.358 -27.611 1.00 98.31 530 ILE A O 1
ATOM 4190 N N . SER A 1 531 ? 10.697 -0.112 -26.438 1.00 97.75 531 SER A N 1
ATOM 4191 C CA . SER A 1 531 ? 9.818 0.118 -25.286 1.00 97.75 531 SER A CA 1
ATOM 4192 C C . SER A 1 531 ? 9.137 1.491 -25.334 1.00 97.75 531 SER A C 1
ATOM 4194 O O . SER A 1 531 ? 9.648 2.403 -25.995 1.00 97.75 531 SER A O 1
ATOM 4196 N N . PRO A 1 532 ? 8.014 1.672 -24.618 1.00 97.31 532 PRO A N 1
ATOM 4197 C CA . PRO A 1 532 ? 7.358 2.960 -24.477 1.00 97.31 532 PRO A CA 1
ATOM 4198 C C . PRO A 1 532 ? 7.981 3.753 -23.316 1.00 97.31 532 PRO A C 1
ATOM 4200 O O . PRO A 1 532 ? 8.919 3.293 -22.663 1.00 97.31 532 PRO A O 1
ATOM 4203 N N . TRP A 1 533 ? 7.436 4.941 -23.056 1.00 96.19 533 TRP A N 1
ATOM 4204 C CA . TRP A 1 533 ? 7.822 5.798 -21.932 1.00 96.19 533 TRP A CA 1
ATOM 4205 C C . TRP A 1 533 ? 6.882 5.692 -20.720 1.00 96.19 533 TRP A C 1
ATOM 4207 O O . TRP A 1 533 ? 7.276 6.049 -19.619 1.00 96.19 533 TRP A O 1
ATOM 4217 N N . ASN A 1 534 ? 5.644 5.212 -20.894 1.00 96.00 534 ASN A N 1
ATOM 4218 C CA . ASN A 1 534 ? 4.607 5.239 -19.851 1.00 96.00 534 ASN A CA 1
ATOM 4219 C C . ASN A 1 534 ? 4.746 4.133 -18.790 1.00 96.00 534 ASN A C 1
ATOM 4221 O O . ASN A 1 534 ? 4.214 4.291 -17.694 1.00 96.00 534 ASN A O 1
ATOM 4225 N N . PHE A 1 535 ? 5.441 3.042 -19.117 1.00 97.88 535 PHE A N 1
ATOM 4226 C CA . PHE A 1 535 ? 5.902 2.014 -18.176 1.00 97.88 535 PHE A CA 1
ATOM 4227 C C . PHE A 1 535 ? 7.406 1.803 -18.397 1.00 97.88 535 PHE A C 1
ATOM 4229 O O . PHE A 1 535 ? 7.808 0.871 -19.106 1.00 97.88 535 PHE A O 1
ATOM 4236 N N . PRO A 1 536 ? 8.249 2.736 -17.922 1.00 98.25 536 PRO A N 1
ATOM 4237 C CA . PRO A 1 536 ? 9.657 2.806 -18.296 1.00 98.25 536 PRO A CA 1
ATOM 4238 C C . PRO A 1 536 ? 10.528 1.740 -17.617 1.00 98.25 536 PRO A C 1
ATOM 4240 O O . PRO A 1 536 ? 11.695 1.602 -17.985 1.00 98.25 536 PRO A O 1
ATOM 4243 N N . ILE A 1 537 ? 9.989 0.985 -16.651 1.00 98.81 537 ILE A N 1
ATOM 4244 C CA . ILE A 1 537 ? 10.712 -0.085 -15.954 1.00 98.81 537 ILE A CA 1
ATOM 4245 C C . ILE A 1 537 ? 10.168 -1.449 -16.390 1.00 98.81 537 ILE A C 1
ATOM 4247 O O . ILE A 1 537 ? 10.916 -2.262 -16.942 1.00 98.81 537 ILE A O 1
ATOM 4251 N N . ALA A 1 538 ? 8.871 -1.693 -16.175 1.00 98.75 538 ALA A N 1
ATOM 4252 C CA . ALA A 1 538 ? 8.271 -3.021 -16.314 1.00 98.75 538 ALA A CA 1
ATOM 4253 C C . ALA A 1 538 ? 8.306 -3.540 -17.757 1.00 98.75 538 ALA A C 1
ATOM 4255 O O . ALA A 1 538 ? 8.862 -4.604 -18.028 1.00 98.75 538 ALA A O 1
ATOM 4256 N N . ILE A 1 539 ? 7.778 -2.764 -18.707 1.00 98.56 539 ILE A N 1
ATOM 4257 C CA . ILE A 1 539 ? 7.667 -3.164 -20.117 1.00 98.56 539 ILE A CA 1
ATOM 4258 C C . ILE A 1 539 ? 9.034 -3.383 -20.791 1.00 98.56 539 ILE A C 1
ATOM 4260 O O . ILE A 1 539 ? 9.216 -4.440 -21.410 1.00 98.56 539 ILE A O 1
ATOM 4264 N N . PRO A 1 540 ? 10.028 -2.470 -20.695 1.00 98.75 540 PRO A N 1
ATOM 4265 C CA . PRO A 1 540 ? 11.353 -2.752 -21.241 1.00 98.75 540 PRO A CA 1
ATOM 4266 C C . PRO A 1 540 ? 12.006 -3.959 -20.567 1.00 98.75 540 PRO A C 1
ATOM 4268 O O . PRO A 1 540 ? 12.587 -4.787 -21.271 1.00 98.75 540 PRO A O 1
ATOM 4271 N N . CYS A 1 541 ? 11.877 -4.113 -19.242 1.00 98.88 541 CYS A N 1
ATOM 4272 C CA . CYS A 1 541 ? 12.397 -5.288 -18.542 1.00 98.88 541 CYS A CA 1
ATOM 4273 C C . CYS A 1 541 ? 11.765 -6.573 -19.085 1.00 98.88 541 CYS A C 1
ATOM 4275 O O . CYS A 1 541 ? 12.483 -7.498 -19.464 1.00 98.88 541 CYS A O 1
ATOM 4277 N N . GLY A 1 542 ? 10.438 -6.602 -19.218 1.00 98.69 542 GLY A N 1
ATOM 4278 C CA . GLY A 1 542 ? 9.701 -7.747 -19.730 1.00 98.69 542 GLY A CA 1
ATOM 4279 C C . GLY A 1 542 ? 10.132 -8.145 -21.140 1.00 98.69 542 GLY A C 1
ATOM 4280 O O . GLY A 1 542 ? 10.441 -9.313 -21.380 1.00 98.69 542 GLY A O 1
ATOM 4281 N N . GLY A 1 543 ? 10.248 -7.178 -22.055 1.00 98.69 543 GLY A N 1
ATOM 4282 C CA . GLY A 1 543 ? 10.735 -7.425 -23.415 1.00 98.69 543 GLY A CA 1
ATOM 4283 C C . GLY A 1 543 ? 12.169 -7.967 -23.451 1.00 98.69 543 GLY A C 1
ATOM 4284 O O . GLY A 1 543 ? 12.446 -8.941 -24.157 1.00 98.69 543 GLY A O 1
ATOM 4285 N N . ILE A 1 544 ? 13.075 -7.379 -22.660 1.00 98.94 544 ILE A N 1
ATOM 4286 C CA . ILE A 1 544 ? 14.477 -7.814 -22.566 1.00 98.94 544 ILE A CA 1
ATOM 4287 C C . ILE A 1 544 ? 14.565 -9.230 -21.985 1.00 98.94 544 ILE A C 1
ATOM 4289 O O . ILE A 1 544 ? 15.189 -10.103 -22.591 1.00 98.94 544 ILE A O 1
ATOM 4293 N N . VAL A 1 545 ? 13.933 -9.487 -20.837 1.00 98.81 545 VAL A N 1
ATOM 4294 C CA . VAL A 1 545 ? 13.979 -10.796 -20.171 1.00 98.81 545 VAL A CA 1
ATOM 4295 C C . VAL A 1 545 ? 13.342 -11.866 -21.048 1.00 98.81 545 VAL A C 1
ATOM 4297 O O . VAL A 1 545 ? 13.936 -12.930 -21.194 1.00 98.81 545 VAL A O 1
ATOM 4300 N N . ALA A 1 546 ? 12.181 -11.615 -21.662 1.00 98.56 546 ALA A N 1
ATOM 4301 C CA . ALA A 1 546 ? 11.533 -12.594 -22.534 1.00 98.56 546 ALA A CA 1
ATOM 4302 C C . ALA A 1 546 ? 12.454 -13.004 -23.696 1.00 98.56 546 ALA A C 1
ATOM 4304 O O . ALA A 1 546 ? 12.622 -14.197 -23.976 1.00 98.56 546 ALA A O 1
ATOM 4305 N N . ALA A 1 547 ? 13.112 -12.029 -24.334 1.00 98.62 547 ALA A N 1
ATOM 4306 C CA . ALA A 1 547 ? 14.067 -12.283 -25.406 1.00 98.62 547 ALA A CA 1
ATOM 4307 C C . ALA A 1 547 ? 15.291 -13.078 -24.918 1.00 98.62 547 ALA A C 1
ATOM 4309 O O . ALA A 1 547 ? 15.650 -14.087 -25.537 1.00 98.62 547 ALA A O 1
ATOM 4310 N N . LEU A 1 548 ? 15.896 -12.670 -23.799 1.00 98.75 548 LEU A N 1
ATOM 4311 C CA . LEU A 1 548 ? 17.059 -13.337 -23.212 1.00 98.75 548 LEU A CA 1
ATOM 4312 C C . LEU A 1 548 ? 16.728 -14.764 -22.748 1.00 98.75 548 LEU A C 1
ATOM 4314 O O . LEU A 1 548 ? 17.476 -15.689 -23.062 1.00 98.75 548 LEU A O 1
ATOM 4318 N N . ALA A 1 549 ? 15.598 -14.972 -22.067 1.00 98.06 549 ALA A N 1
ATOM 4319 C CA . ALA A 1 549 ? 15.149 -16.273 -21.564 1.00 98.06 549 ALA A CA 1
ATOM 4320 C C . ALA A 1 549 ? 14.926 -17.274 -22.705 1.00 98.06 549 ALA A C 1
ATOM 4322 O O . ALA A 1 549 ? 15.368 -18.426 -22.626 1.00 98.06 549 ALA A O 1
ATOM 4323 N N . ALA A 1 550 ? 14.330 -16.814 -23.809 1.00 96.94 550 ALA A N 1
ATOM 4324 C CA . ALA A 1 550 ? 14.162 -17.598 -25.030 1.00 96.94 550 ALA A CA 1
ATOM 4325 C C . ALA A 1 550 ? 15.489 -17.898 -25.760 1.00 96.94 550 ALA A C 1
ATOM 4327 O O . ALA A 1 550 ? 15.503 -18.716 -26.675 1.00 96.94 550 ALA A O 1
ATOM 4328 N N . GLY A 1 551 ? 16.606 -17.289 -25.346 1.00 97.50 551 GLY A N 1
ATOM 4329 C CA . GLY A 1 551 ? 17.933 -17.523 -25.914 1.00 97.50 551 GLY A CA 1
ATOM 4330 C C . GLY A 1 551 ? 18.267 -16.624 -27.100 1.00 97.50 551 GLY A C 1
ATOM 4331 O O . GLY A 1 551 ? 18.976 -17.068 -27.991 1.00 97.50 551 GLY A O 1
ATOM 4332 N N . ASN A 1 552 ? 17.747 -15.393 -27.143 1.00 98.62 552 ASN A N 1
ATOM 4333 C CA . ASN A 1 552 ? 18.128 -14.373 -28.128 1.00 98.62 552 ASN A CA 1
ATOM 4334 C C . ASN A 1 552 ? 19.177 -13.417 -27.542 1.00 98.62 552 ASN A C 1
ATOM 4336 O O . ASN A 1 552 ? 19.211 -13.215 -26.329 1.00 98.62 552 ASN A O 1
ATOM 4340 N N . THR A 1 553 ? 19.984 -12.784 -28.393 1.00 98.75 553 THR A N 1
ATOM 4341 C CA . THR A 1 553 ? 20.704 -11.547 -28.035 1.00 98.75 553 THR A CA 1
ATOM 4342 C C . THR A 1 553 ? 19.776 -10.345 -28.225 1.00 98.75 553 THR A C 1
ATOM 4344 O O . THR A 1 553 ? 18.822 -10.416 -28.999 1.00 98.75 553 THR A O 1
ATOM 4347 N N . VAL A 1 554 ? 20.017 -9.243 -27.513 1.00 98.88 554 VAL A N 1
ATOM 4348 C CA . VAL A 1 554 ? 19.114 -8.088 -27.448 1.00 98.88 554 VAL A CA 1
ATOM 4349 C C . VAL A 1 554 ? 19.813 -6.801 -27.878 1.00 98.88 554 VAL A C 1
ATOM 4351 O O . VAL A 1 554 ? 20.830 -6.391 -27.317 1.00 98.88 554 VAL A O 1
ATOM 4354 N N . VAL A 1 555 ? 19.201 -6.117 -28.843 1.00 98.81 555 VAL A N 1
ATOM 4355 C CA . VAL A 1 555 ? 19.430 -4.697 -29.116 1.00 98.81 555 VAL A CA 1
ATOM 4356 C C . VAL A 1 555 ? 18.247 -3.935 -28.534 1.00 98.81 555 VAL A C 1
ATOM 4358 O O . VAL A 1 555 ? 17.114 -4.121 -28.972 1.00 98.81 555 VAL A O 1
ATOM 4361 N N . PHE A 1 556 ? 18.491 -3.096 -27.534 1.00 98.81 556 PHE A N 1
ATOM 4362 C CA . PHE A 1 556 ? 17.444 -2.354 -26.846 1.00 98.81 556 PHE A CA 1
ATOM 4363 C C . PHE A 1 556 ? 17.451 -0.882 -27.260 1.00 98.81 556 PHE A C 1
ATOM 4365 O O . PHE A 1 556 ? 18.436 -0.167 -27.068 1.00 98.81 556 PHE A O 1
ATOM 4372 N N . LYS A 1 557 ? 16.326 -0.434 -27.823 1.00 98.25 557 LYS A N 1
ATOM 4373 C CA . LYS A 1 557 ? 16.043 0.961 -28.155 1.00 98.25 557 LYS A CA 1
ATOM 4374 C C . LYS A 1 557 ? 14.928 1.472 -27.224 1.00 98.25 557 LYS A C 1
ATOM 4376 O O . LYS A 1 557 ? 13.758 1.208 -27.509 1.00 98.25 557 LYS A O 1
ATOM 4381 N N . PRO A 1 558 ? 15.248 2.217 -26.155 1.00 97.94 558 PRO A N 1
ATOM 4382 C CA . PRO A 1 558 ? 14.223 2.830 -25.311 1.00 97.94 558 PRO A CA 1
ATOM 4383 C C . PRO A 1 558 ? 13.478 3.965 -26.032 1.00 97.94 558 PRO A C 1
ATOM 4385 O O . PRO A 1 558 ? 13.962 4.515 -27.031 1.00 97.94 558 PRO A O 1
ATOM 4388 N N . ALA A 1 559 ? 12.317 4.347 -25.495 1.00 96.62 559 ALA A N 1
ATOM 4389 C CA . ALA A 1 559 ? 11.676 5.616 -25.827 1.00 96.62 559 ALA A CA 1
ATOM 4390 C C . ALA A 1 559 ? 12.582 6.795 -25.438 1.00 96.62 559 ALA A C 1
ATOM 4392 O O . ALA A 1 559 ? 13.286 6.736 -24.432 1.00 96.62 559 ALA A O 1
ATOM 4393 N N . SER A 1 560 ? 12.550 7.872 -26.229 1.00 94.81 560 SER A N 1
ATOM 4394 C CA . SER A 1 560 ? 13.367 9.070 -25.989 1.00 94.81 560 SER A CA 1
ATOM 4395 C C . SER A 1 560 ? 13.072 9.735 -24.643 1.00 94.81 560 SER A C 1
ATOM 4397 O O . SER A 1 560 ? 13.993 10.241 -24.016 1.00 94.81 560 SER A O 1
ATOM 4399 N N . ASP A 1 561 ? 11.824 9.662 -24.179 1.00 95.25 561 ASP A N 1
ATOM 4400 C CA . ASP A 1 561 ? 11.386 10.254 -22.909 1.00 95.25 561 ASP A CA 1
ATOM 4401 C C . ASP A 1 561 ? 11.671 9.364 -21.684 1.00 95.25 561 ASP A C 1
ATOM 4403 O O . ASP A 1 561 ? 11.304 9.729 -20.579 1.00 95.25 561 ASP A O 1
ATOM 4407 N N . ALA A 1 562 ? 12.277 8.183 -21.867 1.00 97.62 562 ALA A N 1
ATOM 4408 C CA . ALA A 1 562 ? 12.543 7.222 -20.788 1.00 97.62 562 ALA A CA 1
ATOM 4409 C C . ALA A 1 562 ? 13.985 6.678 -20.801 1.00 97.62 562 ALA A C 1
ATOM 4411 O O . ALA A 1 562 ? 14.266 5.593 -20.280 1.00 97.62 562 ALA A O 1
ATOM 4412 N N . VAL A 1 563 ? 14.912 7.376 -21.471 1.00 98.38 563 VAL A N 1
ATOM 4413 C CA . VAL A 1 563 ? 16.292 6.898 -21.672 1.00 98.38 563 VAL A CA 1
ATOM 4414 C C . VAL A 1 563 ? 17.049 6.799 -20.350 1.00 98.38 563 VAL A C 1
ATOM 4416 O O . VAL A 1 563 ? 17.837 5.869 -20.174 1.00 98.38 563 VAL A O 1
ATOM 4419 N N . PHE A 1 564 ? 16.818 7.722 -19.418 1.00 97.94 564 PHE A N 1
ATOM 4420 C CA . PHE A 1 564 ? 17.520 7.742 -18.141 1.00 97.94 564 PHE A CA 1
ATOM 4421 C C . PHE A 1 564 ? 17.089 6.568 -17.256 1.00 97.94 564 PHE A C 1
ATOM 4423 O O . PHE A 1 564 ? 17.939 5.840 -16.741 1.00 97.94 564 PHE A O 1
ATOM 4430 N N . THR A 1 565 ? 15.788 6.288 -17.179 1.00 98.56 565 THR A N 1
ATOM 4431 C CA . THR A 1 565 ? 15.266 5.105 -16.474 1.00 98.56 565 THR A CA 1
ATOM 4432 C C . THR A 1 565 ? 15.741 3.809 -17.128 1.00 98.56 565 THR A C 1
ATOM 4434 O O . THR A 1 565 ? 16.221 2.893 -16.456 1.00 98.56 565 THR A O 1
ATOM 4437 N N . ALA A 1 566 ? 15.690 3.746 -18.460 1.00 98.75 566 ALA A N 1
ATOM 4438 C CA . ALA A 1 566 ? 16.139 2.592 -19.229 1.00 98.75 566 ALA A CA 1
ATOM 4439 C C . ALA A 1 566 ? 17.642 2.301 -19.053 1.00 98.75 566 ALA A C 1
ATOM 4441 O O . ALA A 1 566 ? 18.055 1.138 -19.055 1.00 98.75 566 ALA A O 1
ATOM 4442 N N . TRP A 1 567 ? 18.459 3.341 -18.874 1.00 98.75 567 TRP A N 1
ATOM 4443 C CA . TRP A 1 567 ? 19.877 3.212 -18.555 1.00 98.75 567 TRP A CA 1
ATOM 4444 C C . TRP A 1 567 ? 20.092 2.549 -17.189 1.00 98.75 567 TRP A C 1
ATOM 4446 O O . TRP A 1 567 ? 20.815 1.554 -17.105 1.00 98.75 567 TRP A O 1
ATOM 4456 N N . VAL A 1 568 ? 19.416 3.036 -16.141 1.00 98.69 568 VAL A N 1
ATOM 4457 C CA . VAL A 1 568 ? 19.476 2.449 -14.786 1.00 98.69 568 VAL A CA 1
ATOM 4458 C C . VAL A 1 568 ? 19.008 0.990 -14.801 1.00 98.69 568 VAL A C 1
ATOM 4460 O O . VAL A 1 568 ? 19.649 0.121 -14.202 1.00 98.69 568 VAL A O 1
ATOM 4463 N N . LEU A 1 569 ? 17.954 0.686 -15.565 1.00 98.88 569 LEU A N 1
ATOM 4464 C CA . LEU A 1 569 ? 17.489 -0.682 -15.781 1.00 98.88 569 LEU A CA 1
ATOM 4465 C C . LEU A 1 569 ? 18.578 -1.564 -16.411 1.00 98.88 569 LEU A C 1
ATOM 4467 O O . LEU A 1 569 ? 18.889 -2.623 -15.870 1.00 98.88 569 LEU A O 1
ATOM 4471 N N . CYS A 1 570 ? 19.207 -1.137 -17.512 1.00 98.88 570 CYS A N 1
ATOM 4472 C CA . CYS A 1 570 ? 20.253 -1.922 -18.185 1.00 98.88 570 CYS A CA 1
ATOM 4473 C C . CYS A 1 570 ? 21.458 -2.206 -17.283 1.00 98.88 570 CYS A C 1
ATOM 4475 O O . CYS A 1 570 ? 22.030 -3.298 -17.340 1.00 98.88 570 CYS A O 1
ATOM 4477 N N . GLN A 1 571 ? 21.822 -1.262 -16.412 1.00 98.81 571 GLN A N 1
ATOM 4478 C CA . GLN A 1 571 ? 22.892 -1.477 -15.442 1.00 98.81 571 GLN A CA 1
ATOM 4479 C C . GLN A 1 571 ? 22.606 -2.652 -14.501 1.00 98.81 571 GLN A C 1
ATOM 4481 O O . GLN A 1 571 ? 23.541 -3.381 -14.168 1.00 98.81 571 GLN A O 1
ATOM 4486 N N . CYS A 1 572 ? 21.343 -2.894 -14.132 1.00 98.81 572 CYS A N 1
ATOM 4487 C CA . CYS A 1 572 ? 20.958 -4.056 -13.325 1.00 98.81 572 CYS A CA 1
ATOM 4488 C C . CYS A 1 572 ? 21.289 -5.372 -14.052 1.00 98.81 572 CYS A C 1
ATOM 4490 O O . CYS A 1 572 ? 21.881 -6.279 -13.469 1.00 98.81 572 CYS A O 1
ATOM 4492 N N . PHE A 1 573 ? 20.998 -5.460 -15.355 1.00 98.88 573 PHE A N 1
ATOM 4493 C CA . PHE A 1 573 ? 21.326 -6.641 -16.163 1.00 98.88 573 PHE A CA 1
ATOM 4494 C C . PHE A 1 573 ? 22.836 -6.863 -16.281 1.00 98.88 573 PHE A C 1
ATOM 4496 O O . PHE A 1 573 ? 23.313 -7.992 -16.139 1.00 98.88 573 PHE A O 1
ATOM 4503 N N . TRP A 1 574 ? 23.602 -5.797 -16.522 1.00 98.81 574 TRP A N 1
ATOM 4504 C CA . TRP A 1 574 ? 25.054 -5.909 -16.661 1.00 98.81 574 TRP A CA 1
ATOM 4505 C C . TRP A 1 574 ? 25.737 -6.277 -15.339 1.00 98.81 574 TRP A C 1
ATOM 4507 O O . TRP A 1 574 ? 26.635 -7.117 -15.347 1.00 98.81 574 TRP A O 1
ATOM 4517 N N . ARG A 1 575 ? 25.288 -5.730 -14.197 1.00 98.62 575 ARG A N 1
ATOM 4518 C CA . ARG A 1 575 ? 25.783 -6.135 -12.866 1.00 98.62 575 ARG A CA 1
ATOM 4519 C C . ARG A 1 575 ? 25.461 -7.596 -12.543 1.00 98.62 575 ARG A C 1
ATOM 4521 O O . ARG A 1 575 ? 26.308 -8.288 -11.988 1.00 98.62 575 ARG A O 1
ATOM 4528 N N . ALA A 1 576 ? 24.302 -8.096 -12.977 1.00 98.31 576 ALA A N 1
ATOM 4529 C CA . ALA A 1 576 ? 23.918 -9.504 -12.835 1.00 98.31 576 ALA A CA 1
ATOM 4530 C C . ALA A 1 576 ? 24.736 -10.478 -13.715 1.00 98.31 576 ALA A C 1
ATOM 4532 O O . ALA A 1 576 ? 24.642 -11.705 -13.554 1.00 98.31 576 ALA A O 1
ATOM 4533 N N . GLY A 1 577 ? 25.545 -9.952 -14.640 1.00 98.25 577 GLY A N 1
ATOM 4534 C CA . GLY A 1 577 ? 26.432 -10.724 -15.508 1.00 98.25 577 GLY A CA 1
ATOM 4535 C C . GLY A 1 577 ? 25.897 -10.977 -16.918 1.00 98.25 577 GLY A C 1
ATOM 4536 O O . GLY A 1 577 ? 26.459 -11.812 -17.624 1.00 98.25 577 GLY A O 1
ATOM 4537 N N . VAL A 1 578 ? 24.842 -10.282 -17.359 1.00 98.75 578 VAL A N 1
ATOM 4538 C CA . VAL A 1 578 ? 24.495 -10.249 -18.789 1.00 98.75 578 VAL A CA 1
ATOM 4539 C C . VAL A 1 578 ? 25.563 -9.435 -19.514 1.00 98.75 578 VAL A C 1
ATOM 4541 O O . VAL A 1 578 ? 25.822 -8.287 -19.158 1.00 98.75 578 VAL A O 1
ATOM 4544 N N . SER A 1 579 ? 26.197 -10.011 -20.535 1.00 98.56 579 SER A N 1
ATOM 4545 C CA . SER A 1 579 ? 27.239 -9.297 -21.274 1.00 98.56 579 SER A CA 1
ATOM 4546 C C . SER A 1 579 ? 26.687 -8.056 -21.981 1.00 98.56 579 SER A C 1
ATOM 4548 O O . SER A 1 579 ? 25.597 -8.068 -22.555 1.00 98.56 579 SER A O 1
ATOM 4550 N N . ARG A 1 580 ? 27.504 -7.001 -22.030 1.00 98.62 580 ARG A N 1
ATOM 4551 C CA . ARG A 1 580 ? 27.263 -5.786 -22.821 1.00 98.62 580 ARG A CA 1
ATOM 4552 C C . ARG A 1 580 ? 27.295 -6.021 -24.340 1.00 98.62 580 ARG A C 1
ATOM 4554 O O . ARG A 1 580 ? 26.880 -5.145 -25.090 1.00 98.62 580 ARG A O 1
ATOM 4561 N N . ASN A 1 581 ? 27.773 -7.176 -24.816 1.00 98.44 581 ASN A N 1
ATOM 4562 C CA . ASN A 1 581 ? 27.579 -7.599 -26.212 1.00 98.44 581 ASN A CA 1
ATOM 4563 C C . ASN A 1 581 ? 26.220 -8.284 -26.425 1.00 98.44 581 ASN A C 1
ATOM 4565 O O . ASN A 1 581 ? 25.672 -8.234 -27.526 1.00 98.44 581 ASN A O 1
ATOM 4569 N N . THR A 1 582 ? 25.688 -8.923 -25.379 1.00 98.75 582 THR A N 1
ATOM 4570 C CA . THR A 1 582 ? 24.414 -9.653 -25.399 1.00 98.75 582 THR A CA 1
ATOM 4571 C C . THR A 1 582 ? 23.226 -8.717 -25.218 1.00 98.75 582 THR A C 1
ATOM 4573 O O . THR A 1 582 ? 22.255 -8.862 -25.948 1.00 98.75 582 THR A O 1
ATOM 4576 N N . LEU A 1 583 ? 23.297 -7.763 -24.286 1.00 98.88 583 LEU A N 1
ATOM 4577 C CA . LEU A 1 583 ? 22.319 -6.688 -24.113 1.00 98.88 583 LEU A CA 1
ATOM 4578 C C . LEU A 1 583 ? 22.988 -5.351 -24.434 1.00 98.88 583 LEU A C 1
ATOM 4580 O O . LEU A 1 583 ? 23.783 -4.843 -23.639 1.00 98.88 583 LEU A O 1
ATOM 4584 N N . GLN A 1 584 ? 22.649 -4.797 -25.595 1.00 98.75 584 GLN A N 1
ATOM 4585 C CA . GLN A 1 584 ? 23.183 -3.530 -26.095 1.00 98.75 584 GLN A CA 1
ATOM 4586 C C . GLN A 1 584 ? 22.155 -2.405 -25.952 1.00 98.75 584 GLN A C 1
ATOM 4588 O O . GLN A 1 584 ? 20.980 -2.600 -26.262 1.00 98.75 584 GLN A O 1
ATOM 4593 N N . PHE A 1 585 ? 22.604 -1.225 -25.520 1.00 98.81 585 PHE A N 1
ATOM 4594 C CA . PHE A 1 585 ? 21.769 -0.051 -25.248 1.00 98.81 585 PHE A CA 1
ATOM 4595 C C . PHE A 1 585 ? 21.950 0.999 -26.347 1.00 98.81 585 PHE A C 1
ATOM 4597 O O . PHE A 1 585 ? 23.034 1.568 -26.501 1.00 98.81 585 PHE A O 1
ATOM 4604 N N . VAL A 1 586 ? 20.897 1.229 -27.136 1.00 98.38 586 VAL A N 1
ATOM 4605 C CA . VAL A 1 586 ? 20.953 1.993 -28.393 1.00 98.38 586 VAL A CA 1
ATOM 4606 C C . VAL A 1 586 ? 19.852 3.067 -28.437 1.00 98.38 586 VAL A C 1
ATOM 4608 O O . VAL A 1 586 ? 18.953 3.004 -29.283 1.00 98.38 586 VAL A O 1
ATOM 4611 N N . PRO A 1 587 ? 19.881 4.077 -27.542 1.00 98.00 587 PRO A N 1
ATOM 4612 C CA . PRO A 1 587 ? 19.012 5.241 -27.673 1.00 98.00 587 PRO A CA 1
ATOM 4613 C C . PRO A 1 587 ? 19.333 5.972 -28.982 1.00 98.00 587 PRO A C 1
ATOM 4615 O O . PRO A 1 587 ? 20.488 6.248 -29.311 1.00 98.00 587 PRO A O 1
ATOM 4618 N N . CYS A 1 588 ? 18.308 6.245 -29.784 1.00 95.81 588 CYS A N 1
ATOM 4619 C CA . CYS A 1 588 ? 18.480 6.818 -31.117 1.00 95.81 588 CYS A CA 1
ATOM 4620 C C . CYS A 1 588 ? 17.212 7.522 -31.601 1.00 95.81 588 CYS A C 1
ATOM 4622 O O . CYS A 1 588 ? 16.116 7.273 -31.088 1.00 95.81 588 CYS A O 1
ATOM 4624 N N . SER A 1 589 ? 17.341 8.345 -32.645 1.00 91.81 589 SER A N 1
ATOM 4625 C CA . SER A 1 589 ? 16.191 8.961 -33.315 1.00 91.81 589 SER A CA 1
ATOM 4626 C C . SER A 1 589 ? 15.254 7.887 -33.872 1.00 91.81 589 SER A C 1
ATOM 4628 O O . SER A 1 589 ? 15.660 7.024 -34.654 1.00 91.81 589 SER A O 1
ATOM 4630 N N . GLY A 1 590 ? 13.982 7.929 -33.468 1.00 85.50 590 GLY A N 1
ATOM 4631 C CA . GLY A 1 590 ? 12.954 7.026 -33.990 1.00 85.50 590 GLY A CA 1
ATOM 4632 C C . GLY A 1 590 ? 12.670 7.227 -35.480 1.00 85.50 590 GLY A C 1
ATOM 4633 O O . GLY A 1 590 ? 12.319 6.264 -36.154 1.00 85.50 590 GLY A O 1
ATOM 4634 N N . ALA A 1 591 ? 12.853 8.444 -35.997 1.00 85.38 591 ALA A N 1
ATOM 4635 C CA . ALA A 1 591 ? 12.595 8.771 -37.397 1.00 85.38 591 ALA A CA 1
ATOM 4636 C C . ALA A 1 591 ? 13.781 8.436 -38.311 1.00 85.38 591 ALA A C 1
ATOM 4638 O O . ALA A 1 591 ? 13.579 7.920 -39.405 1.00 85.38 591 ALA A O 1
ATOM 4639 N N . GLU A 1 592 ? 15.009 8.706 -37.860 1.00 85.88 592 GLU A N 1
ATOM 4640 C CA . GLU A 1 592 ? 16.200 8.602 -38.714 1.00 85.88 592 GLU A CA 1
ATOM 4641 C C . GLU A 1 592 ? 16.899 7.243 -38.590 1.00 85.88 592 GLU A C 1
ATOM 4643 O O . GLU A 1 592 ? 17.253 6.629 -39.593 1.00 85.88 592 GLU A O 1
ATOM 4648 N N . VAL A 1 593 ? 17.077 6.742 -37.362 1.00 89.94 593 VAL A N 1
ATOM 4649 C CA . VAL A 1 593 ? 17.864 5.523 -37.083 1.00 89.94 593 VAL A CA 1
ATOM 4650 C C . VAL A 1 593 ? 16.972 4.330 -36.733 1.00 89.94 593 VAL A C 1
ATOM 4652 O O . VAL A 1 593 ? 17.354 3.181 -36.950 1.00 89.94 593 VAL A O 1
ATOM 4655 N N . GLY A 1 594 ? 15.743 4.580 -36.276 1.00 86.38 594 GLY A N 1
ATOM 4656 C CA . GLY A 1 594 ? 14.720 3.551 -36.070 1.00 86.38 594 GLY A CA 1
ATOM 4657 C C . GLY A 1 594 ? 14.512 2.641 -37.292 1.00 86.38 594 GLY A C 1
ATOM 4658 O O . GLY A 1 594 ? 14.688 1.432 -37.142 1.00 86.38 594 GLY A O 1
ATOM 4659 N N . PRO A 1 595 ? 14.238 3.185 -38.498 1.00 89.00 595 PRO A N 1
ATOM 4660 C CA . PRO A 1 595 ? 14.054 2.387 -39.714 1.00 89.00 595 PRO A CA 1
ATOM 4661 C C . PRO A 1 595 ? 15.284 1.569 -40.091 1.00 89.00 595 PRO A C 1
ATOM 4663 O O . PRO A 1 595 ? 15.153 0.470 -40.624 1.00 89.00 595 PRO A O 1
ATOM 4666 N N . VAL A 1 596 ? 16.483 2.089 -39.791 1.00 90.44 596 VAL A N 1
ATOM 4667 C CA . VAL A 1 596 ? 17.720 1.334 -39.982 1.00 90.44 596 VAL A CA 1
ATOM 4668 C C . VAL A 1 596 ? 17.614 0.065 -39.155 1.00 90.44 596 VAL A C 1
ATOM 4670 O O . VAL A 1 596 ? 17.672 -1.007 -39.747 1.00 90.44 596 VAL A O 1
ATOM 4673 N N . LEU A 1 597 ? 17.393 0.164 -37.837 1.00 90.81 597 LEU A N 1
ATOM 4674 C CA . LEU A 1 597 ? 17.274 -0.985 -36.931 1.00 90.81 597 LEU A CA 1
ATOM 4675 C C . LEU A 1 597 ? 16.193 -1.984 -37.372 1.00 90.81 597 LEU A C 1
ATOM 4677 O O . LEU A 1 597 ? 16.495 -3.172 -37.467 1.00 90.81 597 LEU A O 1
ATOM 4681 N N . THR A 1 598 ? 14.980 -1.511 -37.667 1.00 91.81 598 THR A N 1
ATOM 4682 C CA . THR A 1 598 ? 13.799 -2.361 -37.904 1.00 91.81 598 THR A CA 1
ATOM 4683 C C . THR A 1 598 ? 13.784 -3.048 -39.269 1.00 91.81 598 THR A C 1
ATOM 4685 O O . THR A 1 598 ? 13.226 -4.134 -39.378 1.00 91.81 598 THR A O 1
ATOM 4688 N N . ALA A 1 599 ? 14.399 -2.463 -40.302 1.00 90.62 599 ALA A N 1
ATOM 4689 C CA . ALA A 1 599 ? 14.407 -3.022 -41.661 1.00 90.62 599 ALA A CA 1
ATOM 4690 C C . ALA A 1 599 ? 15.536 -4.042 -41.921 1.00 90.62 599 ALA A C 1
ATOM 4692 O O . ALA A 1 599 ? 15.720 -4.505 -43.046 1.00 90.62 599 ALA A O 1
ATOM 4693 N N . SER A 1 600 ? 16.340 -4.367 -40.907 1.00 91.19 600 SER A N 1
ATOM 4694 C CA . SER A 1 600 ? 17.527 -5.203 -41.079 1.00 91.19 600 SER A CA 1
ATOM 4695 C C . SER A 1 600 ? 17.209 -6.695 -41.115 1.00 91.19 600 SER A C 1
ATOM 4697 O O . SER A 1 600 ? 16.583 -7.187 -40.180 1.00 91.19 600 SER A O 1
ATOM 4699 N N . PRO A 1 601 ? 17.758 -7.458 -42.080 1.00 91.81 601 PRO A N 1
ATOM 4700 C CA . PRO A 1 601 ? 17.615 -8.914 -42.103 1.00 91.81 601 PRO A CA 1
ATOM 4701 C C . PRO A 1 601 ? 18.364 -9.612 -40.956 1.00 91.81 601 PRO A C 1
ATOM 4703 O O . PRO A 1 601 ? 18.138 -10.789 -40.720 1.00 91.81 601 PRO A O 1
ATOM 4706 N N . LEU A 1 602 ? 19.256 -8.901 -40.251 1.00 94.75 602 LEU A N 1
ATOM 4707 C CA . LEU A 1 602 ? 19.938 -9.413 -39.055 1.00 94.75 602 LEU A CA 1
ATOM 4708 C C . LEU A 1 602 ? 19.078 -9.353 -37.783 1.00 94.75 602 LEU A C 1
ATOM 4710 O O . LEU A 1 602 ? 19.556 -9.780 -36.740 1.00 94.75 602 LEU A O 1
ATOM 4714 N N . VAL A 1 603 ? 17.881 -8.757 -37.832 1.00 96.44 603 VAL A N 1
ATOM 4715 C CA . VAL A 1 603 ? 16.939 -8.718 -36.704 1.00 96.44 603 VAL A CA 1
ATOM 4716 C C . VAL A 1 603 ? 15.869 -9.778 -36.940 1.00 96.44 603 VAL A C 1
ATOM 4718 O O . VAL A 1 603 ? 15.057 -9.659 -37.854 1.00 96.44 603 VAL A O 1
ATOM 4721 N N . ASP A 1 604 ? 15.864 -10.813 -36.104 1.00 97.00 604 ASP A N 1
ATOM 4722 C CA . ASP A 1 604 ? 15.011 -11.992 -36.276 1.00 97.00 604 ASP A CA 1
ATOM 4723 C C . ASP A 1 604 ? 13.635 -11.831 -35.613 1.00 97.00 604 ASP A C 1
ATOM 4725 O O . ASP A 1 604 ? 12.650 -12.456 -36.024 1.00 97.00 604 ASP A O 1
ATOM 4729 N N . CYS A 1 605 ? 13.549 -10.992 -34.578 1.00 97.38 605 CYS A N 1
ATOM 4730 C CA . CYS A 1 605 ? 12.284 -10.582 -33.984 1.00 97.38 605 CYS A CA 1
ATOM 4731 C C . CYS A 1 605 ? 12.323 -9.160 -33.425 1.00 97.38 605 CYS A C 1
ATOM 4733 O O . CYS A 1 605 ? 13.364 -8.651 -33.010 1.00 97.38 605 CYS A O 1
ATOM 4735 N N . ILE A 1 606 ? 11.151 -8.532 -33.394 1.00 98.38 606 ILE A N 1
ATOM 4736 C CA . ILE A 1 606 ? 10.931 -7.218 -32.800 1.00 98.38 606 ILE A CA 1
ATOM 4737 C C . ILE A 1 606 ? 9.855 -7.361 -31.726 1.00 98.38 606 ILE A C 1
ATOM 4739 O O . ILE A 1 606 ? 8.772 -7.882 -31.998 1.00 98.38 606 ILE A O 1
ATOM 4743 N N . ILE A 1 607 ? 10.157 -6.888 -30.519 1.00 98.44 607 ILE A N 1
ATOM 4744 C CA . ILE A 1 607 ? 9.181 -6.699 -29.444 1.00 98.44 607 ILE A CA 1
ATOM 4745 C C . ILE A 1 607 ? 8.936 -5.198 -29.348 1.00 98.44 607 ILE A C 1
ATOM 4747 O O . ILE A 1 607 ? 9.838 -4.445 -28.983 1.00 98.44 607 ILE A O 1
ATOM 4751 N N . LEU A 1 608 ? 7.737 -4.771 -29.732 1.00 98.00 608 LEU A N 1
ATOM 4752 C CA . LEU A 1 608 ? 7.303 -3.383 -29.690 1.00 98.00 608 LEU A CA 1
ATOM 4753 C C . LEU A 1 608 ? 6.168 -3.250 -28.682 1.00 98.00 608 LEU A C 1
ATOM 4755 O O . LEU A 1 608 ? 5.132 -3.886 -28.843 1.00 98.00 608 LEU A O 1
ATOM 4759 N N . THR A 1 609 ? 6.316 -2.321 -27.748 1.00 97.50 609 THR A N 1
ATOM 4760 C CA . THR A 1 609 ? 5.157 -1.686 -27.125 1.00 97.50 609 THR A CA 1
ATOM 4761 C C . THR A 1 609 ? 5.147 -0.212 -27.504 1.00 97.50 609 THR A C 1
ATOM 4763 O O . THR A 1 609 ? 6.123 0.504 -27.272 1.00 97.50 609 THR A O 1
ATOM 4766 N N . GLY A 1 610 ? 4.057 0.253 -28.117 1.00 94.12 610 GLY A N 1
ATOM 4767 C CA . GLY A 1 610 ? 3.933 1.649 -28.529 1.00 94.12 610 GLY A CA 1
ATOM 4768 C C . GLY A 1 610 ? 2.779 1.929 -29.489 1.00 94.12 610 GLY A C 1
ATOM 4769 O O . GLY A 1 610 ? 1.760 1.247 -29.508 1.00 94.12 610 GLY A O 1
ATOM 4770 N N . GLY A 1 611 ? 2.914 2.979 -30.299 1.00 93.12 611 GLY A N 1
ATOM 4771 C CA . GLY A 1 611 ? 1.848 3.404 -31.211 1.00 93.12 611 GLY A CA 1
ATOM 4772 C C . GLY A 1 611 ? 1.554 2.388 -32.322 1.00 93.12 611 GLY A C 1
ATOM 4773 O O . GLY A 1 611 ? 2.477 1.855 -32.944 1.00 93.12 611 GLY A O 1
ATOM 4774 N N . THR A 1 612 ? 0.270 2.196 -32.641 1.00 95.12 612 THR A N 1
ATOM 4775 C CA . THR A 1 612 ? -0.192 1.329 -33.741 1.00 95.12 612 THR A CA 1
ATOM 4776 C C . THR A 1 612 ? 0.454 1.704 -35.076 1.00 95.12 612 THR A C 1
ATOM 4778 O O . THR A 1 612 ? 0.938 0.830 -35.793 1.00 95.12 612 THR A O 1
ATOM 4781 N N . ASP A 1 613 ? 0.581 3.002 -35.367 1.00 93.75 613 ASP A N 1
ATOM 4782 C CA . ASP A 1 613 ? 1.237 3.497 -36.585 1.00 93.75 613 ASP A CA 1
ATOM 4783 C C . ASP A 1 613 ? 2.717 3.104 -36.667 1.00 93.75 613 ASP A C 1
ATOM 4785 O O . ASP A 1 613 ? 3.259 2.902 -37.753 1.00 93.75 613 ASP A O 1
ATOM 4789 N N . THR A 1 614 ? 3.406 2.982 -35.531 1.00 92.62 614 THR A N 1
ATOM 4790 C CA . THR A 1 614 ? 4.793 2.500 -35.503 1.00 92.62 614 THR A CA 1
ATOM 4791 C C . THR A 1 614 ? 4.851 1.016 -35.842 1.00 92.62 614 THR A C 1
ATOM 4793 O O . THR A 1 614 ? 5.649 0.636 -36.695 1.00 92.62 614 THR A O 1
ATOM 4796 N N . GLY A 1 615 ? 3.970 0.194 -35.263 1.00 94.50 615 GLY A N 1
ATOM 4797 C CA . GLY A 1 615 ? 3.877 -1.229 -35.603 1.00 94.50 615 GLY A CA 1
ATOM 4798 C C . GLY A 1 615 ? 3.560 -1.459 -37.084 1.00 94.50 615 GLY A C 1
ATOM 4799 O O . GLY A 1 615 ? 4.248 -2.227 -37.756 1.00 94.50 615 GLY A O 1
ATOM 4800 N N . LEU A 1 616 ? 2.587 -0.724 -37.631 1.00 94.62 616 LEU A N 1
ATOM 4801 C CA . LEU A 1 616 ? 2.227 -0.801 -39.050 1.00 94.62 616 LEU A CA 1
ATOM 4802 C C . LEU A 1 616 ? 3.374 -0.363 -39.970 1.00 94.62 616 LEU A C 1
ATOM 4804 O O . LEU A 1 616 ? 3.631 -1.025 -40.975 1.00 94.62 616 LEU A O 1
ATOM 4808 N N . ARG A 1 617 ? 4.105 0.705 -39.625 1.00 93.88 617 ARG A N 1
ATOM 4809 C CA . ARG A 1 617 ? 5.290 1.134 -40.388 1.00 93.88 617 ARG A CA 1
ATOM 4810 C C . ARG A 1 617 ? 6.400 0.086 -40.373 1.00 93.88 617 ARG A C 1
ATOM 4812 O O . ARG A 1 617 ? 7.008 -0.143 -41.415 1.00 93.88 617 ARG A O 1
ATOM 4819 N N . ILE A 1 618 ? 6.641 -0.573 -39.238 1.00 94.50 618 ILE A N 1
ATOM 4820 C CA . ILE A 1 618 ? 7.611 -1.675 -39.156 1.00 94.50 618 ILE A CA 1
ATOM 4821 C C . ILE A 1 618 ? 7.205 -2.807 -40.103 1.00 94.50 618 ILE A C 1
ATOM 4823 O O . ILE A 1 618 ? 8.043 -3.265 -40.873 1.00 94.50 618 ILE A O 1
ATOM 4827 N N . LEU A 1 619 ? 5.929 -3.208 -40.122 1.00 94.19 619 LEU A N 1
ATOM 4828 C CA . LEU A 1 619 ? 5.442 -4.249 -41.037 1.00 94.19 619 LEU A CA 1
ATOM 4829 C C . LEU A 1 619 ? 5.526 -3.836 -42.511 1.00 94.19 619 LEU A C 1
ATOM 4831 O O . LEU A 1 619 ? 5.788 -4.675 -43.364 1.00 94.19 619 LEU A O 1
ATOM 4835 N N . GLN A 1 620 ? 5.335 -2.557 -42.832 1.00 92.75 620 GLN A N 1
ATOM 4836 C CA . GLN A 1 620 ? 5.531 -2.061 -44.198 1.00 92.75 620 GLN A CA 1
ATOM 4837 C C . GLN A 1 620 ? 7.005 -2.118 -44.623 1.00 92.75 620 GLN A C 1
ATOM 4839 O O . GLN A 1 620 ? 7.300 -2.442 -45.771 1.00 92.75 620 GLN A O 1
ATOM 4844 N N . GLN A 1 621 ? 7.928 -1.805 -43.710 1.00 89.81 621 GLN A N 1
ATOM 4845 C CA . GLN A 1 621 ? 9.371 -1.783 -43.973 1.00 89.81 621 GLN A CA 1
ATOM 4846 C C . GLN A 1 621 ? 10.004 -3.180 -43.964 1.00 89.81 621 GLN A C 1
ATOM 4848 O O . GLN A 1 621 ? 10.906 -3.445 -44.755 1.00 89.81 621 GLN A O 1
ATOM 4853 N N . ALA A 1 622 ? 9.531 -4.069 -43.091 1.00 90.88 622 ALA A N 1
ATOM 4854 C CA . ALA A 1 622 ? 10.018 -5.434 -42.925 1.00 90.88 622 ALA A CA 1
ATOM 4855 C C . ALA A 1 622 ? 8.846 -6.436 -42.838 1.00 90.88 622 ALA A C 1
ATOM 4857 O O . ALA A 1 622 ? 8.582 -6.986 -41.770 1.00 90.88 622 ALA A O 1
ATOM 4858 N N . PRO A 1 623 ? 8.144 -6.729 -43.951 1.00 90.19 623 PRO A N 1
ATOM 4859 C CA . PRO A 1 623 ? 6.924 -7.549 -43.933 1.00 90.19 623 PRO A CA 1
ATOM 4860 C C . PRO A 1 623 ? 7.091 -8.974 -43.395 1.00 90.19 623 PRO A C 1
ATOM 4862 O O . PRO A 1 623 ? 6.117 -9.594 -42.979 1.00 90.19 623 PRO A O 1
ATOM 4865 N N . SER A 1 624 ? 8.312 -9.514 -43.425 1.00 89.25 624 SER A N 1
ATOM 4866 C CA . SER A 1 624 ? 8.630 -10.868 -42.963 1.00 89.25 624 SER A CA 1
ATOM 4867 C C . SER A 1 624 ? 9.146 -10.932 -41.523 1.00 89.25 624 SER A C 1
ATOM 4869 O O . SER A 1 624 ? 9.451 -12.027 -41.051 1.00 89.25 624 SER A O 1
ATOM 4871 N N . VAL A 1 625 ? 9.307 -9.795 -40.835 1.00 92.88 625 VAL A N 1
ATOM 4872 C CA . VAL A 1 625 ? 9.841 -9.784 -39.468 1.00 92.88 625 VAL A CA 1
ATOM 4873 C C . VAL A 1 625 ? 8.832 -10.391 -38.495 1.00 92.88 625 VAL A C 1
ATOM 4875 O O . VAL A 1 625 ? 7.628 -10.152 -38.595 1.00 92.88 625 VAL A O 1
ATOM 4878 N N . TYR A 1 626 ? 9.310 -11.163 -37.518 1.00 96.12 626 TYR A N 1
ATOM 4879 C CA . TYR A 1 626 ? 8.455 -11.577 -36.412 1.00 96.12 626 TYR A CA 1
ATOM 4880 C C . TYR A 1 626 ? 8.239 -10.383 -35.477 1.00 96.12 626 TYR A C 1
ATOM 4882 O O . TYR A 1 626 ? 9.122 -10.046 -34.688 1.00 96.12 626 TYR A O 1
ATOM 4890 N N . LEU A 1 627 ? 7.079 -9.739 -35.582 1.00 97.25 627 LEU A N 1
ATOM 4891 C CA . LEU A 1 627 ? 6.704 -8.595 -34.756 1.00 97.25 627 LEU A CA 1
ATOM 4892 C C . LEU A 1 627 ? 5.708 -9.019 -33.670 1.00 97.25 627 LEU A C 1
ATOM 4894 O O . LEU A 1 627 ? 4.569 -9.370 -33.971 1.00 97.25 627 LEU A O 1
ATOM 4898 N N . ALA A 1 628 ? 6.127 -8.933 -32.409 1.00 97.50 628 ALA A N 1
ATOM 4899 C CA . ALA A 1 628 ? 5.229 -8.924 -31.261 1.00 97.50 628 ALA A CA 1
ATOM 4900 C C . ALA A 1 628 ? 4.957 -7.460 -30.894 1.00 97.50 628 ALA A C 1
ATOM 4902 O O . ALA A 1 628 ? 5.821 -6.808 -30.311 1.00 97.50 628 ALA A O 1
ATOM 4903 N N . ALA A 1 629 ? 3.800 -6.935 -31.304 1.00 96.81 629 ALA A N 1
ATOM 4904 C CA . ALA A 1 629 ? 3.416 -5.548 -31.063 1.00 96.81 629 ALA A CA 1
ATOM 4905 C C . ALA A 1 629 ? 2.216 -5.465 -30.115 1.00 96.81 629 ALA A C 1
ATOM 4907 O O . ALA A 1 629 ? 1.115 -5.879 -30.477 1.00 96.81 629 ALA A O 1
ATOM 4908 N N . GLU A 1 630 ? 2.429 -4.899 -28.932 1.00 96.62 630 GLU A N 1
ATOM 4909 C CA . GLU A 1 630 ? 1.361 -4.420 -28.058 1.00 96.62 630 GLU A CA 1
ATOM 4910 C C . GLU A 1 630 ? 1.169 -2.919 -28.323 1.00 96.62 630 GLU A C 1
ATOM 4912 O O . GLU A 1 630 ? 2.128 -2.146 -28.415 1.00 96.62 630 GLU A O 1
ATOM 4917 N N . THR A 1 631 ? -0.071 -2.524 -28.605 1.00 94.69 631 THR A N 1
ATOM 4918 C CA . THR A 1 631 ? -0.386 -1.176 -29.087 1.00 94.69 631 THR A CA 1
ATOM 4919 C C . THR A 1 631 ? -1.610 -0.616 -28.390 1.00 94.69 631 THR A C 1
ATOM 4921 O O . THR A 1 631 ? -2.381 -1.365 -27.802 1.00 94.69 631 THR A O 1
ATOM 4924 N N . GLY A 1 632 ? -1.818 0.696 -28.519 1.00 88.94 632 GLY A N 1
ATOM 4925 C CA . GLY A 1 632 ? -2.893 1.407 -27.832 1.00 88.94 632 GLY A CA 1
ATOM 4926 C C . GLY A 1 632 ? -4.281 0.764 -27.961 1.00 88.94 632 GLY A C 1
ATOM 4927 O O . GLY A 1 632 ? -4.647 0.205 -28.995 1.00 88.94 632 GLY A O 1
ATOM 4928 N N . GLY A 1 633 ? -5.070 0.905 -26.899 1.00 91.44 633 GLY A N 1
ATOM 4929 C CA . GLY A 1 633 ? -6.462 0.471 -26.830 1.00 91.44 633 GLY A CA 1
ATOM 4930 C C . GLY A 1 633 ? -7.416 1.648 -26.640 1.00 91.44 633 GLY A C 1
ATOM 4931 O O . GLY A 1 633 ? -7.051 2.690 -26.094 1.00 91.44 633 GLY A O 1
ATOM 4932 N N . LYS A 1 634 ? -8.672 1.475 -27.063 1.00 93.62 634 LYS A N 1
ATOM 4933 C CA . LYS A 1 634 ? -9.779 2.357 -26.671 1.00 93.62 634 LYS A CA 1
ATOM 4934 C C . LYS A 1 634 ? -10.633 1.639 -25.631 1.00 93.62 634 LYS A C 1
ATOM 4936 O O . LYS A 1 634 ? -11.724 1.162 -25.928 1.00 93.62 634 LYS A O 1
ATOM 4941 N N . ASN A 1 635 ? -10.072 1.520 -24.432 1.00 94.56 635 ASN A N 1
ATOM 4942 C CA . ASN A 1 635 ? -10.671 0.777 -23.327 1.00 94.56 635 ASN A CA 1
ATOM 4943 C C . ASN A 1 635 ? -11.927 1.506 -22.823 1.00 94.56 635 ASN A C 1
ATOM 4945 O O . ASN A 1 635 ? -11.934 2.735 -22.738 1.00 94.56 635 ASN A O 1
ATOM 4949 N N . ALA A 1 636 ? -12.985 0.756 -22.513 1.00 95.31 636 ALA A N 1
ATOM 4950 C CA . ALA A 1 636 ? -14.248 1.294 -22.019 1.00 95.31 636 ALA A CA 1
ATOM 4951 C C . ALA A 1 636 ? -14.708 0.524 -20.777 1.00 95.31 636 ALA A C 1
ATOM 4953 O O . ALA A 1 636 ? -14.692 -0.706 -20.773 1.00 95.31 636 ALA A O 1
ATOM 4954 N N . THR A 1 637 ? -15.172 1.260 -19.770 1.00 94.69 637 THR A N 1
ATOM 4955 C CA . THR A 1 637 ? -15.847 0.725 -18.581 1.00 94.69 637 THR A CA 1
ATOM 4956 C C . THR A 1 637 ? -17.325 1.096 -18.664 1.00 94.69 637 THR A C 1
ATOM 4958 O O . THR A 1 637 ? -17.656 2.254 -18.917 1.00 94.69 637 THR A O 1
ATOM 4961 N N . ILE A 1 638 ? -18.224 0.124 -18.485 1.00 94.31 638 ILE A N 1
ATOM 4962 C CA . ILE A 1 638 ? -19.677 0.345 -18.521 1.00 94.31 638 ILE A CA 1
ATOM 4963 C C . ILE A 1 638 ? -20.206 0.328 -17.089 1.00 94.31 638 ILE A C 1
ATOM 4965 O O . ILE A 1 638 ? -20.218 -0.718 -16.444 1.00 94.31 638 ILE A O 1
ATOM 4969 N N . VAL A 1 639 ? -20.677 1.481 -16.614 1.00 95.94 639 VAL A N 1
ATOM 4970 C CA . VAL A 1 639 ? -21.333 1.620 -15.309 1.00 95.94 639 VAL A CA 1
ATOM 4971 C C . VAL A 1 639 ? -22.842 1.578 -15.526 1.00 95.94 639 VAL A C 1
ATOM 4973 O O . VAL A 1 639 ? -23.397 2.409 -16.242 1.00 95.94 639 VAL A O 1
ATOM 4976 N N . THR A 1 640 ? -23.496 0.570 -14.953 1.00 94.88 640 THR A N 1
ATOM 4977 C CA . THR A 1 640 ? -24.958 0.408 -15.023 1.00 94.88 640 THR A CA 1
ATOM 4978 C C . THR A 1 640 ? -25.616 0.944 -13.754 1.00 94.88 640 THR A C 1
ATOM 4980 O O . THR A 1 640 ? -24.945 1.111 -12.739 1.00 94.88 640 THR A O 1
ATOM 4983 N N . ASP A 1 641 ? -26.938 1.126 -13.766 1.00 90.94 641 ASP A N 1
ATOM 4984 C CA . ASP A 1 641 ? -27.700 1.548 -12.577 1.00 90.94 641 ASP A CA 1
ATOM 4985 C C . ASP A 1 641 ? -27.605 0.562 -11.393 1.00 90.94 641 ASP A C 1
ATOM 4987 O O . ASP A 1 641 ? -27.932 0.924 -10.266 1.00 90.94 641 ASP A O 1
ATOM 4991 N N . MET A 1 642 ? -27.152 -0.674 -11.639 1.00 89.38 642 MET A N 1
ATOM 4992 C CA . MET A 1 642 ? -26.960 -1.718 -10.624 1.00 89.38 642 MET A CA 1
ATOM 4993 C C . MET A 1 642 ? -25.533 -1.766 -10.059 1.00 89.38 642 MET A C 1
ATOM 4995 O O . MET A 1 642 ? -25.241 -2.631 -9.234 1.00 89.38 642 MET A O 1
ATOM 4999 N N . ALA A 1 643 ? -24.628 -0.911 -10.538 1.00 89.94 643 ALA A N 1
ATOM 5000 C CA . ALA A 1 643 ? -23.252 -0.886 -10.065 1.00 89.94 643 ALA A CA 1
ATOM 5001 C C . ALA A 1 643 ? -23.154 -0.276 -8.660 1.00 89.94 643 ALA A C 1
ATOM 5003 O O . ALA A 1 643 ? -23.891 0.648 -8.312 1.00 89.94 643 ALA A O 1
ATOM 5004 N N . ASP A 1 644 ? -22.185 -0.760 -7.887 1.00 85.75 644 ASP A N 1
ATOM 5005 C CA . ASP A 1 644 ? -21.677 -0.021 -6.737 1.00 85.75 644 ASP A CA 1
ATOM 5006 C C . ASP A 1 644 ? -20.959 1.230 -7.266 1.00 85.75 644 ASP A C 1
ATOM 5008 O O . ASP A 1 644 ? -19.954 1.132 -7.974 1.00 85.75 644 ASP A O 1
ATOM 5012 N N . LYS A 1 645 ? -21.536 2.405 -6.999 1.00 84.88 645 LYS A N 1
ATOM 5013 C CA . LYS A 1 645 ? -21.038 3.678 -7.533 1.00 84.88 645 LYS A CA 1
ATOM 5014 C C . LYS A 1 645 ? -19.720 4.080 -6.889 1.00 84.88 645 LYS A C 1
ATOM 5016 O O . LYS A 1 645 ? -18.857 4.590 -7.597 1.00 84.88 645 LYS A O 1
ATOM 5021 N N . ASP A 1 646 ? -19.544 3.794 -5.603 1.00 83.31 646 ASP A N 1
ATOM 5022 C CA . ASP A 1 646 ? -18.329 4.144 -4.874 1.00 83.31 646 ASP A CA 1
ATOM 5023 C C . ASP A 1 646 ? -17.141 3.352 -5.422 1.00 83.31 646 ASP A C 1
ATOM 5025 O O . ASP A 1 646 ? -16.062 3.902 -5.629 1.00 83.31 646 ASP A O 1
ATOM 5029 N N . GLN A 1 647 ? -17.353 2.066 -5.715 1.00 85.38 647 GLN A N 1
ATOM 5030 C CA . GLN A 1 647 ? -16.344 1.217 -6.354 1.00 85.38 647 GLN A CA 1
ATOM 5031 C C . GLN A 1 647 ? -16.104 1.566 -7.825 1.00 85.38 647 GLN A C 1
ATOM 5033 O O . GLN A 1 647 ? -15.024 1.298 -8.327 1.00 85.38 647 GLN A O 1
ATOM 5038 N N . ALA A 1 648 ? -17.093 2.122 -8.530 1.00 90.00 648 ALA A N 1
ATOM 5039 C CA . ALA A 1 648 ? -16.942 2.512 -9.932 1.00 90.00 648 ALA A CA 1
ATOM 5040 C C . ALA A 1 648 ? -16.243 3.871 -10.125 1.00 90.00 648 ALA A C 1
ATOM 5042 O O . ALA A 1 648 ? -15.723 4.128 -11.210 1.00 90.00 648 ALA A O 1
ATOM 5043 N N . ILE A 1 649 ? -16.303 4.759 -9.124 1.00 88.56 649 ILE A N 1
ATOM 5044 C CA . ILE A 1 649 ? -15.612 6.060 -9.126 1.00 88.56 649 ILE A CA 1
ATOM 5045 C C . ILE A 1 649 ? -14.129 5.898 -8.766 1.00 88.56 649 ILE A C 1
ATOM 5047 O O . ILE A 1 649 ? -13.301 6.632 -9.307 1.00 88.56 649 ILE A O 1
ATOM 5051 N N . LYS A 1 650 ? -13.821 4.974 -7.848 1.00 80.56 650 LYS A N 1
ATOM 5052 C CA . LYS A 1 650 ? -12.450 4.545 -7.537 1.00 80.56 650 LYS A CA 1
ATOM 5053 C C . LYS A 1 650 ? -11.809 3.863 -8.740 1.00 80.56 650 LYS A C 1
ATOM 5055 O O . LYS A 1 650 ? -10.599 4.104 -8.939 1.00 80.56 650 LYS A O 1
#

pLDDT: mean 94.62, std 4.58, range [70.5, 98.94]

Secondary structure (DSSP, 8-state):
-HHHHHHHHHHHHTT-EEEEEE--S---SHHHHHHHHHHHHHHHH-TT--EEEE-HHHH-S---STTHHHHHHHHHHHHHHHHHHHHH-EEE-TTS-EEE-EEEE---SGGGHHHHHHHHHHHHTSGGGTT---EEEEETTSTTHHHHHHHHHHHHHHHHHTTPPPEEEEEE--S-HHHHHHHHHHTTPPPSS-SSHHHHHHHHHHHHHHHTSHHHHTTEEEEEE---HHHHHHHHHHHHHHT-TTSEEEEEETTS-HHHHHHHHHHHS-EEEEEEE--STTHHHHHHHHHHHHHHHHSTT-HHHHGGG--TTSHHHHHHHHHHHHHHHHTTTS--S-S----TTT----GGGSHHHHSS--PPPPP-TTSHHHHHHHHHHHHHH-PPTTPPPEEE-EEETTEEE-TT--EEEEE-GGGGGGT-EEEEEE---HHHHHHHHHHHHH-TT-GGGS-HHHHHHHHHHHHHHHHHTHHHHHHHHHHHH---HHHHHHHHHHHHHHHHHHHHHHHHHHT-TT------SEEEEE--SSSTTHHHHHHHHHHHHTT-EEEEE--GGGHHHHHHHHHHHHHTT--TTTEEE----TTTTHHHHHT-TT--EEEEEE-HHHHHHHHHH-TTSEEEEEE---------TTS-HHHHH-